Protein AF-A0A6N2MDA4-F1 (afdb_monomer)

Mean predicted aligned error: 12.39 Å

Structure (mmCIF, N/CA/C/O backbone):
data_AF-A0A6N2MDA4-F1
#
_entry.id   AF-A0A6N2MDA4-F1
#
loop_
_atom_site.group_PDB
_atom_site.id
_atom_site.type_symbol
_atom_site.label_atom_id
_atom_site.label_alt_id
_atom_site.label_comp_id
_atom_site.label_asym_id
_atom_site.label_entity_id
_atom_site.label_seq_id
_atom_site.pdbx_PDB_ins_code
_atom_site.Cartn_x
_atom_site.Cartn_y
_atom_site.Cartn_z
_atom_site.occupancy
_atom_site.B_iso_or_equiv
_atom_site.auth_seq_id
_atom_site.auth_comp_id
_atom_site.auth_asym_id
_atom_site.auth_atom_id
_atom_site.pdbx_PDB_model_num
ATOM 1 N N . MET A 1 1 ? -26.664 -17.236 39.197 1.00 36.69 1 MET A N 1
ATOM 2 C CA . MET A 1 1 ? -25.191 -17.227 39.076 1.00 36.69 1 MET A CA 1
ATOM 3 C C . MET A 1 1 ? -24.760 -15.783 38.939 1.00 36.69 1 MET A C 1
ATOM 5 O O . MET A 1 1 ? -25.120 -15.148 37.958 1.00 36.69 1 MET A O 1
ATOM 9 N N . ALA A 1 2 ? -24.132 -15.241 39.980 1.00 32.78 2 ALA A N 1
ATOM 10 C CA . ALA A 1 2 ? -23.655 -13.866 40.003 1.00 32.78 2 ALA A CA 1
ATOM 11 C C . ALA A 1 2 ? -22.476 -13.721 39.031 1.00 32.78 2 ALA A C 1
ATOM 13 O O . ALA A 1 2 ? -21.545 -14.522 39.081 1.00 32.78 2 ALA A O 1
ATOM 14 N N . ALA A 1 3 ? -22.541 -12.728 38.144 1.00 33.75 3 ALA A N 1
ATOM 15 C CA . ALA A 1 3 ? -21.407 -12.327 37.325 1.00 33.75 3 ALA A CA 1
ATOM 16 C C . ALA A 1 3 ? -20.296 -11.814 38.254 1.00 33.75 3 ALA A C 1
ATOM 18 O O . ALA A 1 3 ? -20.509 -10.870 39.017 1.00 33.75 3 ALA A O 1
ATOM 19 N N . ASP A 1 4 ? -19.136 -12.469 38.228 1.00 33.66 4 ASP A N 1
ATOM 20 C CA . ASP A 1 4 ? -17.951 -12.039 38.963 1.00 33.66 4 ASP A CA 1
ATOM 21 C C . ASP A 1 4 ? -17.478 -10.694 38.383 1.00 33.66 4 ASP A C 1
ATOM 23 O O . ASP A 1 4 ? -16.983 -10.626 37.262 1.00 33.66 4 ASP A O 1
ATOM 27 N N . GLN A 1 5 ? -17.678 -9.605 39.130 1.00 40.38 5 GLN A N 1
ATOM 28 C CA . GLN A 1 5 ? -17.244 -8.249 38.762 1.00 40.38 5 GLN A CA 1
ATOM 29 C C . GLN A 1 5 ? -15.726 -8.028 38.920 1.00 40.38 5 GLN A C 1
ATOM 31 O O . GLN A 1 5 ? -15.241 -6.902 38.787 1.00 40.38 5 GLN A O 1
ATOM 36 N N . ARG A 1 6 ? -14.932 -9.066 39.199 1.00 40.84 6 ARG A N 1
ATOM 37 C CA . ARG A 1 6 ? -13.477 -8.941 39.329 1.00 40.84 6 ARG A CA 1
ATOM 38 C C . ARG A 1 6 ? -12.807 -9.030 37.962 1.00 40.84 6 ARG A C 1
ATOM 40 O O . ARG A 1 6 ? -12.435 -10.119 37.551 1.00 40.84 6 ARG A O 1
ATOM 47 N N . ASN A 1 7 ? -12.705 -7.889 37.270 1.00 42.41 7 ASN A N 1
ATOM 48 C CA . ASN A 1 7 ? -11.599 -7.486 36.368 1.00 42.41 7 ASN A CA 1
ATOM 49 C C . ASN A 1 7 ? -11.987 -6.293 35.463 1.00 42.41 7 ASN A C 1
ATOM 51 O O . ASN A 1 7 ? -11.658 -6.262 34.278 1.00 42.41 7 ASN A O 1
ATOM 55 N N . VAL A 1 8 ? -12.680 -5.275 35.987 1.00 48.22 8 VAL A N 1
ATOM 56 C CA . VAL A 1 8 ? -12.696 -3.968 35.303 1.00 48.22 8 VAL A CA 1
ATOM 57 C C . VAL A 1 8 ? -11.343 -3.305 35.592 1.00 48.22 8 VAL A C 1
ATOM 59 O O . VAL A 1 8 ? -11.027 -3.135 36.771 1.00 48.22 8 VAL A O 1
ATOM 62 N N . PRO A 1 9 ? -10.520 -2.956 34.580 1.00 46.72 9 PRO A N 1
ATOM 63 C CA . PRO A 1 9 ? -9.221 -2.341 34.820 1.00 46.72 9 PRO A CA 1
ATOM 64 C C . PRO A 1 9 ? -9.361 -1.086 35.682 1.00 46.72 9 PRO A C 1
ATOM 66 O O . PRO A 1 9 ? -10.188 -0.211 35.412 1.00 46.72 9 PRO A O 1
ATOM 69 N N . GLU A 1 10 ? -8.532 -1.021 36.719 1.00 52.16 10 GLU A N 1
ATOM 70 C CA . GLU A 1 10 ? -8.381 0.106 37.628 1.00 52.16 10 GLU A CA 1
ATOM 71 C C . GLU A 1 10 ? -8.071 1.378 36.814 1.00 52.16 10 GLU A C 1
ATOM 73 O O . GLU A 1 10 ? -7.020 1.462 36.191 1.00 52.16 10 GLU A O 1
ATOM 78 N N . ASN A 1 11 ? -9.006 2.337 36.788 1.00 55.56 11 ASN A N 1
ATOM 79 C CA . ASN A 1 11 ? -8.956 3.621 36.070 1.00 55.56 11 ASN A CA 1
ATOM 80 C C . ASN A 1 11 ? -8.392 3.548 34.620 1.00 55.56 11 ASN A C 1
ATOM 82 O O . ASN A 1 11 ? -7.176 3.497 34.435 1.00 55.56 11 ASN A O 1
ATOM 86 N N . PRO A 1 12 ? -9.210 3.680 33.554 1.00 55.97 12 PRO A N 1
ATOM 87 C CA . PRO A 1 12 ? -8.731 3.603 32.164 1.00 55.97 12 PRO A CA 1
ATOM 88 C C . PRO A 1 12 ? -7.633 4.630 31.805 1.00 55.97 12 PRO A C 1
ATOM 90 O O . PRO A 1 12 ? -6.935 4.458 30.805 1.00 55.97 12 PRO A O 1
ATOM 93 N N . ALA A 1 13 ? -7.429 5.666 32.630 1.00 52.72 13 ALA A N 1
ATOM 94 C CA . ALA A 1 13 ? -6.316 6.607 32.518 1.00 52.72 13 ALA A CA 1
ATOM 95 C C . ALA A 1 13 ? -4.942 6.035 32.943 1.00 52.72 13 ALA A C 1
ATOM 97 O O . ALA A 1 13 ? -3.922 6.509 32.445 1.00 52.72 13 ALA A O 1
ATOM 98 N N . LYS A 1 14 ? -4.892 5.031 33.833 1.00 54.84 14 LYS A N 1
ATOM 99 C CA . LYS A 1 14 ? -3.644 4.438 34.355 1.00 54.84 14 LYS A CA 1
ATOM 100 C C . LYS A 1 14 ? -2.984 3.485 33.356 1.00 54.84 14 LYS A C 1
ATOM 102 O O . LYS A 1 14 ? -1.768 3.535 33.201 1.00 54.84 14 LYS A O 1
ATOM 107 N N . ASN A 1 15 ? -3.761 2.644 32.663 1.00 64.88 15 ASN A N 1
ATOM 108 C CA . ASN A 1 15 ? -3.210 1.658 31.724 1.00 64.88 15 ASN A CA 1
ATOM 109 C C . ASN A 1 15 ? -4.066 1.489 30.455 1.00 64.88 15 ASN A C 1
ATOM 111 O O . ASN A 1 15 ? -4.708 0.472 30.197 1.00 64.88 15 ASN A O 1
ATOM 115 N N . PHE A 1 16 ? -4.054 2.533 29.628 1.00 67.81 16 PHE A N 1
ATOM 116 C CA . PHE A 1 16 ? -4.851 2.655 28.403 1.00 67.81 16 PHE A CA 1
ATOM 117 C C . PHE A 1 16 ? -4.632 1.507 27.392 1.00 67.81 16 PHE A C 1
ATOM 119 O O . PHE A 1 16 ? -5.543 1.155 26.654 1.00 67.81 16 PHE A O 1
ATOM 126 N N . ASN A 1 17 ? -3.450 0.879 27.365 1.00 67.19 17 ASN A N 1
ATOM 127 C CA . ASN A 1 17 ? -3.163 -0.240 26.454 1.00 67.19 17 ASN A CA 1
ATOM 128 C C . ASN A 1 17 ? -3.932 -1.505 26.851 1.00 67.19 17 ASN A C 1
ATOM 130 O O . ASN A 1 17 ? -4.550 -2.138 26.001 1.00 67.19 17 ASN A O 1
ATOM 134 N N . GLU A 1 18 ? -3.925 -1.843 28.142 1.00 72.00 18 GLU A N 1
ATOM 135 C CA . GLU A 1 18 ? -4.660 -2.993 28.683 1.00 72.00 18 GLU A CA 1
ATOM 136 C C . GLU A 1 18 ? -6.169 -2.801 28.553 1.00 72.00 18 GLU A C 1
ATOM 138 O O . GLU A 1 18 ? -6.899 -3.760 28.319 1.00 72.00 18 GLU A O 1
ATOM 143 N N . TYR A 1 19 ? -6.638 -1.553 28.631 1.00 74.12 19 TYR A N 1
ATOM 144 C CA . TYR A 1 19 ? -8.055 -1.252 28.494 1.00 74.12 19 TYR A CA 1
ATOM 145 C C . TYR A 1 19 ? -8.609 -1.539 27.088 1.00 74.12 19 TYR A C 1
ATOM 147 O O . TYR A 1 19 ? -9.758 -1.947 26.980 1.00 74.12 19 TYR A O 1
ATOM 155 N N . PHE A 1 20 ? -7.847 -1.368 26.004 1.00 76.62 20 PHE A N 1
ATOM 156 C CA . PHE A 1 20 ? -8.359 -1.598 24.636 1.00 76.62 20 PHE A CA 1
ATOM 157 C C . PHE A 1 20 ? -7.897 -2.897 23.985 1.00 76.62 20 PHE A C 1
ATOM 159 O O . PHE A 1 20 ? -8.459 -3.312 22.968 1.00 76.62 20 PHE A O 1
ATOM 166 N N . ARG A 1 21 ? -6.903 -3.553 24.583 1.00 80.31 21 ARG A N 1
ATOM 167 C CA . ARG A 1 21 ? -6.509 -4.913 24.231 1.00 80.31 21 ARG A CA 1
ATOM 168 C C . ARG A 1 21 ? -7.704 -5.862 24.360 1.00 80.31 21 ARG A C 1
ATOM 170 O O . ARG A 1 21 ? -8.641 -5.615 25.132 1.00 80.31 21 ARG A O 1
ATOM 177 N N . PHE A 1 22 ? -7.675 -6.935 23.576 1.00 81.50 22 PHE A N 1
ATOM 178 C CA . PHE A 1 22 ? -8.586 -8.050 23.776 1.00 81.50 22 PHE A CA 1
ATOM 179 C C . PHE A 1 22 ? -8.493 -8.581 25.212 1.00 81.50 22 PHE A C 1
ATOM 181 O O . PHE A 1 22 ? -7.401 -8.764 25.741 1.00 81.50 22 PHE A O 1
ATOM 188 N N . ASN A 1 23 ? -9.640 -8.806 25.851 1.00 80.50 23 ASN A N 1
ATOM 189 C CA . ASN A 1 23 ? -9.698 -9.355 27.199 1.00 80.50 23 ASN A CA 1
ATOM 190 C C . ASN A 1 23 ? -10.787 -10.427 27.286 1.00 80.50 23 ASN A C 1
ATOM 192 O O . ASN A 1 23 ? -11.973 -10.125 27.179 1.00 80.50 23 ASN A O 1
ATOM 196 N N . LEU A 1 24 ? -10.368 -11.667 27.548 1.00 76.19 24 LEU A N 1
ATOM 197 C CA . LEU A 1 24 ? -11.229 -12.852 27.594 1.00 76.19 24 LEU A CA 1
ATOM 198 C C . LEU A 1 24 ? -12.286 -12.806 28.717 1.00 76.19 24 LEU A C 1
ATOM 200 O O . LEU A 1 24 ? -13.314 -13.465 28.614 1.00 76.19 24 LEU A O 1
ATOM 204 N N . GLY A 1 25 ? -12.043 -12.034 29.782 1.00 75.25 25 GLY A N 1
ATOM 205 C CA . GLY A 1 25 ? -12.983 -11.849 30.892 1.00 75.25 25 GLY A CA 1
ATOM 206 C C . GLY A 1 25 ? -14.007 -10.731 30.673 1.00 75.25 25 GLY A C 1
ATOM 207 O O . GLY A 1 25 ? -14.984 -10.656 31.412 1.00 75.25 25 GLY A O 1
ATOM 208 N N . ARG A 1 26 ? -13.793 -9.860 29.677 1.00 81.19 26 ARG A N 1
ATOM 209 C CA . ARG A 1 26 ? -14.678 -8.724 29.364 1.00 81.19 26 ARG A CA 1
ATOM 210 C C . ARG A 1 26 ? -15.402 -8.890 28.030 1.00 81.19 26 ARG A C 1
ATOM 212 O O . ARG A 1 26 ? -16.573 -8.545 27.932 1.00 81.19 26 ARG A O 1
ATOM 219 N N . ASP A 1 27 ? -14.687 -9.328 27.001 1.00 82.38 27 ASP A N 1
ATOM 220 C CA . ASP A 1 27 ? -15.167 -9.329 25.623 1.00 82.38 27 ASP A CA 1
ATOM 221 C C . ASP A 1 27 ? -15.934 -10.617 25.311 1.00 82.38 27 ASP A C 1
ATOM 223 O O . ASP A 1 27 ? -15.546 -11.711 25.724 1.00 82.38 27 ASP A O 1
ATOM 227 N N . THR A 1 28 ? -17.026 -10.499 24.556 1.00 82.12 28 THR A N 1
ATOM 228 C CA . THR A 1 28 ? -17.851 -11.659 24.206 1.00 82.12 28 THR A CA 1
ATOM 229 C C . THR A 1 28 ? -17.174 -12.525 23.131 1.00 82.12 28 THR A C 1
ATOM 231 O O . THR A 1 28 ? -16.374 -12.023 22.333 1.00 82.12 28 THR A O 1
ATOM 234 N N . PRO A 1 29 ? -17.526 -13.819 23.009 1.00 78.62 29 PRO A N 1
ATOM 235 C CA . PRO A 1 29 ? -17.070 -14.646 21.889 1.00 78.62 29 PRO A CA 1
ATOM 236 C C . PRO A 1 29 ? -17.419 -14.056 20.512 1.00 78.62 29 PRO A C 1
ATOM 238 O O . PRO A 1 29 ? -16.642 -14.192 19.567 1.00 78.62 29 PRO A O 1
ATOM 241 N N . SER A 1 30 ? -18.552 -13.353 20.388 1.00 78.81 30 SER A N 1
ATOM 242 C CA . SER A 1 30 ? -18.909 -12.608 19.173 1.00 78.81 30 SER A CA 1
ATOM 243 C C . SER A 1 30 ? -17.952 -11.452 18.888 1.00 78.81 30 SER A C 1
ATOM 245 O O . SER A 1 30 ? -17.575 -11.264 17.732 1.00 78.81 30 SER A O 1
ATOM 247 N N . ASP A 1 31 ? -17.504 -10.721 19.913 1.00 78.75 31 ASP A N 1
ATOM 248 C CA . ASP A 1 31 ? -16.516 -9.648 19.751 1.00 78.75 31 ASP A CA 1
ATOM 249 C C . ASP A 1 31 ? -15.173 -10.202 19.279 1.00 78.75 31 ASP A C 1
ATOM 251 O O . ASP A 1 31 ? -14.546 -9.623 18.392 1.00 78.75 31 ASP A O 1
ATOM 255 N N . ALA A 1 32 ? -14.748 -11.339 19.840 1.00 78.44 32 ALA A N 1
ATOM 256 C CA . ALA A 1 32 ? -13.539 -12.043 19.419 1.00 78.44 32 ALA A CA 1
ATOM 257 C C . ALA A 1 32 ? -13.629 -12.467 17.952 1.00 78.44 32 ALA A C 1
ATOM 259 O O . ALA A 1 32 ? -12.739 -12.163 17.158 1.00 78.44 32 ALA A O 1
ATOM 260 N N . ARG A 1 33 ? -14.740 -13.110 17.575 1.00 81.81 33 ARG A N 1
ATOM 261 C CA . ARG A 1 33 ? -14.990 -13.555 16.203 1.00 81.81 33 ARG A CA 1
ATOM 262 C C . ARG A 1 33 ? -14.966 -12.382 15.224 1.00 81.81 33 ARG A C 1
ATOM 264 O O . ARG A 1 33 ? -14.270 -12.458 14.220 1.00 81.81 33 ARG A O 1
ATOM 271 N N . ASN A 1 34 ? -15.678 -11.294 15.517 1.00 83.12 34 ASN A N 1
ATOM 272 C CA . ASN A 1 34 ? -15.742 -10.124 14.637 1.00 83.12 34 ASN A CA 1
ATOM 273 C C . ASN A 1 34 ? -14.366 -9.459 14.475 1.00 83.12 34 ASN A C 1
ATOM 275 O O . ASN A 1 34 ? -13.959 -9.156 13.355 1.00 83.12 34 ASN A O 1
ATOM 279 N N . THR A 1 35 ? -13.633 -9.286 15.581 1.00 82.25 35 THR A N 1
ATOM 280 C CA . THR A 1 35 ? -12.254 -8.775 15.591 1.00 82.25 35 THR A CA 1
ATOM 281 C C . THR A 1 35 ? -11.345 -9.622 14.686 1.00 82.25 35 THR A C 1
ATOM 283 O O . THR A 1 35 ? -10.661 -9.079 13.817 1.00 82.25 35 THR A O 1
ATOM 286 N N . LEU A 1 36 ? -11.343 -10.945 14.873 1.00 86.06 36 LEU A N 1
ATOM 287 C CA . LEU A 1 36 ? -10.453 -11.849 14.146 1.00 86.06 36 LEU A CA 1
ATOM 288 C C . LEU A 1 36 ? -10.812 -11.941 12.665 1.00 86.06 36 LEU A C 1
ATOM 290 O O . LEU A 1 36 ? -9.920 -11.813 11.833 1.00 86.06 36 LEU A O 1
ATOM 294 N N . LEU A 1 37 ? -12.101 -12.082 12.334 1.00 86.19 37 LEU A N 1
ATOM 295 C CA . LEU A 1 37 ? -12.566 -12.207 10.950 1.00 86.19 37 LEU A CA 1
ATOM 296 C C . LEU A 1 37 ? -12.159 -11.015 10.088 1.00 86.19 37 LEU A C 1
ATOM 298 O O . LEU A 1 37 ? -11.734 -11.215 8.953 1.00 86.19 37 LEU A O 1
ATOM 302 N N . VAL A 1 38 ? -12.264 -9.789 10.607 1.00 87.62 38 VAL A N 1
ATOM 303 C CA . VAL A 1 38 ? -11.867 -8.587 9.859 1.00 87.62 38 VAL A CA 1
ATOM 304 C C . VAL A 1 38 ? -10.387 -8.651 9.480 1.00 87.62 38 VAL A C 1
ATOM 306 O O . VAL A 1 38 ? -10.033 -8.411 8.329 1.00 87.62 38 VAL A O 1
ATOM 309 N N . VAL A 1 39 ? -9.520 -9.000 10.431 1.00 90.81 39 VAL A N 1
ATOM 310 C CA . VAL A 1 39 ? -8.067 -8.991 10.228 1.00 90.81 39 VAL A CA 1
ATOM 311 C C . VAL A 1 39 ? -7.628 -10.147 9.337 1.00 90.81 39 VAL A C 1
ATOM 313 O O . VAL A 1 39 ? -6.908 -9.934 8.364 1.00 90.81 39 VAL A O 1
ATOM 316 N N . THR A 1 40 ? -8.070 -11.367 9.640 1.00 89.25 40 THR A N 1
ATOM 317 C CA . THR A 1 40 ? -7.621 -12.573 8.937 1.00 89.25 40 THR A CA 1
ATOM 318 C C . THR A 1 40 ? -8.136 -12.609 7.507 1.00 89.25 40 THR A C 1
ATOM 320 O O . THR A 1 40 ? -7.356 -12.871 6.595 1.00 89.25 40 THR A O 1
ATOM 323 N N . THR A 1 41 ? -9.402 -12.247 7.275 1.00 89.81 41 THR A N 1
ATOM 324 C CA . THR A 1 41 ? -9.972 -12.179 5.918 1.00 89.81 41 THR A CA 1
ATOM 325 C C . THR A 1 41 ? -9.223 -11.168 5.059 1.00 89.81 41 THR A C 1
ATOM 327 O O . THR A 1 41 ? -8.961 -11.425 3.884 1.00 89.81 41 THR A O 1
ATOM 330 N N . LEU A 1 42 ? -8.826 -10.029 5.632 1.00 89.88 42 LEU A N 1
ATOM 331 C CA . LEU A 1 42 ? -8.087 -9.031 4.872 1.00 89.88 42 LEU A CA 1
ATOM 332 C C . LEU A 1 42 ? -6.634 -9.453 4.608 1.00 89.88 42 LEU A C 1
ATOM 334 O O . LEU A 1 42 ? -6.136 -9.222 3.510 1.00 89.88 42 LEU A O 1
ATOM 338 N N . ILE A 1 43 ? -5.968 -10.121 5.559 1.00 91.31 43 ILE A N 1
ATOM 339 C CA . ILE A 1 43 ? -4.639 -10.717 5.332 1.00 91.31 43 ILE A CA 1
ATOM 340 C C . ILE A 1 43 ? -4.708 -11.757 4.208 1.00 91.31 43 ILE A C 1
ATOM 342 O O . ILE A 1 43 ? -3.871 -11.727 3.306 1.00 91.31 43 ILE A O 1
ATOM 346 N N . ILE A 1 44 ? -5.724 -12.624 4.210 1.00 90.94 44 ILE A N 1
ATOM 347 C CA . ILE A 1 44 ? -5.985 -13.600 3.139 1.00 90.94 44 ILE A CA 1
ATOM 348 C C . ILE A 1 44 ? -6.158 -12.885 1.800 1.00 90.94 44 ILE A C 1
ATOM 350 O O . ILE A 1 44 ? -5.496 -13.236 0.829 1.00 90.94 44 ILE A O 1
ATOM 354 N N . ALA A 1 45 ? -6.994 -11.846 1.743 1.00 89.69 45 ALA A N 1
ATOM 355 C CA . ALA A 1 45 ? -7.226 -11.101 0.510 1.00 89.69 45 ALA A CA 1
ATOM 356 C C . ALA A 1 45 ? -5.935 -10.462 -0.031 1.00 89.69 45 ALA A C 1
ATOM 358 O O . ALA A 1 45 ? -5.642 -10.570 -1.220 1.00 89.69 45 ALA A O 1
ATOM 359 N N . VAL A 1 46 ? -5.137 -9.828 0.833 1.00 91.75 46 VAL A N 1
ATOM 360 C CA . VAL A 1 46 ? -3.885 -9.163 0.439 1.00 91.75 46 VAL A CA 1
ATOM 361 C C . VAL A 1 46 ? -2.847 -10.168 -0.045 1.00 91.75 46 VAL A C 1
ATOM 363 O O . VAL A 1 46 ? -2.256 -9.967 -1.104 1.00 91.75 46 VAL A O 1
ATOM 366 N N . THR A 1 47 ? -2.645 -11.251 0.703 1.00 91.31 47 THR A N 1
ATOM 367 C CA . THR A 1 47 ? -1.663 -12.296 0.374 1.00 91.31 47 THR A CA 1
ATOM 368 C C . THR A 1 47 ? -2.060 -13.063 -0.885 1.00 91.31 47 THR A C 1
ATOM 370 O O . THR A 1 47 ? -1.201 -13.374 -1.708 1.00 91.31 47 THR A O 1
ATOM 373 N N . PHE A 1 48 ? -3.359 -13.283 -1.102 1.00 91.19 48 PHE A N 1
ATOM 374 C CA . PHE A 1 48 ? -3.885 -13.854 -2.338 1.00 91.19 48 PHE A CA 1
ATOM 375 C C . PHE A 1 48 ? -3.624 -12.943 -3.544 1.00 91.19 48 PHE A C 1
ATOM 377 O O . PHE A 1 48 ? -3.068 -13.386 -4.546 1.00 91.19 48 PHE A O 1
ATOM 384 N N . GLN A 1 49 ? -3.949 -11.649 -3.442 1.00 89.25 49 GLN A N 1
ATOM 385 C CA . GLN A 1 49 ? -3.671 -10.692 -4.521 1.00 89.25 49 GLN A CA 1
ATOM 386 C C . GLN A 1 49 ? -2.173 -10.579 -4.824 1.00 89.25 49 GLN A C 1
ATOM 388 O O . GLN A 1 49 ? -1.787 -10.475 -5.987 1.00 89.25 49 GLN A O 1
ATOM 393 N N . ALA A 1 50 ? -1.329 -10.640 -3.794 1.00 90.25 50 ALA A N 1
ATOM 394 C CA . ALA A 1 50 ? 0.120 -10.612 -3.938 1.00 90.25 50 ALA A CA 1
ATOM 395 C C . ALA A 1 50 ? 0.701 -11.904 -4.540 1.00 90.25 50 ALA A C 1
ATOM 397 O O . ALA A 1 50 ? 1.765 -11.862 -5.144 1.00 90.25 50 ALA A O 1
ATOM 398 N N . ALA A 1 51 ? 0.015 -13.042 -4.403 1.00 88.94 51 ALA A N 1
ATOM 399 C CA . ALA A 1 51 ? 0.389 -14.275 -5.092 1.00 88.94 51 ALA A CA 1
ATOM 400 C C . ALA A 1 51 ? 0.039 -14.217 -6.589 1.00 88.94 51 ALA A C 1
ATOM 402 O O . ALA A 1 51 ? 0.825 -14.672 -7.415 1.00 88.94 51 ALA A O 1
ATOM 403 N N . LEU A 1 52 ? -1.109 -13.624 -6.943 1.00 87.62 52 LEU A N 1
ATOM 404 C CA . LEU A 1 52 ? -1.521 -13.436 -8.341 1.00 87.62 52 LEU A CA 1
ATOM 405 C C . LEU A 1 52 ? -0.679 -12.383 -9.069 1.00 87.62 52 LEU A C 1
ATOM 407 O O . LEU A 1 52 ? -0.390 -12.528 -10.253 1.00 87.62 52 LEU A O 1
ATOM 411 N N . ASN A 1 53 ? -0.287 -11.326 -8.358 1.00 88.62 53 ASN A N 1
ATOM 412 C CA . ASN A 1 53 ? 0.576 -10.263 -8.858 1.00 88.62 53 ASN A CA 1
ATOM 413 C C . ASN A 1 53 ? 1.841 -10.205 -7.994 1.00 88.62 53 ASN A C 1
ATOM 415 O O . ASN A 1 53 ? 1.935 -9.341 -7.115 1.00 88.62 53 ASN A O 1
ATOM 419 N N . PRO A 1 54 ? 2.798 -11.133 -8.197 1.00 91.31 54 PRO A N 1
ATOM 420 C CA . PRO A 1 54 ? 4.008 -11.179 -7.394 1.00 91.31 54 PRO A CA 1
ATOM 421 C C . PRO A 1 54 ? 4.791 -9.865 -7.503 1.00 91.31 54 PRO A C 1
ATOM 423 O O . PRO A 1 54 ? 4.706 -9.167 -8.522 1.00 91.31 54 PRO A O 1
ATOM 426 N N . PRO A 1 55 ? 5.595 -9.520 -6.483 1.00 91.75 55 PRO A N 1
ATOM 427 C CA . PRO A 1 55 ? 6.483 -8.375 -6.553 1.00 91.75 55 PRO A CA 1
ATOM 428 C C . PRO A 1 55 ? 7.369 -8.478 -7.792 1.00 91.75 55 PRO A C 1
ATOM 430 O O . PRO A 1 55 ? 7.745 -9.574 -8.205 1.00 91.75 55 PRO A O 1
ATOM 433 N N . ALA A 1 56 ? 7.713 -7.332 -8.372 1.00 91.12 56 ALA A N 1
ATOM 434 C CA . ALA A 1 56 ? 8.399 -7.242 -9.661 1.00 91.12 56 ALA A CA 1
ATOM 435 C C . ALA A 1 56 ? 7.550 -7.667 -10.883 1.00 91.12 56 ALA A C 1
ATOM 437 O O . ALA A 1 56 ? 7.977 -7.435 -12.009 1.00 91.12 56 ALA A O 1
ATOM 438 N N . GLY A 1 57 ? 6.330 -8.177 -10.689 1.00 90.81 57 GLY A N 1
ATOM 439 C CA . GLY A 1 57 ? 5.393 -8.516 -11.755 1.00 90.81 57 GLY A CA 1
ATOM 440 C C . GLY A 1 57 ? 5.695 -9.843 -12.455 1.00 90.81 57 GLY A C 1
ATOM 441 O O . GLY A 1 57 ? 6.544 -10.639 -12.035 1.00 90.81 57 GLY A O 1
ATOM 442 N N . VAL A 1 58 ? 4.964 -10.073 -13.542 1.00 91.81 58 VAL A N 1
ATOM 443 C CA . VAL A 1 58 ? 5.090 -11.243 -14.419 1.00 91.81 58 VAL A CA 1
ATOM 444 C C . VAL A 1 58 ? 5.412 -10.795 -15.837 1.00 91.81 58 VAL A C 1
ATOM 446 O O . VAL A 1 58 ? 4.995 -9.710 -16.252 1.00 91.81 58 VAL A O 1
ATOM 449 N N . TRP A 1 59 ? 6.132 -11.632 -16.580 1.00 89.75 59 TRP A N 1
ATOM 450 C CA . TRP A 1 59 ? 6.391 -11.384 -17.995 1.00 89.75 59 TRP A CA 1
ATOM 451 C C . TRP A 1 59 ? 5.081 -11.367 -18.784 1.00 89.75 59 TRP A C 1
ATOM 453 O O . TRP A 1 59 ? 4.191 -12.183 -18.539 1.00 89.75 59 TRP A O 1
ATOM 463 N N . GLN A 1 60 ? 4.959 -10.423 -19.715 1.00 88.44 60 GLN A N 1
ATOM 464 C CA . GLN A 1 60 ? 3.746 -10.242 -20.522 1.00 88.44 60 GLN A CA 1
ATOM 465 C C . GLN A 1 60 ? 3.822 -10.967 -21.870 1.00 88.44 60 GLN A C 1
ATOM 467 O O . GLN A 1 60 ? 2.793 -11.155 -22.515 1.00 88.44 60 GLN A O 1
ATOM 472 N N . ASP A 1 61 ? 5.024 -11.354 -22.295 1.00 84.56 61 ASP A N 1
ATOM 473 C CA . ASP A 1 61 ? 5.313 -11.973 -23.580 1.00 84.56 61 ASP A CA 1
ATOM 474 C C . ASP A 1 61 ? 6.323 -13.123 -23.449 1.00 84.56 61 ASP A C 1
ATOM 476 O O . ASP A 1 61 ? 7.183 -13.134 -22.560 1.00 84.56 61 ASP A O 1
ATOM 480 N N . ASP A 1 62 ? 6.213 -14.095 -24.355 1.00 83.12 62 ASP A N 1
ATOM 481 C CA . ASP A 1 62 ? 7.219 -15.139 -24.520 1.00 83.12 62 ASP A CA 1
ATOM 482 C C . ASP A 1 62 ? 8.428 -14.566 -25.258 1.00 83.12 62 ASP A C 1
ATOM 484 O O . ASP A 1 62 ? 8.289 -13.872 -26.271 1.00 83.12 62 ASP A O 1
ATOM 488 N N . ARG A 1 63 ? 9.633 -14.884 -24.777 1.00 78.19 63 ARG A N 1
ATOM 489 C CA . ARG A 1 63 ? 10.877 -14.501 -25.451 1.00 78.19 63 ARG A CA 1
ATOM 490 C C . ARG A 1 63 ? 11.658 -15.737 -25.860 1.00 78.19 63 ARG A C 1
ATOM 492 O O . ARG A 1 63 ? 12.088 -16.508 -25.004 1.00 78.19 63 ARG A O 1
ATOM 499 N N . TYR A 1 64 ? 11.875 -15.863 -27.160 1.00 75.00 64 TYR A N 1
ATOM 500 C CA . TYR A 1 64 ? 12.661 -16.926 -27.783 1.00 75.00 64 TYR A CA 1
ATOM 501 C C . TYR A 1 64 ? 14.144 -16.568 -27.825 1.00 75.00 64 TYR A C 1
ATOM 503 O O . TYR A 1 64 ? 14.492 -15.380 -27.777 1.00 75.00 64 TYR A O 1
ATOM 511 N N . ASP A 1 65 ? 15.002 -17.581 -27.934 1.00 67.81 65 ASP A N 1
ATOM 512 C CA . ASP A 1 65 ? 16.420 -17.362 -28.185 1.00 67.81 65 ASP A CA 1
ATOM 513 C C . ASP A 1 65 ? 16.620 -16.662 -29.541 1.00 67.81 65 ASP A C 1
ATOM 515 O O . ASP A 1 65 ? 16.254 -17.199 -30.593 1.00 67.81 65 ASP A O 1
ATOM 519 N N . PRO A 1 66 ? 17.176 -15.435 -29.560 1.00 63.12 66 PRO A N 1
ATOM 520 C CA . PRO A 1 66 ? 17.443 -14.733 -30.806 1.00 63.12 66 PRO A CA 1
ATOM 521 C C . PRO A 1 66 ? 18.479 -15.441 -31.695 1.00 63.12 66 PRO A C 1
ATOM 523 O O . PRO A 1 66 ? 18.537 -15.120 -32.882 1.00 63.12 66 PRO A O 1
ATOM 526 N N . ALA A 1 67 ? 19.270 -16.392 -31.178 1.00 61.50 67 ALA A N 1
ATOM 527 C CA . ALA A 1 67 ? 20.196 -17.202 -31.974 1.00 61.50 67 ALA A CA 1
ATOM 528 C C . ALA A 1 67 ? 19.480 -18.142 -32.962 1.00 61.50 67 ALA A C 1
ATOM 530 O O . ALA A 1 67 ? 20.049 -18.498 -33.993 1.00 61.50 67 ALA A O 1
ATOM 531 N N . GLU A 1 68 ? 18.224 -18.501 -32.692 1.00 62.28 68 GLU A N 1
ATOM 532 C CA . GLU A 1 68 ? 17.472 -19.495 -33.467 1.00 62.28 68 GLU A CA 1
ATOM 533 C C . GLU A 1 68 ? 16.544 -18.861 -34.526 1.00 62.28 68 GLU A C 1
ATOM 535 O O . GLU A 1 68 ? 15.815 -19.559 -35.229 1.00 62.28 68 GLU A O 1
ATOM 540 N N . ASN A 1 69 ? 16.596 -17.529 -34.694 1.00 61.00 69 ASN A N 1
ATOM 541 C CA . ASN A 1 69 ? 15.768 -16.741 -35.624 1.00 61.00 69 ASN A CA 1
ATOM 542 C C . ASN A 1 69 ? 14.263 -17.081 -35.538 1.00 61.00 69 ASN A C 1
ATOM 544 O O . ASN A 1 69 ? 13.544 -17.106 -36.540 1.00 61.00 69 ASN A O 1
ATOM 548 N N . CYS A 1 70 ? 13.796 -17.365 -34.321 1.00 63.22 70 CYS A N 1
ATOM 549 C CA . CYS A 1 70 ? 12.434 -17.785 -34.039 1.00 63.22 70 CYS A CA 1
ATOM 550 C C . CYS A 1 70 ? 11.492 -16.582 -33.894 1.00 63.22 70 CYS A C 1
ATOM 552 O O . CYS A 1 70 ? 11.769 -15.612 -33.188 1.00 63.22 70 CYS A O 1
ATOM 554 N N . THR A 1 71 ? 10.336 -16.666 -34.545 1.00 63.38 71 THR A N 1
ATOM 555 C CA . THR A 1 71 ? 9.194 -15.772 -34.343 1.00 63.38 71 THR A CA 1
ATOM 556 C C . THR A 1 71 ? 8.017 -16.573 -33.795 1.00 63.38 71 THR A C 1
ATOM 558 O O . THR A 1 71 ? 7.969 -17.789 -33.961 1.00 63.38 71 THR A O 1
ATOM 561 N N . VAL A 1 72 ? 7.019 -15.888 -33.227 1.00 57.41 72 VAL A N 1
ATOM 562 C CA . VAL A 1 72 ? 5.756 -16.495 -32.745 1.00 57.41 72 VAL A CA 1
ATOM 563 C C . VAL A 1 72 ? 5.049 -17.337 -33.829 1.00 57.41 72 VAL A C 1
ATOM 565 O O . VAL A 1 72 ? 4.212 -18.168 -33.519 1.00 57.41 72 VAL A O 1
ATOM 568 N N . VAL A 1 73 ? 5.380 -17.131 -35.109 1.00 56.44 73 VAL A N 1
ATOM 569 C CA . VAL A 1 73 ? 4.796 -17.848 -36.256 1.00 56.44 73 VAL A CA 1
ATOM 570 C C . VAL A 1 73 ? 5.616 -19.083 -36.662 1.00 56.44 73 VAL A C 1
ATOM 572 O O . VAL A 1 73 ? 5.095 -19.975 -37.321 1.00 56.44 73 VAL A O 1
ATOM 575 N N . THR A 1 74 ? 6.901 -19.151 -36.304 1.00 56.50 74 THR A N 1
ATOM 576 C CA . THR A 1 74 ? 7.821 -20.221 -36.737 1.00 56.50 74 THR A CA 1
ATOM 577 C C . THR A 1 74 ? 8.137 -21.243 -35.642 1.00 56.50 74 THR A C 1
ATOM 579 O O . THR A 1 74 ? 8.791 -22.238 -35.945 1.00 56.50 74 THR A O 1
ATOM 582 N N . SER A 1 75 ? 7.678 -21.024 -34.403 1.00 54.81 75 SER A N 1
ATOM 583 C CA . SER A 1 75 ? 7.926 -21.906 -33.249 1.00 54.81 75 SER A CA 1
ATOM 584 C C . SER A 1 75 ? 7.328 -23.307 -33.381 1.00 54.81 75 SER A C 1
ATOM 586 O O . SER A 1 75 ? 7.792 -24.220 -32.714 1.00 54.81 75 SER A O 1
ATOM 588 N N . ASP A 1 76 ? 6.322 -23.489 -34.240 1.00 56.06 76 ASP A N 1
ATOM 589 C CA . ASP A 1 76 ? 5.670 -24.793 -34.426 1.00 56.06 76 ASP A CA 1
ATOM 590 C C . ASP A 1 76 ? 6.451 -25.727 -35.372 1.00 56.06 76 ASP A C 1
ATOM 592 O O . ASP A 1 76 ? 6.188 -26.926 -35.403 1.00 56.06 76 ASP A O 1
ATOM 596 N N . ASN A 1 77 ? 7.400 -25.190 -36.154 1.00 55.19 77 ASN A N 1
ATOM 597 C CA . ASN A 1 77 ? 8.113 -25.931 -37.207 1.00 55.19 77 ASN A CA 1
ATOM 598 C C . ASN A 1 77 ? 9.621 -26.089 -36.962 1.00 55.19 77 ASN A C 1
ATOM 600 O O . ASN A 1 77 ? 10.241 -26.944 -37.592 1.00 55.19 77 ASN A O 1
ATOM 604 N N . ASN A 1 78 ? 10.206 -25.277 -36.081 1.00 61.53 78 ASN A N 1
ATOM 605 C CA . ASN A 1 78 ? 11.599 -25.381 -35.657 1.00 61.53 78 ASN A CA 1
ATOM 606 C C . ASN A 1 78 ? 11.628 -25.601 -34.142 1.00 61.53 78 ASN A C 1
ATOM 608 O O . ASN A 1 78 ? 10.856 -24.957 -33.432 1.00 61.53 78 ASN A O 1
ATOM 612 N N . ASP A 1 79 ? 12.529 -26.455 -33.651 1.00 64.69 79 ASP A N 1
ATOM 613 C CA . ASP A 1 79 ? 12.802 -26.589 -32.215 1.00 64.69 79 ASP A CA 1
ATOM 614 C C . ASP A 1 79 ? 13.354 -25.255 -31.688 1.00 64.69 79 ASP A C 1
ATOM 616 O O . ASP A 1 79 ? 14.546 -24.980 -31.798 1.00 64.69 79 ASP A O 1
ATOM 620 N N . CYS A 1 80 ? 12.461 -24.400 -31.185 1.00 67.62 80 CYS A N 1
ATOM 621 C CA . CYS A 1 80 ? 12.782 -23.083 -30.649 1.00 67.62 80 CYS A CA 1
ATOM 622 C C . CYS A 1 80 ? 12.879 -23.139 -29.120 1.00 67.62 80 CYS A C 1
ATOM 624 O O . CYS A 1 80 ? 11.942 -23.554 -28.433 1.00 67.62 80 CYS A O 1
ATOM 626 N N . THR A 1 81 ? 13.979 -22.649 -28.567 1.00 71.94 81 THR A N 1
ATOM 627 C CA . THR A 1 81 ? 14.207 -22.540 -27.132 1.00 71.94 81 THR A CA 1
ATOM 628 C C . THR A 1 81 ? 13.625 -21.233 -26.591 1.00 71.94 81 THR A C 1
ATOM 630 O O . THR A 1 81 ? 13.857 -20.129 -27.094 1.00 71.94 81 THR A O 1
ATOM 633 N N . ILE A 1 82 ? 12.804 -21.348 -25.546 1.00 71.00 82 ILE A N 1
ATOM 634 C CA . ILE A 1 82 ? 12.163 -20.207 -24.885 1.00 71.00 82 ILE A CA 1
ATOM 635 C C . ILE A 1 82 ? 13.014 -19.798 -23.680 1.00 71.00 82 ILE A C 1
ATOM 637 O O . ILE A 1 82 ? 13.201 -20.577 -22.747 1.00 71.00 82 ILE A O 1
ATOM 641 N N . ILE A 1 83 ? 13.499 -18.554 -23.682 1.00 74.12 83 ILE A N 1
ATOM 642 C CA . ILE A 1 83 ? 14.308 -17.977 -22.594 1.00 74.12 83 ILE A CA 1
ATOM 643 C C . ILE A 1 83 ? 13.420 -17.600 -21.402 1.00 74.12 83 ILE A C 1
ATOM 645 O O . ILE A 1 83 ? 13.827 -17.711 -20.245 1.00 74.12 83 ILE A O 1
ATOM 649 N N . ARG A 1 84 ? 12.205 -17.116 -21.671 1.00 80.56 84 ARG A N 1
ATOM 650 C CA . ARG A 1 84 ? 11.214 -16.776 -20.641 1.00 80.56 84 ARG A CA 1
ATOM 651 C C . ARG A 1 84 ? 9.801 -16.923 -21.187 1.00 80.56 84 ARG A C 1
ATOM 653 O O . ARG A 1 84 ? 9.540 -16.549 -22.328 1.00 80.56 84 ARG A O 1
ATOM 660 N N . TYR A 1 85 ? 8.912 -17.420 -20.334 1.00 82.75 85 TYR A N 1
ATOM 661 C CA . TYR A 1 85 ? 7.499 -17.619 -20.641 1.00 82.75 85 TYR A CA 1
ATOM 662 C C . TYR A 1 85 ? 6.650 -16.487 -20.060 1.00 82.75 85 TYR A C 1
ATOM 664 O O . TYR A 1 85 ? 6.869 -16.063 -18.916 1.00 82.75 85 TYR A O 1
ATOM 672 N N . ALA A 1 86 ? 5.637 -16.053 -20.800 1.00 86.94 86 ALA A N 1
ATOM 673 C CA . ALA A 1 86 ? 4.600 -15.165 -20.306 1.00 86.94 86 ALA A CA 1
ATOM 674 C C . ALA A 1 86 ? 3.920 -15.765 -19.061 1.00 86.94 86 ALA A C 1
ATOM 676 O O . ALA A 1 86 ? 3.754 -16.978 -18.922 1.00 86.94 86 ALA A O 1
ATOM 677 N N . GLY A 1 87 ? 3.557 -14.911 -18.107 1.00 84.62 87 GLY A N 1
ATOM 678 C CA . GLY A 1 87 ? 2.966 -15.320 -16.832 1.00 84.62 87 GLY A CA 1
ATOM 679 C C . GLY A 1 87 ? 3.966 -15.830 -15.788 1.00 84.62 87 GLY A C 1
ATOM 680 O O . GLY A 1 87 ? 3.596 -15.956 -14.621 1.00 84.62 87 GLY A O 1
ATOM 681 N N . THR A 1 88 ? 5.237 -16.063 -16.139 1.00 87.69 88 THR A N 1
ATOM 682 C CA . THR A 1 88 ? 6.266 -16.385 -15.136 1.00 87.69 88 THR A CA 1
ATOM 683 C C . THR A 1 88 ? 6.746 -15.130 -14.401 1.00 87.69 88 THR A C 1
ATOM 685 O O . THR A 1 88 ? 6.768 -14.027 -14.953 1.00 87.69 88 THR A O 1
ATOM 688 N N . SER A 1 89 ? 7.107 -15.275 -13.120 1.00 90.50 89 SER A N 1
ATOM 689 C CA . SER A 1 89 ? 7.524 -14.139 -12.292 1.00 90.50 89 SER A CA 1
ATOM 690 C C . SER A 1 89 ? 8.872 -13.568 -12.741 1.00 90.50 89 SER A C 1
ATOM 692 O O . SER A 1 89 ? 9.885 -14.275 -12.822 1.00 90.50 89 SER A O 1
ATOM 694 N N . ILE A 1 90 ? 8.912 -12.247 -12.933 1.00 90.88 90 ILE A N 1
ATOM 695 C CA . ILE A 1 90 ? 10.154 -11.519 -13.217 1.00 90.88 90 ILE A CA 1
ATOM 696 C C . ILE A 1 90 ? 11.117 -11.650 -12.029 1.00 90.88 90 ILE A C 1
ATOM 698 O O . ILE A 1 90 ? 12.324 -11.813 -12.214 1.00 90.88 90 ILE A O 1
ATOM 702 N N . LEU A 1 91 ? 10.588 -11.649 -10.800 1.00 89.88 91 LEU A N 1
ATOM 703 C CA . LEU A 1 91 ? 11.389 -11.796 -9.589 1.00 89.88 91 LEU A CA 1
ATOM 704 C C . LEU A 1 91 ? 12.094 -13.150 -9.518 1.00 89.88 91 LEU A C 1
ATOM 706 O O . LEU A 1 91 ? 13.266 -13.179 -9.158 1.00 89.88 91 LEU A O 1
ATOM 710 N N . HIS A 1 92 ? 11.416 -14.241 -9.886 1.00 87.62 92 HIS A N 1
ATOM 711 C CA . HIS A 1 92 ? 12.026 -15.574 -9.932 1.00 87.62 92 HIS A CA 1
ATOM 712 C C . HIS A 1 92 ? 13.213 -15.602 -10.902 1.00 87.62 92 HIS A C 1
ATOM 714 O O . HIS A 1 92 ? 14.301 -16.052 -10.551 1.00 87.62 92 HIS A O 1
ATOM 720 N N . THR A 1 93 ? 13.024 -15.024 -12.091 1.00 83.38 93 THR A N 1
ATOM 721 C CA . THR A 1 93 ? 14.057 -14.953 -13.139 1.00 83.38 93 THR A CA 1
ATOM 722 C C . THR A 1 93 ? 15.258 -14.100 -12.704 1.00 83.38 93 THR A C 1
ATOM 724 O O . THR A 1 93 ? 16.404 -14.418 -13.009 1.00 83.38 93 THR A O 1
ATOM 727 N N . ARG A 1 94 ? 15.008 -13.008 -11.971 1.00 84.19 94 ARG A N 1
ATOM 728 C CA . ARG A 1 94 ? 16.038 -12.052 -11.537 1.00 84.19 94 ARG A CA 1
ATOM 729 C C . ARG A 1 94 ? 16.769 -12.489 -10.265 1.00 84.19 94 ARG A C 1
ATOM 731 O O . ARG A 1 94 ? 17.979 -12.311 -10.157 1.00 84.19 94 ARG A O 1
ATOM 738 N N . THR A 1 95 ? 16.034 -13.002 -9.281 1.00 82.56 95 THR A N 1
ATOM 739 C CA . THR A 1 95 ? 16.533 -13.466 -7.981 1.00 82.56 95 THR A CA 1
ATOM 740 C C . THR A 1 95 ? 15.661 -14.613 -7.459 1.00 82.56 95 THR A C 1
ATOM 742 O O . THR A 1 95 ? 14.750 -14.370 -6.664 1.00 82.56 95 THR A O 1
ATOM 745 N N . GLY A 1 96 ? 15.969 -15.857 -7.842 1.00 82.19 96 GLY A N 1
ATOM 746 C CA . GLY A 1 96 ? 15.241 -17.048 -7.373 1.00 82.19 96 GLY A CA 1
ATOM 747 C C . GLY A 1 96 ? 15.047 -17.063 -5.851 1.00 82.19 96 GLY A C 1
ATOM 748 O O . GLY A 1 96 ? 13.921 -17.047 -5.375 1.00 82.19 96 GLY A O 1
ATOM 749 N N . ALA A 1 97 ? 16.124 -16.872 -5.081 1.00 83.50 97 ALA A N 1
ATOM 750 C CA . ALA A 1 97 ? 16.048 -16.810 -3.616 1.00 83.50 97 ALA A CA 1
ATOM 751 C C . ALA A 1 97 ? 15.122 -15.698 -3.072 1.00 83.50 97 ALA A C 1
ATOM 753 O O . ALA A 1 97 ? 14.489 -15.869 -2.034 1.00 83.50 97 ALA A O 1
ATOM 754 N N . GLY A 1 98 ? 15.036 -14.547 -3.749 1.00 83.44 98 GLY A N 1
ATOM 755 C CA . GLY A 1 98 ? 14.149 -13.451 -3.343 1.00 83.44 98 GLY A CA 1
ATOM 756 C C . GLY A 1 98 ? 12.674 -13.780 -3.581 1.00 83.44 98 GLY A C 1
ATOM 757 O O . GLY A 1 98 ? 11.832 -13.469 -2.738 1.00 83.44 98 GLY A O 1
ATOM 758 N N . TYR A 1 99 ? 12.380 -14.448 -4.698 1.00 87.31 99 TYR A N 1
ATOM 759 C CA . TYR A 1 99 ? 11.055 -14.991 -4.985 1.00 87.31 99 TYR A CA 1
ATOM 760 C C . TYR A 1 99 ? 10.671 -16.077 -3.976 1.00 87.31 99 TYR A C 1
ATOM 762 O O . TYR A 1 99 ? 9.571 -16.033 -3.428 1.00 87.31 99 TYR A O 1
ATOM 770 N N . ASP A 1 100 ? 11.604 -16.976 -3.657 1.00 84.94 100 ASP A N 1
ATOM 771 C CA . ASP A 1 100 ? 11.374 -18.079 -2.726 1.00 84.94 100 ASP A CA 1
ATOM 772 C C . ASP A 1 100 ? 11.047 -17.588 -1.320 1.00 84.94 100 ASP A C 1
ATOM 774 O O . ASP A 1 100 ? 10.065 -18.019 -0.713 1.00 84.94 100 ASP A O 1
ATOM 778 N N . ILE A 1 101 ? 11.821 -16.613 -0.829 1.00 85.81 101 ILE A N 1
ATOM 779 C CA . ILE A 1 101 ? 11.549 -15.955 0.449 1.00 85.81 101 ILE A CA 1
ATOM 780 C C . ILE A 1 101 ? 10.158 -15.327 0.427 1.00 85.81 101 ILE A C 1
ATOM 782 O O . ILE A 1 101 ? 9.389 -15.559 1.358 1.00 85.81 101 ILE A O 1
ATOM 786 N N . PHE A 1 102 ? 9.832 -14.545 -0.611 1.00 89.75 102 PHE A N 1
ATOM 787 C CA . PHE A 1 102 ? 8.544 -13.862 -0.711 1.00 89.75 102 PHE A CA 1
ATOM 788 C C . PHE A 1 102 ? 7.371 -14.848 -0.696 1.00 89.75 102 PHE A C 1
ATOM 790 O O . PHE A 1 102 ? 6.469 -14.692 0.127 1.00 89.75 102 PHE A O 1
ATOM 797 N N . ILE A 1 103 ? 7.383 -15.866 -1.563 1.00 89.38 103 ILE A N 1
ATOM 798 C CA . ILE A 1 103 ? 6.287 -16.837 -1.628 1.00 89.38 103 ILE A CA 1
ATOM 7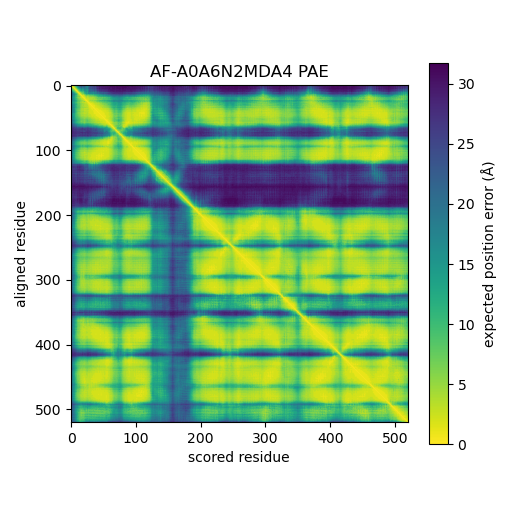99 C C . ILE A 1 103 ? 6.177 -17.608 -0.315 1.00 89.38 103 ILE A C 1
ATOM 801 O O . ILE A 1 103 ? 5.059 -17.796 0.163 1.00 89.38 103 ILE A O 1
ATOM 805 N N . PHE A 1 104 ? 7.293 -17.993 0.310 1.00 87.38 104 PHE A N 1
ATOM 806 C CA . PHE A 1 104 ? 7.270 -18.682 1.599 1.00 87.38 104 PHE A CA 1
ATOM 807 C C . PHE A 1 104 ? 6.558 -17.855 2.676 1.00 87.38 104 PHE A C 1
ATOM 809 O O . PHE A 1 104 ? 5.587 -18.321 3.273 1.00 87.38 104 PHE A O 1
ATOM 816 N N . VAL A 1 105 ? 6.985 -16.607 2.904 1.00 88.19 105 VAL A N 1
ATOM 817 C CA . VAL A 1 105 ? 6.387 -15.768 3.957 1.00 88.19 105 VAL A CA 1
ATOM 818 C C . VAL A 1 105 ? 4.966 -15.317 3.608 1.00 88.19 105 VAL A C 1
ATOM 820 O O . VAL A 1 105 ? 4.120 -15.224 4.493 1.00 88.19 105 VAL A O 1
ATOM 823 N N . ASN A 1 106 ? 4.656 -15.090 2.329 1.00 91.44 106 ASN A N 1
ATOM 824 C CA . ASN A 1 106 ? 3.303 -14.748 1.888 1.00 91.44 106 ASN A CA 1
ATOM 825 C C . ASN A 1 106 ? 2.332 -15.926 2.085 1.00 91.44 106 ASN A C 1
ATOM 827 O O . ASN A 1 106 ? 1.223 -15.742 2.585 1.00 91.44 106 ASN A O 1
ATOM 831 N N . THR A 1 107 ? 2.773 -17.145 1.767 1.00 88.44 107 THR A N 1
ATOM 832 C CA . THR A 1 107 ? 1.996 -18.377 1.980 1.00 88.44 107 THR A CA 1
ATOM 833 C C . THR A 1 107 ? 1.825 -18.668 3.467 1.00 88.44 107 THR A C 1
ATOM 835 O O . THR A 1 107 ? 0.734 -19.028 3.901 1.00 88.44 107 THR A O 1
ATOM 838 N N . LEU A 1 108 ? 2.863 -18.444 4.278 1.00 87.38 108 LEU A N 1
ATOM 839 C CA . LEU A 1 108 ? 2.783 -18.576 5.732 1.00 87.38 108 LEU A CA 1
ATOM 840 C C . LEU A 1 108 ? 1.761 -17.601 6.332 1.00 87.38 108 LEU A C 1
ATOM 842 O O . LEU A 1 108 ? 0.976 -17.993 7.192 1.00 87.38 108 LEU A O 1
ATOM 846 N N . ALA A 1 109 ? 1.717 -16.357 5.841 1.00 90.50 109 ALA A N 1
ATOM 847 C CA . ALA A 1 109 ? 0.711 -15.376 6.243 1.00 90.50 109 ALA A CA 1
ATOM 848 C C . ALA A 1 109 ? -0.714 -15.829 5.880 1.00 90.50 109 ALA A C 1
ATOM 850 O O . ALA A 1 109 ? -1.604 -15.778 6.730 1.00 90.50 109 ALA A O 1
ATOM 851 N N . PHE A 1 110 ? -0.915 -16.311 4.649 1.00 90.19 110 PHE A N 1
ATOM 852 C CA . PHE A 1 110 ? -2.196 -16.840 4.173 1.00 90.19 110 PHE A CA 1
ATOM 853 C C . PHE A 1 110 ? -2.656 -18.057 4.993 1.00 90.19 110 PHE A C 1
ATOM 855 O O . PHE A 1 110 ? -3.794 -18.106 5.462 1.00 90.19 110 PHE A O 1
ATOM 862 N N . SER A 1 111 ? -1.764 -19.026 5.216 1.00 86.06 111 SER A N 1
ATOM 863 C CA . SER A 1 111 ? -2.056 -20.256 5.961 1.00 86.06 111 SER A CA 1
ATOM 864 C C . SER A 1 111 ? -2.349 -19.973 7.437 1.00 86.06 111 SER A C 1
ATOM 866 O O . SER A 1 111 ? -3.317 -20.481 7.997 1.00 86.06 111 SER A O 1
ATOM 868 N N . ALA A 1 112 ? -1.569 -19.108 8.087 1.00 86.94 112 ALA A N 1
ATOM 869 C CA . ALA A 1 112 ? -1.824 -18.735 9.476 1.00 86.94 112 ALA A CA 1
ATOM 870 C C . ALA A 1 112 ? -3.172 -17.998 9.638 1.00 86.94 112 ALA A C 1
ATOM 872 O O . ALA A 1 112 ? -3.921 -18.257 10.583 1.00 86.94 112 ALA A O 1
ATOM 873 N N . ALA A 1 113 ? -3.525 -17.127 8.686 1.00 88.69 113 ALA A N 1
ATOM 874 C CA . ALA A 1 113 ? -4.802 -16.417 8.697 1.00 88.69 113 ALA A CA 1
ATOM 875 C C . ALA A 1 113 ? -6.007 -17.342 8.434 1.00 88.69 113 ALA A C 1
ATOM 877 O O . ALA A 1 113 ? -7.020 -17.218 9.120 1.00 88.69 113 ALA A O 1
ATOM 878 N N . THR A 1 114 ? -5.901 -18.292 7.499 1.00 84.56 114 THR A N 1
ATOM 879 C CA . THR A 1 114 ? -6.957 -19.291 7.220 1.00 84.56 114 THR A CA 1
ATOM 880 C C . THR A 1 114 ? -7.174 -20.242 8.396 1.00 84.56 114 THR A C 1
ATOM 882 O O . THR A 1 114 ? -8.310 -20.411 8.832 1.00 84.56 114 THR A O 1
ATOM 885 N N . ASN A 1 115 ? -6.097 -20.730 9.019 1.00 82.44 115 ASN A N 1
ATOM 886 C CA . ASN A 1 115 ? -6.175 -21.561 10.228 1.00 82.44 115 ASN A CA 1
ATOM 887 C C . ASN A 1 115 ? -6.850 -20.849 11.415 1.00 82.44 115 ASN A C 1
ATOM 889 O O . ASN A 1 115 ? -7.411 -21.501 12.294 1.00 82.44 115 ASN A O 1
ATOM 893 N N . THR A 1 116 ? -6.830 -19.513 11.444 1.00 81.75 116 THR A N 1
ATOM 894 C CA . THR A 1 116 ? -7.571 -18.735 12.449 1.00 81.75 116 THR A CA 1
ATOM 895 C C . THR A 1 116 ? -9.083 -18.733 12.171 1.00 81.75 116 THR A C 1
ATOM 897 O O . THR A 1 116 ? -9.879 -18.599 13.097 1.00 81.75 116 THR A O 1
ATOM 900 N N . ILE A 1 117 ? -9.501 -18.869 10.908 1.00 76.62 117 ILE A N 1
ATOM 901 C CA . ILE A 1 117 ? -10.905 -18.794 10.478 1.00 76.62 117 ILE A CA 1
ATOM 902 C C . ILE A 1 117 ? -11.643 -20.121 10.680 1.00 76.62 117 ILE A C 1
ATOM 904 O O . ILE A 1 117 ? -12.782 -20.107 11.150 1.00 76.62 117 ILE A O 1
ATOM 908 N N . ASP A 1 118 ? -11.023 -21.257 10.359 1.00 69.50 118 ASP A N 1
ATOM 909 C CA . ASP A 1 118 ? -11.711 -22.558 10.357 1.00 69.50 118 ASP A CA 1
ATOM 910 C C . ASP A 1 118 ? -12.403 -22.904 11.691 1.00 69.50 118 ASP A C 1
ATOM 912 O O . ASP A 1 118 ? -13.560 -23.344 11.681 1.00 69.50 118 ASP A O 1
ATOM 916 N N . PRO A 1 119 ? -11.787 -22.664 12.866 1.00 66.88 119 PRO A N 1
ATOM 917 C CA . PRO A 1 119 ? -12.445 -22.898 14.148 1.00 66.88 119 PRO A CA 1
ATOM 918 C C . PRO A 1 119 ? -13.592 -21.920 14.441 1.00 66.88 119 PRO A C 1
ATOM 920 O O . PRO A 1 119 ? -14.510 -22.276 15.176 1.00 66.88 119 PRO A O 1
ATOM 923 N N . LEU A 1 120 ? -13.577 -20.708 13.871 1.00 65.62 120 LEU A N 1
ATOM 924 C CA . LEU A 1 120 ? -14.619 -19.695 14.091 1.00 65.62 120 LEU A CA 1
ATOM 925 C C . LEU A 1 120 ? -15.959 -20.074 13.441 1.00 65.62 120 LEU A C 1
ATOM 927 O O . LEU A 1 120 ? -17.005 -19.590 13.877 1.00 65.62 120 LEU A O 1
ATOM 931 N N . PHE A 1 121 ? -15.931 -20.944 12.426 1.00 63.00 121 PHE A N 1
ATOM 932 C CA . PHE A 1 121 ? -17.114 -21.436 11.710 1.00 63.00 121 PHE A CA 1
ATOM 933 C C . PHE A 1 121 ? -17.429 -22.918 11.976 1.00 63.00 121 PHE A C 1
ATOM 935 O O . PHE A 1 121 ? -18.491 -23.410 11.579 1.00 63.00 121 PHE A O 1
ATOM 942 N N . ALA A 1 122 ? -16.539 -23.649 12.652 1.00 58.41 122 ALA A N 1
ATOM 943 C CA . ALA A 1 122 ? -16.752 -25.049 12.991 1.00 58.41 122 ALA A CA 1
ATOM 944 C C . ALA A 1 122 ? -17.754 -25.196 14.150 1.00 58.41 122 ALA A C 1
ATOM 946 O O . ALA A 1 122 ? -17.416 -25.120 15.329 1.00 58.41 122 ALA A O 1
ATOM 947 N N . THR A 1 123 ? -19.012 -25.459 13.810 1.00 46.12 123 THR A N 1
ATOM 948 C CA . THR A 1 123 ? -20.063 -25.827 14.763 1.00 46.12 123 THR A CA 1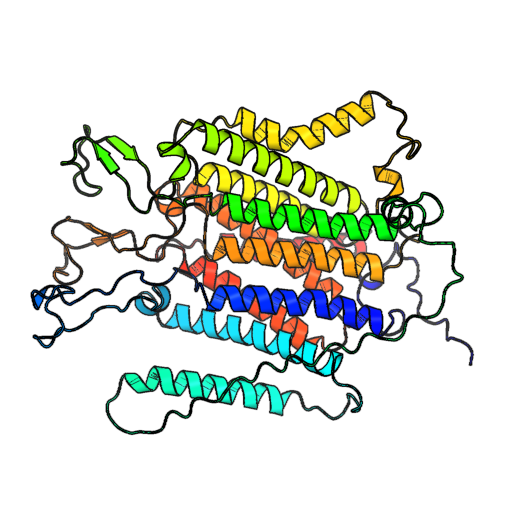
ATOM 949 C C . THR A 1 123 ? -19.778 -27.211 15.365 1.00 46.12 123 THR A C 1
ATOM 951 O O . THR A 1 123 ? -19.944 -28.217 14.677 1.00 46.12 123 THR A O 1
ATOM 954 N N . GLY A 1 124 ? -19.387 -27.281 16.644 1.00 46.44 124 GLY A N 1
ATOM 955 C CA . GLY A 1 124 ? -19.642 -28.474 17.469 1.00 46.44 124 GLY A CA 1
ATOM 956 C C . GLY A 1 124 ? -18.473 -29.382 17.877 1.00 46.44 124 GLY A C 1
ATOM 957 O O . GLY A 1 124 ? -18.743 -30.510 18.274 1.00 46.44 124 GLY A O 1
ATOM 958 N N . GLN A 1 125 ? -17.207 -28.946 17.852 1.00 38.44 125 GLN A N 1
ATOM 959 C CA . GLN A 1 125 ? -16.120 -29.700 18.507 1.00 38.44 125 GLN A CA 1
ATOM 960 C C . GLN A 1 125 ? -15.363 -28.851 19.538 1.00 38.44 125 GLN A C 1
ATOM 962 O O . GLN A 1 125 ? -15.092 -27.680 19.267 1.00 38.44 125 GLN A O 1
ATOM 967 N N . PRO A 1 126 ? -15.019 -29.417 20.714 1.00 40.81 126 PRO A N 1
ATOM 968 C CA . PRO A 1 126 ? -14.305 -28.696 21.758 1.00 40.81 126 PRO A CA 1
ATOM 969 C C . PRO A 1 126 ? -12.915 -28.258 21.279 1.00 40.81 126 PRO A C 1
ATOM 971 O O . PRO A 1 126 ? -12.149 -29.033 20.710 1.00 40.81 126 PRO A O 1
ATOM 974 N N . PHE A 1 127 ? -12.599 -26.992 21.552 1.00 47.38 127 PHE A N 1
ATOM 975 C CA . PHE A 1 127 ? -11.392 -26.270 21.127 1.00 47.38 127 PHE A CA 1
ATOM 976 C C . PHE A 1 127 ? -10.060 -26.875 21.624 1.00 47.38 127 PHE A C 1
ATOM 978 O O . PHE A 1 127 ? -9.005 -26.469 21.152 1.00 47.38 127 PHE A O 1
ATOM 985 N N . SER A 1 128 ? -10.090 -27.830 22.561 1.00 43.12 128 SER A N 1
ATOM 986 C CA . SER A 1 128 ? -8.905 -28.346 23.265 1.00 43.12 128 SER A CA 1
ATOM 987 C C . SER A 1 128 ? -8.095 -29.404 22.497 1.00 43.12 128 SER A C 1
ATOM 989 O O . SER A 1 128 ? -6.937 -29.610 22.842 1.00 43.12 128 SER A O 1
ATOM 991 N N . ASP A 1 129 ? -8.661 -30.058 21.473 1.00 40.06 129 ASP A N 1
ATOM 992 C CA . ASP A 1 129 ? -8.053 -31.256 20.850 1.00 40.06 129 ASP A CA 1
ATOM 993 C C . ASP A 1 129 ? -7.527 -31.054 19.417 1.00 40.06 129 ASP A C 1
ATOM 995 O O . ASP A 1 129 ? -7.025 -31.989 18.789 1.00 40.06 129 ASP A O 1
ATOM 999 N N . ARG A 1 130 ? -7.596 -29.838 18.861 1.00 48.88 130 ARG A N 1
ATOM 1000 C CA . ARG A 1 130 ? -7.048 -29.567 17.520 1.00 48.88 130 ARG A CA 1
ATOM 1001 C C . ARG A 1 130 ? -5.575 -29.185 17.622 1.00 48.88 130 ARG A C 1
ATOM 1003 O O . ARG A 1 130 ? -5.225 -28.018 17.747 1.00 48.88 130 ARG A O 1
ATOM 1010 N N . GLY A 1 131 ? -4.706 -30.191 17.582 1.00 42.25 131 GLY A N 1
ATOM 1011 C CA . GLY A 1 131 ? -3.256 -30.005 17.577 1.00 42.25 131 GLY A CA 1
ATOM 1012 C C . GLY A 1 131 ? -2.770 -29.162 16.390 1.00 42.25 131 GLY A C 1
ATOM 1013 O O . GLY A 1 131 ? -2.740 -29.636 15.254 1.00 42.25 131 GLY A O 1
ATOM 1014 N N . PHE A 1 132 ? -2.322 -27.938 16.687 1.00 41.41 132 PHE A N 1
ATOM 1015 C CA . PHE A 1 132 ? -1.673 -26.964 15.793 1.00 41.41 132 PHE A CA 1
ATOM 1016 C C . PHE A 1 132 ? -0.589 -27.579 14.886 1.00 41.41 132 PHE A C 1
ATOM 1018 O O . PHE A 1 132 ? -0.437 -27.206 13.724 1.00 41.41 132 PHE A O 1
ATOM 1025 N N . THR A 1 133 ? 0.141 -28.578 15.383 1.00 39.59 133 THR A N 1
ATOM 1026 C CA . THR A 1 133 ? 1.258 -29.189 14.658 1.00 39.59 133 THR A CA 1
ATOM 1027 C C . THR A 1 133 ? 0.809 -30.057 13.482 1.00 39.59 133 THR A C 1
ATOM 1029 O O . THR A 1 133 ? 1.550 -30.159 12.518 1.00 39.59 133 THR A O 1
ATOM 1032 N N . LEU A 1 134 ? -0.378 -30.675 13.493 1.00 37.41 134 LEU A N 1
ATOM 1033 C CA . LEU A 1 134 ? -0.730 -31.643 12.441 1.00 37.41 134 LEU A CA 1
ATOM 1034 C C . LEU A 1 134 ? -1.342 -30.987 11.192 1.00 37.41 134 LEU A C 1
ATOM 1036 O O . LEU A 1 134 ? -1.089 -31.446 10.081 1.00 37.41 134 LEU A O 1
ATOM 1040 N N . HIS A 1 135 ? -2.118 -29.908 11.355 1.00 41.78 135 HIS A N 1
ATOM 1041 C CA . HIS A 1 135 ? -2.780 -29.221 10.235 1.00 41.78 135 HIS A CA 1
ATOM 1042 C C . HIS A 1 135 ? -1.817 -28.302 9.474 1.00 41.78 135 HIS A C 1
ATOM 1044 O O . HIS A 1 135 ? -1.732 -28.393 8.253 1.00 41.78 135 HIS A O 1
ATOM 1050 N N . LEU A 1 136 ? -0.995 -27.520 10.190 1.00 40.91 136 LEU A N 1
ATOM 1051 C CA . LEU A 1 136 ? 0.044 -26.687 9.579 1.00 40.91 136 LEU A CA 1
ATOM 1052 C C . LEU A 1 136 ? 1.088 -27.542 8.842 1.00 40.91 136 LEU A C 1
ATOM 1054 O O . LEU A 1 136 ? 1.493 -27.177 7.746 1.00 40.91 136 LEU A O 1
ATOM 1058 N N . PHE A 1 137 ? 1.498 -28.696 9.394 1.00 39.78 137 PHE A N 1
ATOM 1059 C CA . PHE A 1 137 ? 2.413 -29.612 8.699 1.00 39.78 137 PHE A CA 1
ATOM 1060 C C . PHE A 1 137 ? 1.765 -30.328 7.514 1.00 39.78 137 PHE A C 1
ATOM 1062 O O . PHE A 1 137 ? 2.474 -30.598 6.552 1.00 39.78 137 PHE A O 1
ATOM 1069 N N . ASN A 1 138 ? 0.468 -30.652 7.551 1.00 37.75 138 ASN A N 1
ATOM 1070 C CA . ASN A 1 138 ? -0.206 -31.241 6.392 1.00 37.75 138 ASN A CA 1
ATOM 1071 C C . ASN A 1 138 ? -0.380 -30.219 5.264 1.00 37.75 138 ASN A C 1
ATOM 1073 O O . ASN A 1 138 ? -0.057 -30.546 4.130 1.00 37.75 138 ASN A O 1
ATOM 1077 N N . GLU A 1 139 ? -0.772 -28.981 5.563 1.00 47.09 139 GLU A N 1
ATOM 1078 C CA . GLU A 1 139 ? -0.841 -27.899 4.572 1.00 47.09 139 GLU A CA 1
ATOM 1079 C C . GLU A 1 139 ? 0.556 -27.535 4.048 1.00 47.09 139 GLU A C 1
ATOM 1081 O O . GLU A 1 139 ? 0.788 -27.547 2.842 1.00 47.09 139 GLU A O 1
ATOM 1086 N N . LEU A 1 140 ? 1.550 -27.338 4.924 1.00 41.62 140 LEU A N 1
ATOM 1087 C CA . LEU A 1 140 ? 2.942 -27.140 4.500 1.00 41.62 140 LEU A CA 1
ATOM 1088 C C . LEU A 1 140 ? 3.480 -28.342 3.719 1.00 41.62 140 LEU A C 1
ATOM 1090 O O . LEU A 1 140 ? 4.282 -28.135 2.823 1.00 41.62 140 LEU A O 1
ATOM 1094 N N . ARG A 1 141 ? 3.051 -29.582 3.994 1.00 36.31 141 ARG A N 1
ATOM 1095 C CA . ARG A 1 141 ? 3.396 -30.749 3.166 1.00 36.31 141 ARG A CA 1
ATOM 1096 C C . ARG A 1 141 ? 2.724 -30.690 1.805 1.00 36.31 141 ARG A C 1
ATOM 1098 O O . ARG A 1 141 ? 3.421 -30.929 0.836 1.00 36.31 141 ARG A O 1
ATOM 1105 N N . VAL A 1 142 ? 1.437 -30.361 1.703 1.00 43.69 142 VAL A N 1
ATOM 1106 C CA . VAL A 1 142 ? 0.728 -30.225 0.416 1.00 43.69 142 VAL A CA 1
ATOM 1107 C C . VAL A 1 142 ? 1.380 -29.135 -0.442 1.00 43.69 142 VAL A C 1
ATOM 1109 O O . VAL A 1 142 ? 1.651 -29.354 -1.622 1.00 43.69 142 VAL A O 1
ATOM 1112 N N . TRP A 1 143 ? 1.743 -28.003 0.162 1.00 40.34 143 TRP A N 1
ATOM 1113 C CA . TRP A 1 143 ? 2.428 -26.910 -0.526 1.00 40.34 143 TRP A CA 1
ATOM 1114 C C . TRP A 1 143 ? 3.912 -27.193 -0.786 1.00 40.34 143 TRP A C 1
ATOM 1116 O O . TRP A 1 143 ? 4.384 -26.866 -1.868 1.00 40.34 143 TRP A O 1
ATOM 1126 N N . CYS A 1 144 ? 4.640 -27.866 0.114 1.00 35.25 144 CYS A N 1
ATOM 1127 C CA . CYS A 1 144 ? 6.000 -28.354 -0.150 1.00 35.25 144 CYS A CA 1
ATOM 1128 C C . CYS A 1 144 ? 6.016 -29.437 -1.230 1.00 35.25 144 CYS A C 1
ATOM 1130 O O . CYS A 1 144 ? 6.954 -29.469 -2.012 1.00 35.25 144 CYS A O 1
ATOM 1132 N N . PHE A 1 145 ? 5.000 -30.301 -1.318 1.00 33.28 145 PHE A N 1
ATOM 1133 C CA . PHE A 1 145 ? 4.841 -31.258 -2.417 1.00 33.28 145 PHE A CA 1
ATOM 1134 C C . PHE A 1 145 ? 4.568 -30.531 -3.735 1.00 33.28 145 PHE A C 1
ATOM 1136 O O . PHE A 1 145 ? 5.159 -30.883 -4.751 1.00 33.28 145 PHE A O 1
ATOM 1143 N N . SER A 1 146 ? 3.754 -29.472 -3.713 1.00 40.12 146 SER A N 1
ATOM 1144 C CA . SER A 1 146 ? 3.542 -28.600 -4.874 1.00 40.12 146 SER A CA 1
ATOM 1145 C C . SER A 1 146 ? 4.837 -27.869 -5.278 1.00 40.12 146 SER A C 1
ATOM 1147 O O . SER A 1 146 ? 5.211 -27.867 -6.447 1.00 40.12 146 SER A O 1
ATOM 1149 N N . TRP A 1 147 ? 5.598 -27.358 -4.302 1.00 36.88 147 TRP A N 1
ATOM 1150 C CA . TRP A 1 147 ? 6.927 -26.759 -4.482 1.00 36.88 147 TRP A CA 1
ATOM 1151 C C . TRP A 1 147 ? 7.940 -27.760 -5.052 1.00 36.88 147 TRP A C 1
ATOM 1153 O O . TRP A 1 147 ? 8.708 -27.418 -5.945 1.00 36.88 147 TRP A O 1
ATOM 1163 N N . CYS A 1 148 ? 7.913 -29.013 -4.586 1.00 30.66 148 CYS A N 1
ATOM 1164 C CA . CYS A 1 148 ? 8.771 -30.092 -5.072 1.00 30.66 148 CYS A CA 1
ATOM 1165 C C . CYS A 1 148 ? 8.382 -30.540 -6.497 1.00 30.66 148 CYS A C 1
ATOM 1167 O O . CYS A 1 148 ? 9.272 -30.765 -7.310 1.00 30.66 148 CYS A O 1
ATOM 1169 N N . CYS A 1 149 ? 7.086 -30.581 -6.855 1.00 30.78 149 CYS A N 1
ATOM 1170 C CA . CYS A 1 149 ? 6.649 -30.797 -8.251 1.00 30.78 149 CYS A CA 1
ATOM 1171 C C . CYS A 1 149 ? 7.113 -29.641 -9.166 1.00 30.78 149 CYS A C 1
ATOM 1173 O O . CYS A 1 149 ? 7.475 -29.888 -10.314 1.00 30.78 149 CYS A O 1
ATOM 1175 N N . VAL A 1 150 ? 7.149 -28.390 -8.679 1.00 37.41 150 VAL A N 1
ATOM 1176 C CA . VAL A 1 150 ? 7.625 -27.230 -9.461 1.00 37.41 150 VAL A CA 1
ATOM 1177 C C . VAL A 1 150 ? 9.147 -27.247 -9.653 1.00 37.41 150 VAL A C 1
ATOM 1179 O O . VAL A 1 150 ? 9.612 -26.986 -10.760 1.00 37.41 150 VAL A O 1
ATOM 1182 N N . THR A 1 151 ? 9.936 -27.604 -8.634 1.00 33.97 151 THR A N 1
ATOM 1183 C CA . THR A 1 151 ? 11.405 -27.694 -8.765 1.00 33.97 151 THR A CA 1
ATOM 1184 C C . THR A 1 151 ? 11.876 -28.954 -9.495 1.00 33.97 151 THR A C 1
ATOM 1186 O O . THR A 1 151 ? 12.948 -28.940 -10.100 1.00 33.97 151 THR A O 1
ATOM 1189 N N . SER A 1 152 ? 11.077 -30.026 -9.505 1.00 32.50 152 SER A N 1
ATOM 1190 C CA . SER A 1 152 ? 11.403 -31.276 -10.204 1.00 32.50 152 SER A CA 1
ATOM 1191 C C . SER A 1 152 ? 11.294 -31.184 -11.730 1.00 32.50 152 SER A C 1
ATOM 1193 O O . SER A 1 152 ? 11.830 -32.054 -12.408 1.00 32.50 152 SER A O 1
ATOM 1195 N N . LYS A 1 153 ? 10.667 -30.144 -12.301 1.00 35.56 153 LYS A N 1
ATOM 1196 C CA . LYS A 1 153 ? 10.599 -29.972 -13.767 1.00 35.56 153 LYS A CA 1
ATOM 1197 C C . LYS A 1 153 ? 11.943 -29.635 -14.430 1.00 35.56 153 LYS A C 1
ATOM 1199 O O . LYS A 1 153 ? 12.014 -29.652 -15.653 1.00 35.56 153 LYS A O 1
ATOM 1204 N N . ASN A 1 154 ? 12.992 -29.367 -13.648 1.00 41.31 154 ASN A N 1
ATOM 1205 C CA . ASN A 1 154 ? 14.343 -29.125 -14.163 1.00 41.31 154 ASN A CA 1
ATOM 1206 C C . ASN A 1 154 ? 15.185 -30.401 -14.340 1.00 41.31 154 ASN A C 1
ATOM 1208 O O . ASN A 1 154 ? 16.317 -30.295 -14.798 1.00 41.31 154 ASN A O 1
ATOM 1212 N N . ASN A 1 155 ? 14.659 -31.585 -14.007 1.00 34.16 155 ASN A N 1
ATOM 1213 C CA . ASN A 1 155 ? 15.294 -32.867 -14.313 1.00 34.16 155 ASN A CA 1
ATOM 1214 C C . ASN A 1 155 ? 14.278 -33.768 -15.026 1.00 34.16 155 ASN A C 1
ATOM 1216 O O . ASN A 1 155 ? 13.166 -33.969 -14.543 1.00 34.16 155 ASN A O 1
ATOM 1220 N N . GLU A 1 156 ? 14.650 -34.277 -16.197 1.00 38.34 156 GLU A N 1
ATOM 1221 C CA . GLU A 1 156 ? 13.812 -35.150 -17.016 1.00 38.34 156 GLU A CA 1
ATOM 1222 C C . GLU A 1 156 ? 13.425 -36.465 -16.308 1.00 38.34 156 GLU A C 1
ATOM 1224 O O . GLU A 1 156 ? 14.200 -37.035 -15.542 1.00 38.34 156 GLU A O 1
ATOM 1229 N N . MET A 1 157 ? 12.245 -36.962 -16.709 1.00 27.64 157 MET A N 1
ATOM 1230 C CA . MET A 1 157 ? 11.626 -38.284 -16.502 1.00 27.64 157 MET A CA 1
ATOM 1231 C C . MET A 1 157 ? 10.818 -38.555 -15.219 1.00 27.64 157 MET A C 1
ATOM 1233 O O . MET A 1 157 ? 11.356 -38.734 -14.131 1.00 27.64 157 MET A O 1
ATOM 1237 N N . GLY A 1 158 ? 9.515 -38.804 -15.433 1.00 28.22 158 GLY A N 1
ATOM 1238 C CA . GLY A 1 158 ? 8.751 -39.817 -14.696 1.00 28.22 158 GLY A CA 1
ATOM 1239 C C . GLY A 1 158 ? 7.434 -39.334 -14.092 1.00 28.22 158 GLY A C 1
ATOM 1240 O O . GLY A 1 158 ? 7.429 -38.630 -13.090 1.00 28.22 158 GLY A O 1
ATOM 1241 N N . ASP A 1 159 ? 6.322 -39.760 -14.688 1.00 35.81 159 ASP A N 1
ATOM 1242 C CA . ASP A 1 159 ? 4.936 -39.498 -14.295 1.00 35.81 159 ASP A CA 1
ATOM 1243 C C . ASP A 1 159 ? 4.635 -39.665 -12.793 1.00 35.81 159 ASP A C 1
ATOM 1245 O O . ASP A 1 159 ? 4.911 -40.719 -12.218 1.00 35.81 159 ASP A O 1
ATOM 1249 N N . ASN A 1 160 ? 4.025 -38.626 -12.191 1.00 31.52 160 ASN A N 1
ATOM 1250 C CA . ASN A 1 160 ? 2.942 -38.661 -11.181 1.00 31.52 160 ASN A CA 1
ATOM 1251 C C . ASN A 1 160 ? 2.835 -37.323 -10.400 1.00 31.52 160 ASN A C 1
ATOM 1253 O O . ASN A 1 160 ? 3.041 -37.290 -9.188 1.00 31.52 160 ASN A O 1
ATOM 1257 N N . CYS A 1 161 ? 2.455 -36.206 -11.038 1.00 28.33 161 CYS A N 1
ATOM 1258 C CA . CYS A 1 161 ? 1.934 -35.050 -10.281 1.00 28.33 161 CYS A CA 1
ATOM 1259 C C . CYS A 1 161 ? 0.406 -35.203 -10.167 1.00 28.33 161 CYS A C 1
ATOM 1261 O O . CYS A 1 161 ? -0.331 -34.991 -11.128 1.00 28.33 161 CYS A O 1
ATOM 1263 N N . SER A 1 162 ? -0.082 -35.598 -8.988 1.00 28.44 162 SER A N 1
ATOM 1264 C CA . SER A 1 162 ? -1.518 -35.577 -8.681 1.00 28.44 162 SER A CA 1
ATOM 1265 C C . SER A 1 162 ? -1.943 -34.149 -8.331 1.00 28.44 162 SER A C 1
ATOM 1267 O O . SER A 1 162 ? -1.550 -33.622 -7.291 1.00 28.44 162 SER A O 1
ATOM 1269 N N . CYS A 1 163 ? -2.757 -33.518 -9.181 1.00 23.95 163 CYS A N 1
ATOM 1270 C CA . CYS A 1 163 ? -3.451 -32.274 -8.847 1.00 23.95 163 CYS A CA 1
ATOM 1271 C C . CYS A 1 163 ? -4.484 -32.548 -7.748 1.00 23.95 163 CYS A C 1
ATOM 1273 O O . CYS A 1 163 ? -5.518 -33.165 -8.003 1.00 23.95 163 CYS A O 1
ATOM 1275 N N . PHE A 1 164 ? -4.225 -32.076 -6.529 1.00 28.16 164 PHE A N 1
ATOM 1276 C CA . PHE A 1 164 ? -5.238 -32.076 -5.480 1.00 28.16 164 PHE A CA 1
ATOM 1277 C C . PHE A 1 164 ? -6.178 -30.880 -5.668 1.00 28.16 164 PHE A C 1
ATOM 1279 O O . PHE A 1 164 ? -5.757 -29.725 -5.703 1.00 28.16 164 PHE A O 1
ATOM 1286 N N . HIS A 1 165 ? -7.466 -31.183 -5.809 1.00 23.81 165 HIS A N 1
ATOM 1287 C CA . HIS A 1 165 ? -8.553 -30.217 -5.897 1.00 23.81 165 HIS A CA 1
ATOM 1288 C C . HIS A 1 165 ? -8.655 -29.442 -4.571 1.00 23.81 165 HIS A C 1
ATOM 1290 O O . HIS A 1 165 ? -9.089 -29.998 -3.560 1.00 23.81 165 HIS A O 1
ATOM 1296 N N . VAL A 1 166 ? -8.306 -28.151 -4.563 1.00 27.44 166 VAL A N 1
ATOM 1297 C CA . VAL A 1 166 ? -8.718 -27.246 -3.479 1.00 27.44 166 VAL A CA 1
ATOM 1298 C C . VAL A 1 166 ? -10.219 -27.035 -3.640 1.00 27.44 166 VAL A C 1
ATOM 1300 O O . VAL A 1 166 ? -10.678 -26.225 -4.444 1.00 27.44 166 VAL A O 1
ATOM 1303 N N . THR A 1 167 ? -11.004 -27.831 -2.920 1.00 26.55 167 THR A N 1
ATOM 1304 C CA . THR A 1 167 ? -12.450 -27.630 -2.851 1.00 26.55 167 THR A CA 1
ATOM 1305 C C . THR A 1 167 ? -12.688 -26.466 -1.903 1.00 26.55 167 THR A C 1
ATOM 1307 O O . THR A 1 167 ? -12.642 -26.620 -0.685 1.00 26.55 167 THR A O 1
ATOM 1310 N N . LEU A 1 168 ? -12.905 -25.284 -2.476 1.00 29.38 168 LEU A N 1
ATOM 1311 C CA . LEU A 1 168 ? -13.377 -24.110 -1.759 1.00 29.38 168 LEU A CA 1
ATOM 1312 C C . LEU A 1 168 ? -14.789 -24.440 -1.255 1.00 29.38 168 LEU A C 1
ATOM 1314 O O . LEU A 1 168 ? -15.763 -24.362 -2.002 1.00 29.38 168 LEU A O 1
ATOM 1318 N N . PHE A 1 169 ? -14.894 -24.907 -0.010 1.00 27.25 169 PHE A N 1
ATOM 1319 C CA . PHE A 1 169 ? -16.179 -25.171 0.628 1.00 27.25 169 PHE A CA 1
ATOM 1320 C C . PHE A 1 169 ? -16.856 -23.821 0.896 1.00 27.25 169 PHE A C 1
ATOM 1322 O O . PHE A 1 169 ? -16.702 -23.219 1.957 1.00 27.25 169 PHE A O 1
ATOM 1329 N N . LEU A 1 170 ? -17.621 -23.334 -0.085 1.00 26.02 170 LEU A N 1
ATOM 1330 C CA . LEU A 1 170 ? -18.693 -22.373 0.152 1.00 26.02 170 LEU A CA 1
ATOM 1331 C C . LEU A 1 170 ? -19.744 -23.089 0.999 1.00 26.02 170 LEU A C 1
ATOM 1333 O O . LEU A 1 170 ? -20.698 -23.671 0.488 1.00 26.02 170 LEU A O 1
ATOM 1337 N N . LYS A 1 171 ? -19.531 -23.114 2.314 1.00 25.97 171 LYS A N 1
ATOM 1338 C CA . LYS A 1 171 ? -20.569 -23.540 3.240 1.00 25.97 171 LYS A CA 1
ATOM 1339 C C . LYS A 1 171 ? -21.647 -22.463 3.183 1.00 25.97 171 LYS A C 1
ATOM 1341 O O . LYS A 1 171 ? -21.381 -21.312 3.526 1.00 25.97 171 LYS A O 1
ATOM 1346 N N . GLU A 1 172 ? -22.823 -22.828 2.679 1.00 32.53 172 GLU A N 1
ATOM 1347 C CA . GLU A 1 172 ? -23.987 -21.949 2.659 1.00 32.53 172 GLU A CA 1
ATOM 1348 C C . GLU A 1 172 ? -24.183 -21.331 4.046 1.00 32.53 172 GLU A C 1
ATOM 1350 O O . GLU A 1 172 ? -24.248 -22.022 5.067 1.00 32.53 172 GLU A O 1
ATOM 1355 N N . VAL A 1 173 ? -24.225 -20.000 4.070 1.00 32.12 173 VAL A N 1
ATOM 1356 C CA . VAL A 1 173 ? -24.531 -19.212 5.257 1.00 32.12 173 VAL A CA 1
ATOM 1357 C C . VAL A 1 173 ? -25.976 -19.519 5.632 1.00 32.12 173 VAL A C 1
ATOM 1359 O O . VAL A 1 173 ? -26.907 -19.005 5.014 1.00 32.12 173 VAL A O 1
ATOM 1362 N N . GLN A 1 174 ? -26.183 -20.358 6.646 1.00 35.09 174 GLN A N 1
ATOM 1363 C CA . GLN A 1 174 ? -27.487 -20.432 7.290 1.00 35.09 174 GLN A CA 1
ATOM 1364 C C . GLN A 1 174 ? -27.687 -19.151 8.097 1.00 35.09 174 GLN A C 1
ATOM 1366 O O . GLN A 1 174 ? -27.054 -18.922 9.128 1.00 35.09 174 GLN A O 1
ATOM 1371 N N . VAL A 1 175 ? -28.557 -18.302 7.555 1.00 32.31 175 VAL A N 1
ATOM 1372 C CA . VAL A 1 175 ? -29.098 -17.098 8.179 1.00 32.31 175 VAL A CA 1
ATOM 1373 C C . VAL A 1 175 ? -29.659 -17.478 9.550 1.00 32.31 175 VAL A C 1
ATOM 1375 O O . VAL A 1 175 ? -30.570 -18.299 9.659 1.00 32.31 175 VAL A O 1
ATOM 1378 N N . ALA A 1 176 ? -29.078 -16.910 10.607 1.00 30.02 176 ALA A N 1
ATOM 1379 C CA . ALA A 1 176 ? -29.617 -17.031 11.951 1.00 30.02 176 ALA A CA 1
ATOM 1380 C C . ALA A 1 176 ? -30.983 -16.329 12.010 1.00 30.02 176 ALA A C 1
ATOM 1382 O O . ALA A 1 176 ? -31.140 -15.212 11.522 1.00 30.02 176 ALA A O 1
ATOM 1383 N N . ARG A 1 177 ? -31.957 -17.034 12.589 1.00 35.72 177 ARG A N 1
ATOM 1384 C CA . ARG A 1 177 ? -33.346 -16.616 12.803 1.00 35.72 177 ARG A CA 1
ATOM 1385 C C . ARG A 1 177 ? -33.397 -15.255 13.512 1.00 35.72 177 ARG A C 1
ATOM 1387 O O . ARG A 1 177 ? -32.853 -15.123 14.605 1.00 35.72 177 ARG A O 1
ATOM 1394 N N . GLU A 1 178 ? -34.049 -14.284 12.877 1.00 34.25 178 GLU A N 1
ATOM 1395 C CA . GLU A 1 178 ? -34.357 -12.970 13.449 1.00 34.25 178 GLU A CA 1
ATOM 1396 C C . GLU A 1 178 ? -35.247 -13.133 14.693 1.00 34.25 178 GLU A C 1
ATOM 1398 O O . GLU A 1 178 ? -36.231 -13.876 14.670 1.00 34.25 178 GLU A O 1
ATOM 1403 N N . GLU A 1 179 ? -34.895 -12.456 15.788 1.00 36.59 179 GLU A N 1
ATOM 1404 C CA . GLU A 1 179 ? -35.817 -12.230 16.903 1.00 36.59 179 GLU A CA 1
ATOM 1405 C C . GLU A 1 179 ? -36.847 -11.173 16.476 1.00 36.59 179 GLU A C 1
ATOM 1407 O O . GLU A 1 179 ? -36.484 -10.097 15.996 1.00 36.59 179 GLU A O 1
ATOM 1412 N N . GLU A 1 180 ? -38.137 -11.486 16.624 1.00 36.06 180 GLU A N 1
ATOM 1413 C CA . GLU A 1 180 ? -39.242 -10.587 16.279 1.00 36.06 180 GLU A CA 1
ATOM 1414 C C . GLU A 1 180 ? -39.227 -9.329 17.165 1.00 36.06 180 GLU A C 1
ATOM 1416 O O . GLU A 1 180 ? -39.572 -9.359 18.347 1.00 36.06 180 GLU A O 1
ATOM 1421 N N . VAL A 1 181 ? -38.856 -8.197 16.565 1.00 41.81 181 VAL A N 1
ATOM 1422 C CA . VAL A 1 181 ? -39.051 -6.851 17.122 1.00 41.81 181 VAL A CA 1
ATOM 1423 C C . VAL A 1 181 ? -40.422 -6.327 16.654 1.00 41.81 181 VAL A C 1
ATOM 1425 O O . VAL A 1 181 ? -40.789 -6.569 15.501 1.00 41.81 181 VAL A O 1
ATOM 1428 N N . PRO A 1 182 ? -41.210 -5.618 17.492 1.00 40.25 182 PRO A N 1
ATOM 1429 C CA . PRO A 1 182 ? -42.593 -5.263 17.166 1.00 40.25 182 PRO A CA 1
ATOM 1430 C C . PRO A 1 182 ? -42.714 -4.464 15.860 1.00 40.25 182 PRO A C 1
ATOM 1432 O O . PRO A 1 182 ? -42.041 -3.449 15.674 1.00 40.25 182 PRO A O 1
ATOM 1435 N N . GLN A 1 183 ? -43.598 -4.927 14.970 1.00 42.53 183 GLN A N 1
ATOM 1436 C CA . GLN A 1 183 ? -43.851 -4.346 13.651 1.00 42.53 183 GLN A CA 1
ATOM 1437 C C . GLN A 1 183 ? -44.433 -2.929 13.741 1.00 42.53 183 GLN A C 1
ATOM 1439 O O . GLN A 1 183 ? -45.613 -2.737 14.036 1.00 42.53 183 GLN A O 1
ATOM 1444 N N . GLU A 1 184 ? -43.628 -1.938 13.362 1.00 52.09 184 GLU A N 1
ATOM 1445 C CA . GLU A 1 184 ? -44.134 -0.676 12.830 1.00 52.09 184 GLU A CA 1
ATOM 1446 C C . GLU A 1 184 ? -44.234 -0.805 11.297 1.00 52.09 184 GLU A C 1
ATOM 1448 O O . GLU A 1 184 ? -43.306 -1.259 10.631 1.00 52.09 184 GLU A O 1
ATOM 1453 N N . ASN A 1 185 ? -45.404 -0.474 10.746 1.00 49.12 185 ASN A N 1
ATOM 1454 C CA . ASN A 1 185 ? -45.846 -0.778 9.378 1.00 49.12 185 ASN A CA 1
ATOM 1455 C C . ASN A 1 185 ? -44.815 -0.368 8.279 1.00 49.12 185 ASN A C 1
ATOM 1457 O O . ASN A 1 185 ? -44.688 0.826 7.985 1.00 49.12 185 ASN A O 1
ATOM 1461 N N . PRO A 1 186 ? -44.120 -1.310 7.600 1.00 48.97 186 PRO A N 1
ATOM 1462 C CA . PRO A 1 186 ? -42.979 -0.999 6.721 1.00 48.97 186 PRO A CA 1
ATOM 1463 C C . PRO A 1 186 ? -43.359 -0.435 5.337 1.00 48.97 186 PRO A C 1
ATOM 1465 O O . PRO A 1 186 ? -42.490 -0.068 4.547 1.00 48.97 186 PRO A O 1
ATOM 1468 N N . ALA A 1 187 ? -44.653 -0.320 5.023 1.00 56.06 187 ALA A N 1
ATOM 1469 C CA . ALA A 1 187 ? -45.127 0.093 3.698 1.00 56.06 187 ALA A CA 1
ATOM 1470 C C . ALA A 1 187 ? -45.043 1.611 3.425 1.00 56.06 187 ALA A C 1
ATOM 1472 O O . ALA A 1 187 ? -45.240 2.042 2.289 1.00 56.06 187 ALA A O 1
ATOM 1473 N N . LYS A 1 188 ? -44.736 2.446 4.428 1.00 48.97 188 LYS A N 1
ATOM 1474 C CA . LYS A 1 188 ? -44.577 3.901 4.255 1.00 48.97 188 LYS A CA 1
ATOM 1475 C C . LYS A 1 188 ? -43.155 4.339 4.598 1.00 48.97 188 LYS A C 1
ATOM 1477 O O . LYS A 1 188 ? -42.881 4.822 5.689 1.00 48.97 188 LYS A O 1
ATOM 1482 N N . GLY A 1 189 ? -42.263 4.209 3.617 1.00 59.84 189 GLY A N 1
ATOM 1483 C CA . GLY A 1 189 ? -40.956 4.872 3.626 1.00 59.84 189 GLY A CA 1
ATOM 1484 C C . GLY A 1 189 ? -39.780 3.985 4.032 1.00 59.84 189 GLY A C 1
ATOM 1485 O O . GLY A 1 189 ? -39.091 4.297 4.999 1.00 59.84 189 GLY A O 1
ATOM 1486 N N . PHE A 1 190 ? -39.483 2.953 3.234 1.00 63.91 190 PHE A N 1
ATOM 1487 C CA . PHE A 1 190 ? -38.280 2.109 3.344 1.00 63.91 190 PHE A CA 1
ATOM 1488 C C . PHE A 1 190 ? -37.002 2.933 3.600 1.00 63.91 190 PHE A C 1
ATOM 1490 O O . PHE A 1 190 ? -36.294 2.716 4.579 1.00 63.91 190 PHE A O 1
ATOM 1497 N N . ASN A 1 191 ? -36.770 3.987 2.809 1.00 66.62 191 ASN A N 1
ATOM 1498 C CA . ASN A 1 191 ? -35.621 4.883 2.991 1.00 66.62 191 ASN A CA 1
ATOM 1499 C C . ASN A 1 191 ? -35.630 5.627 4.336 1.00 66.62 191 ASN A C 1
ATOM 1501 O O . ASN A 1 191 ? -34.575 5.955 4.860 1.00 66.62 191 ASN A O 1
ATOM 1505 N N . GLN A 1 192 ? -36.798 5.930 4.901 1.00 71.00 192 GLN A N 1
ATOM 1506 C CA . GLN A 1 192 ? -36.922 6.679 6.153 1.00 71.00 192 GLN A CA 1
ATOM 1507 C C . GLN A 1 192 ? -36.682 5.799 7.387 1.00 71.00 192 GLN A C 1
ATOM 1509 O O . GLN A 1 192 ? -36.292 6.318 8.435 1.00 71.00 192 GLN A O 1
ATOM 1514 N N . TYR A 1 193 ? -36.870 4.485 7.252 1.00 67.75 193 TYR A N 1
ATOM 1515 C CA . TYR A 1 193 ? -36.580 3.499 8.289 1.00 67.75 193 TYR A CA 1
ATOM 1516 C C . TYR A 1 193 ? -35.068 3.291 8.497 1.00 67.75 193 TYR A C 1
ATOM 1518 O O . TYR A 1 193 ? -34.606 3.285 9.638 1.00 67.75 193 TYR A O 1
ATOM 1526 N N . PHE A 1 194 ? -34.288 3.212 7.408 1.00 73.56 194 PHE A N 1
ATOM 1527 C CA . PHE A 1 194 ? -32.826 3.021 7.454 1.00 73.56 194 PHE A CA 1
ATOM 1528 C C . PHE A 1 194 ? -32.018 4.303 7.707 1.00 73.56 194 PHE A C 1
ATOM 1530 O O . PHE A 1 194 ? -30.799 4.247 7.862 1.00 73.56 194 PHE A O 1
ATOM 1537 N N . ARG A 1 195 ? -32.658 5.478 7.741 1.00 75.38 195 ARG A N 1
ATOM 1538 C CA . ARG A 1 195 ? -31.961 6.728 8.076 1.00 75.38 195 ARG A CA 1
ATOM 1539 C C . ARG A 1 195 ? -31.551 6.723 9.542 1.00 75.38 195 ARG A C 1
ATOM 1541 O O . ARG A 1 195 ? -32.371 6.425 10.404 1.00 75.38 195 ARG A O 1
ATOM 1548 N N . TYR A 1 196 ? -30.316 7.151 9.801 1.00 76.69 196 TYR A N 1
ATOM 1549 C CA . TYR A 1 196 ? -29.855 7.437 11.156 1.00 76.69 196 TYR A CA 1
ATOM 1550 C C . TYR A 1 196 ? -30.802 8.439 11.827 1.00 76.69 196 TYR A C 1
ATOM 1552 O O . TYR A 1 196 ? -31.045 9.528 11.290 1.00 76.69 196 TYR A O 1
ATOM 1560 N N . LYS A 1 197 ? -31.337 8.073 12.992 1.00 77.31 197 LYS A N 1
ATOM 1561 C CA . LYS A 1 197 ? -32.229 8.920 13.789 1.00 77.31 197 LYS A CA 1
ATOM 1562 C C . LYS A 1 197 ? -31.549 9.289 15.102 1.00 77.31 197 LYS A C 1
ATOM 1564 O O . LYS A 1 197 ? -31.267 8.429 15.936 1.00 77.31 197 LYS A O 1
ATOM 1569 N N . LEU A 1 198 ? -31.334 10.591 15.296 1.00 73.31 198 LEU A N 1
ATOM 1570 C CA . LEU A 1 198 ? -30.756 11.137 16.523 1.00 73.31 198 LEU A CA 1
ATOM 1571 C C . LEU A 1 198 ? -31.612 10.728 17.734 1.00 73.31 198 LEU A C 1
ATOM 1573 O O . LEU A 1 198 ? -32.824 10.931 17.729 1.00 73.31 198 LEU A O 1
ATOM 1577 N N . GLY A 1 199 ? -30.986 10.136 18.751 1.00 70.38 199 GLY A N 1
ATOM 1578 C CA . GLY A 1 199 ? -31.661 9.665 19.966 1.00 70.38 199 GLY A CA 1
ATOM 1579 C C . GLY A 1 199 ? -32.252 8.252 19.883 1.00 70.38 199 GLY A C 1
ATOM 1580 O O . GLY A 1 199 ? -32.413 7.632 20.929 1.00 70.38 199 GLY A O 1
ATOM 1581 N N . ARG A 1 200 ? -32.511 7.716 18.679 1.00 80.88 200 ARG A N 1
ATOM 1582 C CA . ARG A 1 200 ? -32.828 6.288 18.486 1.00 80.88 200 ARG A CA 1
ATOM 1583 C C . ARG A 1 200 ? -31.549 5.464 18.379 1.00 80.88 200 ARG A C 1
ATOM 1585 O O . ARG A 1 200 ? -31.404 4.465 19.069 1.00 80.88 200 ARG A O 1
ATOM 1592 N N . ASP A 1 201 ? -30.647 5.901 17.503 1.00 81.50 201 ASP A N 1
ATOM 1593 C CA . ASP A 1 201 ? -29.451 5.150 17.133 1.00 81.50 201 ASP A CA 1
ATOM 1594 C C . ASP A 1 201 ? -28.230 5.676 17.896 1.00 81.50 201 ASP A C 1
ATOM 1596 O O . ASP A 1 201 ? -28.009 6.899 17.949 1.00 81.50 201 ASP A O 1
ATOM 1600 N N . PRO A 1 202 ? -27.393 4.794 18.466 1.00 81.81 202 PRO A N 1
ATOM 1601 C CA . PRO A 1 202 ? -26.228 5.235 19.202 1.00 81.81 202 PRO A CA 1
ATOM 1602 C C . PRO A 1 202 ? -25.205 5.881 18.245 1.00 81.81 202 PRO A C 1
ATOM 1604 O O . PRO A 1 202 ? -25.048 5.473 17.092 1.00 81.81 202 PRO A O 1
ATOM 1607 N N . PRO A 1 203 ? -24.479 6.919 18.696 1.00 80.88 203 PRO A N 1
ATOM 1608 C CA . PRO A 1 203 ? -23.479 7.604 17.874 1.00 80.88 203 PRO A CA 1
ATOM 1609 C C . PRO A 1 203 ? -22.308 6.698 17.457 1.00 80.88 203 PRO A C 1
ATOM 1611 O O . PRO A 1 203 ? -21.665 6.970 16.442 1.00 80.88 203 PRO A O 1
ATOM 1614 N N . SER A 1 204 ? -22.033 5.630 18.214 1.00 82.31 204 SER A N 1
ATOM 1615 C CA . SER A 1 204 ? -21.032 4.609 17.886 1.00 82.31 204 SER A CA 1
ATOM 1616 C C . SER A 1 204 ? -21.346 3.902 16.568 1.00 82.31 204 SER A C 1
ATOM 1618 O O . SER A 1 204 ? -20.442 3.737 15.755 1.00 82.31 204 SER A O 1
ATOM 1620 N N . ASP A 1 205 ? -22.608 3.568 16.300 1.00 83.56 205 ASP A N 1
ATOM 1621 C CA . ASP A 1 205 ? -22.998 2.812 15.102 1.00 83.56 205 ASP A CA 1
ATOM 1622 C C . ASP A 1 205 ? -22.804 3.638 13.832 1.00 83.56 205 ASP A C 1
ATOM 1624 O O . ASP A 1 205 ? -22.222 3.172 12.846 1.00 83.56 205 ASP A O 1
ATOM 1628 N N . ALA A 1 206 ? -23.214 4.909 13.877 1.00 84.12 206 ALA A N 1
ATOM 1629 C CA . ALA A 1 206 ? -22.968 5.856 12.796 1.00 84.12 206 ALA A CA 1
ATOM 1630 C C . ALA A 1 206 ? -21.467 6.056 12.562 1.00 84.12 206 ALA A C 1
ATOM 1632 O O . ALA A 1 206 ? -21.011 6.005 11.420 1.00 84.12 206 ALA A O 1
ATOM 1633 N N . ARG A 1 207 ? -20.679 6.233 13.632 1.00 86.25 207 ARG A N 1
ATOM 1634 C CA . ARG A 1 207 ? -19.220 6.369 13.537 1.00 86.25 207 ARG A CA 1
ATOM 1635 C C . ARG A 1 207 ? -18.584 5.137 12.892 1.00 86.25 207 ARG A C 1
ATOM 1637 O O . ARG A 1 207 ? -17.786 5.288 11.970 1.00 86.25 207 ARG A O 1
ATOM 1644 N N . ASN A 1 208 ? -18.916 3.941 13.371 1.00 86.81 208 ASN A N 1
ATOM 1645 C CA . ASN A 1 208 ? -18.332 2.688 12.896 1.00 86.81 208 ASN A CA 1
ATOM 1646 C C . ASN A 1 208 ? -18.673 2.473 11.409 1.00 86.81 208 ASN A C 1
ATOM 1648 O O . ASN A 1 208 ? -17.787 2.185 10.606 1.00 86.81 208 ASN A O 1
ATOM 1652 N N . THR A 1 209 ? -19.926 2.732 11.016 1.00 86.94 209 THR A N 1
ATOM 1653 C CA . THR A 1 209 ? -20.374 2.676 9.613 1.00 86.94 209 THR A CA 1
ATOM 1654 C C . THR A 1 209 ? -19.622 3.678 8.735 1.00 86.94 209 THR A C 1
ATOM 1656 O O . THR A 1 209 ? -19.112 3.322 7.672 1.00 86.94 209 THR A O 1
ATOM 1659 N N . LEU A 1 210 ? -19.499 4.932 9.184 1.00 88.75 210 LEU A N 1
ATOM 1660 C CA . LEU A 1 210 ? -18.759 5.966 8.460 1.00 88.75 210 LEU A CA 1
ATOM 1661 C C . LEU A 1 210 ? -17.281 5.603 8.308 1.00 88.75 210 LEU A C 1
ATOM 1663 O O . LEU A 1 210 ? -16.714 5.848 7.248 1.00 88.75 210 LEU A O 1
ATOM 1667 N N . LEU A 1 211 ? -16.654 5.003 9.321 1.00 90.19 211 LEU A N 1
ATOM 1668 C CA . LEU A 1 211 ? -15.251 4.591 9.259 1.00 90.19 211 LEU A CA 1
ATOM 1669 C C . LEU A 1 211 ? -15.024 3.453 8.266 1.00 90.19 211 LEU A C 1
ATOM 1671 O O . LEU A 1 211 ? -14.054 3.508 7.512 1.00 90.19 211 LEU A O 1
ATOM 1675 N N . VAL A 1 212 ? -15.939 2.485 8.177 1.00 90.06 212 VAL A N 1
ATOM 1676 C CA . VAL A 1 212 ? -15.898 1.454 7.126 1.00 90.06 212 VAL A CA 1
ATOM 1677 C C . VAL A 1 212 ? -15.986 2.109 5.744 1.00 90.06 212 VAL A C 1
ATOM 1679 O O . VAL A 1 212 ? -15.095 1.932 4.916 1.00 90.06 212 VAL A O 1
ATOM 1682 N N . VAL A 1 213 ? -17.021 2.922 5.504 1.00 92.00 213 VAL A N 1
ATOM 1683 C CA . VAL A 1 213 ? -17.265 3.554 4.195 1.00 92.00 213 VAL A CA 1
ATOM 1684 C C . VAL A 1 213 ? -16.111 4.465 3.782 1.00 92.00 213 VAL A C 1
ATOM 1686 O O . VAL A 1 213 ? -15.620 4.382 2.659 1.00 92.00 213 VAL A O 1
ATOM 1689 N N . THR A 1 214 ? -15.648 5.329 4.682 1.00 92.75 214 THR A N 1
ATOM 1690 C CA . THR A 1 214 ? -14.557 6.266 4.384 1.00 92.75 214 THR A CA 1
ATOM 1691 C C . THR A 1 214 ? -13.245 5.539 4.135 1.00 92.75 214 THR A C 1
ATOM 1693 O O . THR A 1 214 ? -12.528 5.904 3.207 1.00 92.75 214 THR A O 1
ATOM 1696 N N . THR A 1 215 ? -12.947 4.468 4.871 1.00 92.25 215 THR A N 1
ATOM 1697 C CA . THR A 1 215 ? -11.720 3.698 4.631 1.00 92.25 215 THR A CA 1
ATOM 1698 C C . THR A 1 215 ? -11.778 2.933 3.306 1.00 92.25 215 THR A C 1
ATOM 1700 O O . THR A 1 215 ? -10.776 2.866 2.596 1.00 92.25 215 THR A O 1
ATOM 1703 N N . LEU A 1 216 ? -12.952 2.437 2.900 1.00 92.69 216 LEU A N 1
ATOM 1704 C CA . LEU A 1 216 ? -13.145 1.871 1.561 1.00 92.69 216 LEU A CA 1
ATOM 1705 C C . LEU A 1 216 ? -12.933 2.923 0.462 1.00 92.69 216 LEU A C 1
ATOM 1707 O O . LEU A 1 216 ? -12.248 2.637 -0.518 1.00 92.69 216 LEU A O 1
ATOM 1711 N N . ILE A 1 217 ? -13.447 4.149 0.637 1.00 94.75 217 ILE A N 1
ATOM 1712 C CA . ILE A 1 217 ? -13.209 5.267 -0.298 1.00 94.75 217 ILE A CA 1
ATOM 1713 C C . ILE A 1 217 ? -11.712 5.569 -0.402 1.00 94.75 217 ILE A C 1
ATOM 1715 O O . ILE A 1 217 ? -11.184 5.680 -1.507 1.00 94.75 217 ILE A O 1
ATOM 1719 N N . VAL A 1 218 ? -11.012 5.662 0.730 1.00 94.19 218 VAL A N 1
ATOM 1720 C CA . VAL A 1 218 ? -9.552 5.832 0.772 1.00 94.19 218 VAL A CA 1
ATOM 1721 C C . VAL A 1 218 ? -8.850 4.727 -0.013 1.00 94.19 218 VAL A C 1
ATOM 1723 O O . VAL A 1 218 ? -7.975 5.021 -0.824 1.00 94.19 218 VAL A O 1
ATOM 1726 N N . ALA A 1 219 ? -9.251 3.469 0.178 1.00 92.62 219 ALA A N 1
ATOM 1727 C CA . ALA A 1 219 ? -8.629 2.341 -0.497 1.00 92.62 219 ALA A CA 1
ATOM 1728 C C . ALA A 1 219 ? -8.795 2.412 -2.019 1.00 92.62 219 ALA A C 1
ATOM 1730 O O . ALA A 1 219 ? -7.800 2.372 -2.742 1.00 92.62 219 ALA A O 1
ATOM 1731 N N . VAL A 1 220 ? -10.023 2.586 -2.519 1.00 94.31 220 VAL A N 1
ATOM 1732 C CA . VAL A 1 220 ? -10.274 2.623 -3.972 1.00 94.31 220 VAL A CA 1
ATOM 1733 C C . VAL A 1 220 ? -9.634 3.841 -4.638 1.00 94.31 220 VAL A C 1
ATOM 1735 O O . VAL A 1 220 ? -9.095 3.730 -5.737 1.00 94.31 220 VAL A O 1
ATOM 1738 N N . THR A 1 221 ? -9.627 4.993 -3.963 1.00 94.62 221 THR A N 1
ATOM 1739 C CA . THR A 1 221 ? -9.026 6.219 -4.505 1.00 94.62 221 THR A CA 1
ATOM 1740 C C . THR A 1 221 ? -7.498 6.148 -4.514 1.00 94.62 221 THR A C 1
ATOM 1742 O O . THR A 1 221 ? -6.878 6.605 -5.476 1.00 94.62 221 THR A O 1
ATOM 1745 N N . PHE A 1 222 ? -6.872 5.523 -3.507 1.00 93.19 222 PHE A N 1
ATOM 1746 C CA . PHE A 1 222 ? -5.428 5.272 -3.498 1.00 93.19 222 PHE A CA 1
ATOM 1747 C C . PHE A 1 222 ? -5.019 4.298 -4.607 1.00 93.19 222 PHE A C 1
ATOM 1749 O O . PHE A 1 222 ? -4.074 4.580 -5.342 1.00 93.19 222 PHE A O 1
ATOM 1756 N N . GLN A 1 223 ? -5.754 3.193 -4.784 1.00 92.62 223 GLN A N 1
ATOM 1757 C CA . GLN A 1 223 ? -5.503 2.250 -5.883 1.00 92.62 223 GLN A CA 1
ATOM 1758 C C . GLN A 1 223 ? -5.588 2.943 -7.250 1.00 92.62 223 GLN A C 1
ATOM 1760 O O . GLN A 1 223 ? -4.710 2.781 -8.097 1.00 92.62 223 GLN A O 1
ATOM 1765 N N . ALA A 1 224 ? -6.589 3.802 -7.440 1.00 92.38 224 ALA A N 1
ATOM 1766 C CA . ALA A 1 224 ? -6.748 4.560 -8.675 1.00 92.38 224 ALA A CA 1
ATOM 1767 C C . ALA A 1 224 ? -5.664 5.645 -8.874 1.00 92.38 224 ALA A C 1
ATOM 1769 O O . ALA A 1 224 ? -5.437 6.093 -9.997 1.00 92.38 224 ALA A O 1
ATOM 1770 N N . ALA A 1 225 ? -4.981 6.079 -7.807 1.00 90.38 225 ALA A N 1
ATOM 1771 C CA . ALA A 1 225 ? -3.874 7.032 -7.890 1.00 90.38 225 ALA A CA 1
ATOM 1772 C C . ALA A 1 225 ? -2.558 6.377 -8.338 1.00 90.38 225 ALA A C 1
ATOM 1774 O O . ALA A 1 225 ? -1.818 6.990 -9.108 1.00 90.38 225 ALA A O 1
ATOM 1775 N N . ILE A 1 226 ? -2.267 5.153 -7.882 1.00 90.44 226 ILE A N 1
ATOM 1776 C CA . ILE A 1 226 ? -1.081 4.393 -8.323 1.00 90.44 226 ILE A CA 1
ATOM 1777 C C . ILE A 1 226 ? -1.272 3.796 -9.725 1.00 90.44 226 ILE A C 1
ATOM 1779 O O . ILE A 1 226 ? -0.326 3.778 -10.515 1.00 90.44 226 ILE A O 1
ATOM 1783 N N . SER A 1 227 ? -2.508 3.401 -10.045 1.00 90.00 227 SER A N 1
ATOM 1784 C CA . SER A 1 227 ? -2.917 2.780 -11.307 1.00 90.00 227 SER A CA 1
ATOM 1785 C C . SER A 1 227 ? -4.084 3.567 -11.921 1.00 90.00 227 SER A C 1
ATOM 1787 O O . SER A 1 227 ? -5.246 3.194 -11.741 1.00 90.00 227 SER A O 1
ATOM 1789 N N . PRO A 1 228 ? -3.814 4.682 -12.627 1.00 92.12 228 PRO A N 1
ATOM 1790 C CA . PRO A 1 228 ? -4.864 5.519 -13.202 1.00 92.12 228 PRO A CA 1
ATOM 1791 C C . PRO A 1 228 ? -5.650 4.780 -14.298 1.00 92.12 228 PRO A C 1
ATOM 1793 O O . PRO A 1 228 ? -5.121 3.858 -14.928 1.00 92.12 228 PRO A O 1
ATOM 1796 N N . PRO A 1 229 ? -6.875 5.232 -14.624 1.00 90.88 229 PRO A N 1
ATOM 1797 C CA . PRO A 1 229 ? -7.630 4.714 -15.757 1.00 90.88 229 PRO A CA 1
ATOM 1798 C C . PRO A 1 229 ? -6.816 4.781 -17.054 1.00 90.88 229 PRO A C 1
ATOM 1800 O O . PRO A 1 229 ? -6.210 5.805 -17.377 1.00 90.88 229 PRO A O 1
ATOM 1803 N N . GLY A 1 230 ? -6.800 3.676 -17.799 1.00 89.06 230 GLY A N 1
ATOM 1804 C CA . GLY A 1 230 ? -5.980 3.524 -19.005 1.00 89.06 230 GLY A CA 1
ATOM 1805 C C . GLY A 1 230 ? -4.508 3.184 -18.743 1.00 89.06 230 GLY A C 1
ATOM 1806 O O . GLY A 1 230 ? -3.760 3.013 -19.700 1.00 89.06 230 GLY A O 1
ATOM 1807 N N . GLY A 1 231 ? -4.094 3.065 -17.479 1.00 92.06 231 GLY A N 1
ATOM 1808 C CA . GLY A 1 231 ? -2.745 2.675 -17.091 1.00 92.06 231 GLY A CA 1
ATOM 1809 C C . GLY A 1 231 ? -1.694 3.757 -17.332 1.00 92.06 231 GLY A C 1
ATOM 1810 O O . GLY A 1 231 ? -1.984 4.951 -17.491 1.00 92.06 231 GLY A O 1
ATOM 1811 N N . VAL A 1 232 ? -0.438 3.321 -17.337 1.00 93.69 232 VAL A N 1
ATOM 1812 C CA . VAL A 1 232 ? 0.748 4.163 -17.512 1.00 93.69 232 VAL A CA 1
ATOM 1813 C C . VAL A 1 232 ? 1.584 3.678 -18.688 1.00 93.69 232 VAL A C 1
ATOM 1815 O O . VAL A 1 232 ? 1.555 2.502 -19.050 1.00 93.69 232 VAL A O 1
ATOM 1818 N N . TRP A 1 233 ? 2.337 4.588 -19.298 1.00 93.44 233 TRP A N 1
ATOM 1819 C CA . TRP A 1 233 ? 3.248 4.240 -20.382 1.00 93.44 233 TRP A CA 1
ATOM 1820 C C . TRP A 1 233 ? 4.400 3.363 -19.892 1.00 93.44 233 TRP A C 1
ATOM 1822 O O . TRP A 1 233 ? 5.040 3.691 -18.897 1.00 93.44 233 TRP A O 1
ATOM 1832 N N . GLN A 1 234 ? 4.698 2.295 -20.631 1.00 90.69 234 GLN A N 1
ATOM 1833 C CA . GLN A 1 234 ? 5.777 1.357 -20.300 1.00 90.69 234 GLN A CA 1
ATOM 1834 C C . GLN A 1 234 ? 7.149 1.773 -20.840 1.00 90.69 234 GLN A C 1
ATOM 1836 O O . GLN A 1 234 ? 8.142 1.214 -20.404 1.00 90.69 234 GLN A O 1
ATOM 1841 N N . ASP A 1 235 ? 7.223 2.761 -21.742 1.00 88.19 235 ASP A N 1
ATOM 1842 C CA . ASP A 1 235 ? 8.483 3.260 -22.301 1.00 88.19 235 ASP A CA 1
ATOM 1843 C C . ASP A 1 235 ? 8.450 4.756 -22.623 1.00 88.19 235 ASP A C 1
ATOM 1845 O O . ASP A 1 235 ? 7.428 5.324 -23.046 1.00 88.19 235 ASP A O 1
ATOM 1849 N N . ASP A 1 236 ? 9.627 5.367 -22.476 1.00 89.25 236 ASP A N 1
ATOM 1850 C CA . ASP A 1 236 ? 9.894 6.731 -22.910 1.00 89.25 236 ASP A CA 1
ATOM 1851 C C . ASP A 1 236 ? 9.816 6.831 -24.440 1.00 89.25 236 ASP A C 1
ATOM 1853 O O . ASP A 1 236 ? 10.314 5.971 -25.168 1.00 89.25 236 ASP A O 1
ATOM 1857 N N . LYS A 1 237 ? 9.216 7.914 -24.941 1.00 90.12 237 LYS A N 1
ATOM 1858 C CA . LYS A 1 237 ? 9.234 8.268 -26.366 1.00 90.12 237 LYS A CA 1
ATOM 1859 C C . LYS A 1 237 ? 10.069 9.526 -26.560 1.00 90.12 237 LYS A C 1
ATOM 1861 O O . LYS A 1 237 ? 9.817 10.535 -25.895 1.00 90.12 237 LYS A O 1
ATOM 1866 N N . TYR A 1 238 ? 11.013 9.470 -27.493 1.00 88.56 238 TYR A N 1
ATOM 1867 C CA . TYR A 1 238 ? 11.953 10.550 -27.784 1.00 88.56 238 TYR A CA 1
ATOM 1868 C C . TYR A 1 238 ? 11.628 11.250 -29.109 1.00 88.56 238 TYR A C 1
ATOM 1870 O O . TYR A 1 238 ? 10.961 10.685 -29.980 1.00 88.56 238 TYR A O 1
ATOM 1878 N N . SER A 1 239 ? 12.106 12.485 -29.246 1.00 86.94 239 SER A N 1
ATOM 1879 C CA . SER A 1 239 ? 12.101 13.265 -30.481 1.00 86.94 239 SER A CA 1
ATOM 1880 C C . SER A 1 239 ? 13.481 13.902 -30.707 1.00 86.94 239 SER A C 1
ATOM 1882 O O . SER A 1 239 ? 13.996 14.508 -29.759 1.00 86.94 239 SER A O 1
ATOM 1884 N N . PRO A 1 240 ? 14.055 13.828 -31.929 1.00 87.19 240 PRO A N 1
ATOM 1885 C CA . PRO A 1 240 ? 13.583 13.048 -33.087 1.00 87.19 240 PRO A CA 1
ATOM 1886 C C . PRO A 1 240 ? 13.619 11.526 -32.838 1.00 87.19 240 PRO A C 1
ATOM 1888 O O . PRO A 1 240 ? 14.234 11.063 -31.883 1.00 87.19 240 PRO A O 1
ATOM 1891 N N . ALA A 1 241 ? 12.945 10.733 -33.681 1.00 83.50 241 ALA A N 1
ATOM 1892 C CA . ALA A 1 241 ? 12.783 9.282 -33.479 1.00 83.50 241 ALA A CA 1
ATOM 1893 C C . ALA A 1 241 ? 14.101 8.476 -33.501 1.00 83.50 241 ALA A C 1
ATOM 1895 O O . ALA A 1 241 ? 14.122 7.325 -33.080 1.00 83.50 241 ALA A O 1
ATOM 1896 N N . THR A 1 242 ? 15.194 9.080 -33.970 1.00 82.12 242 THR A N 1
ATOM 1897 C CA . THR A 1 242 ? 16.553 8.521 -33.920 1.00 82.12 242 THR A CA 1
ATOM 1898 C C . THR A 1 242 ? 17.137 8.496 -32.504 1.00 82.12 242 THR A C 1
ATOM 1900 O O . THR A 1 242 ? 18.097 7.774 -32.239 1.00 82.12 242 THR A O 1
ATOM 1903 N N . CYS A 1 243 ? 16.562 9.268 -31.580 1.00 81.56 243 CYS A N 1
ATOM 1904 C CA . CYS A 1 243 ? 16.964 9.285 -30.184 1.00 81.56 243 CYS A CA 1
ATOM 1905 C C . CYS A 1 243 ? 16.477 8.031 -29.455 1.00 81.56 243 CYS A C 1
ATOM 1907 O O . CYS A 1 243 ? 15.305 7.656 -29.513 1.00 81.56 243 CYS A O 1
ATOM 1909 N N . THR A 1 244 ? 17.373 7.437 -28.677 1.00 76.94 244 THR A N 1
ATOM 1910 C CA . THR A 1 244 ? 17.054 6.355 -27.745 1.00 76.94 244 THR A CA 1
ATOM 1911 C C . THR A 1 244 ? 17.548 6.720 -26.349 1.00 76.94 244 THR A C 1
ATOM 1913 O O . THR A 1 244 ? 18.292 7.681 -26.170 1.00 76.94 244 THR A O 1
ATOM 1916 N N . ALA A 1 245 ? 17.184 5.923 -25.341 1.00 70.75 245 ALA A N 1
ATOM 1917 C CA . ALA A 1 245 ? 17.708 6.112 -23.985 1.00 70.75 245 ALA A CA 1
ATOM 1918 C C . ALA A 1 245 ? 19.235 5.915 -23.874 1.00 70.75 245 ALA A C 1
ATOM 1920 O O . ALA A 1 245 ? 19.797 6.227 -22.831 1.00 70.75 245 ALA A O 1
ATOM 1921 N N . VAL A 1 246 ? 19.882 5.361 -24.907 1.00 70.44 246 VAL A N 1
ATOM 1922 C CA . VAL A 1 246 ? 21.327 5.082 -24.939 1.00 70.44 246 VAL A CA 1
ATOM 1923 C C . VAL A 1 246 ? 22.076 6.113 -25.792 1.00 70.44 246 VAL A C 1
ATOM 1925 O O . VAL A 1 246 ? 23.208 6.459 -25.482 1.00 70.44 246 VAL A O 1
ATOM 1928 N N . THR A 1 247 ? 21.438 6.636 -26.841 1.00 68.06 247 THR A N 1
ATOM 1929 C CA . THR A 1 247 ? 22.024 7.574 -27.816 1.00 68.06 247 THR A CA 1
ATOM 1930 C C . THR A 1 247 ? 21.608 9.027 -27.567 1.00 68.06 247 THR A C 1
ATOM 1932 O O . THR A 1 247 ? 21.470 9.805 -28.506 1.00 68.06 247 THR A O 1
ATOM 1935 N N . SER A 1 248 ? 21.316 9.398 -26.317 1.00 62.91 248 SER A N 1
ATOM 1936 C CA . SER A 1 248 ? 20.766 10.717 -25.999 1.00 62.91 248 SER A CA 1
ATOM 1937 C C . SER A 1 248 ? 21.801 11.835 -26.194 1.00 62.91 248 SER A C 1
ATOM 1939 O O . SER A 1 248 ? 22.563 12.139 -25.277 1.00 62.91 248 SER A O 1
ATOM 1941 N N . ASP A 1 249 ? 21.793 12.460 -27.370 1.00 68.62 249 ASP A N 1
ATOM 1942 C CA . ASP A 1 249 ? 22.482 13.724 -27.649 1.00 68.62 249 ASP A CA 1
ATOM 1943 C C . ASP A 1 249 ? 21.750 14.916 -27.003 1.00 68.62 249 ASP A C 1
ATOM 1945 O O . ASP A 1 249 ? 20.588 14.817 -26.598 1.00 68.62 249 ASP A O 1
ATOM 1949 N N . SER A 1 250 ? 22.392 16.089 -26.958 1.00 74.56 250 SER A N 1
ATOM 1950 C CA . SER A 1 250 ? 21.807 17.329 -26.409 1.00 74.56 250 SER A CA 1
ATOM 1951 C C . SER A 1 250 ? 20.514 17.783 -27.106 1.00 74.56 250 SER A C 1
ATOM 1953 O O . SER A 1 250 ? 19.714 18.497 -26.502 1.00 74.56 250 SER A O 1
ATOM 1955 N N . ASN A 1 251 ? 20.276 17.340 -28.345 1.00 82.44 251 ASN A N 1
ATOM 1956 C CA . ASN A 1 251 ? 19.061 17.628 -29.114 1.00 82.44 251 ASN A CA 1
ATOM 1957 C C . ASN A 1 251 ? 17.906 16.645 -28.842 1.00 82.44 251 ASN A C 1
ATOM 1959 O O . ASN A 1 251 ? 16.808 16.830 -29.371 1.00 82.44 251 ASN A O 1
ATOM 1963 N N . CYS A 1 252 ? 18.122 15.602 -28.036 1.00 84.12 252 CYS A N 1
ATOM 1964 C CA . CYS A 1 252 ? 17.093 14.618 -27.728 1.00 84.12 252 CYS A CA 1
ATOM 1965 C C . CYS A 1 252 ? 16.161 15.120 -26.624 1.00 84.12 252 CYS A C 1
ATOM 1967 O O . CYS A 1 252 ? 16.576 15.422 -25.506 1.00 84.12 252 CYS A O 1
ATOM 1969 N N . THR A 1 253 ? 14.862 15.141 -26.918 1.00 87.06 253 THR A N 1
ATOM 1970 C CA . THR A 1 253 ? 13.828 15.500 -25.940 1.00 87.06 253 THR A CA 1
ATOM 1971 C C . THR A 1 253 ? 12.869 14.340 -25.721 1.00 87.06 253 THR A C 1
ATOM 1973 O O . THR A 1 253 ? 12.463 13.658 -26.662 1.00 87.06 253 THR A O 1
ATOM 1976 N N . ILE A 1 254 ? 12.503 14.096 -24.461 1.00 87.19 254 ILE A N 1
ATOM 1977 C CA . ILE A 1 254 ? 11.475 13.111 -24.120 1.00 87.19 254 ILE A CA 1
ATOM 1978 C C . ILE A 1 254 ? 10.112 13.784 -24.287 1.00 87.19 254 ILE A C 1
ATOM 1980 O O . ILE A 1 254 ? 9.802 14.746 -23.587 1.00 87.19 254 ILE A O 1
ATOM 1984 N N . ILE A 1 255 ? 9.297 13.273 -25.207 1.00 88.81 255 ILE A N 1
ATOM 1985 C CA . ILE A 1 255 ? 7.932 13.767 -25.455 1.00 88.81 255 ILE A CA 1
ATOM 1986 C C . ILE A 1 255 ? 6.884 12.986 -24.657 1.00 88.81 255 ILE A C 1
ATOM 1988 O O . ILE A 1 255 ? 5.769 13.460 -24.441 1.00 88.81 255 ILE A O 1
ATOM 1992 N N . ARG A 1 256 ? 7.240 11.786 -24.194 1.00 90.75 256 ARG A N 1
ATOM 1993 C CA . ARG A 1 256 ? 6.387 10.930 -23.374 1.00 90.75 256 ARG A CA 1
ATOM 1994 C C . ARG A 1 256 ? 7.240 10.173 -22.383 1.00 90.75 256 ARG A C 1
ATOM 1996 O O . ARG A 1 256 ? 8.189 9.521 -22.800 1.00 90.75 256 ARG A O 1
ATOM 2003 N N . HIS A 1 257 ? 6.883 10.247 -21.111 1.00 90.44 257 HIS A N 1
ATOM 2004 C CA . HIS A 1 257 ? 7.647 9.598 -20.056 1.00 90.44 257 HIS A CA 1
ATOM 2005 C C . HIS A 1 257 ? 7.016 8.264 -19.668 1.00 90.44 257 HIS A C 1
ATOM 2007 O O . HIS A 1 257 ? 5.799 8.186 -19.481 1.00 90.44 257 HIS A O 1
ATOM 2013 N N . ALA A 1 258 ? 7.829 7.236 -19.476 1.00 92.25 258 ALA A N 1
ATOM 2014 C CA . ALA A 1 258 ? 7.389 6.013 -18.832 1.00 92.25 258 ALA A CA 1
ATOM 2015 C C . ALA A 1 258 ? 6.868 6.306 -17.415 1.00 92.25 258 ALA A C 1
ATOM 2017 O O . ALA A 1 258 ? 7.294 7.255 -16.743 1.00 92.25 258 ALA A O 1
ATOM 2018 N N . GLY A 1 259 ? 5.902 5.507 -16.975 1.00 91.94 259 GLY A N 1
ATOM 2019 C CA . GLY A 1 259 ? 5.249 5.631 -15.677 1.00 91.94 259 GLY A CA 1
ATOM 2020 C C . GLY A 1 259 ? 4.290 6.810 -15.560 1.00 91.94 259 GLY A C 1
ATOM 2021 O O . GLY A 1 259 ? 3.750 7.050 -14.484 1.00 91.94 259 GLY A O 1
ATOM 2022 N N . THR A 1 260 ? 4.036 7.534 -16.654 1.00 93.12 260 THR A N 1
ATOM 2023 C CA . THR A 1 260 ? 3.016 8.587 -16.688 1.00 93.12 260 THR A CA 1
ATOM 2024 C C . THR A 1 260 ? 1.711 8.094 -17.300 1.00 93.12 260 THR A C 1
ATOM 2026 O O . THR A 1 260 ? 1.721 7.211 -18.159 1.00 93.12 260 THR A O 1
ATOM 2029 N N . SER A 1 261 ? 0.578 8.641 -16.848 1.00 93.38 261 SER A N 1
ATOM 2030 C CA . SER A 1 261 ? -0.755 8.181 -17.262 1.00 93.38 261 SER A CA 1
ATOM 2031 C C . SER A 1 261 ? -0.970 8.265 -18.773 1.00 93.38 261 SER A C 1
ATOM 2033 O O . SER A 1 261 ? -0.753 9.311 -19.386 1.00 93.38 261 SER A O 1
ATOM 2035 N N . VAL A 1 262 ? -1.491 7.188 -19.365 1.00 94.31 262 VAL A N 1
ATOM 2036 C CA . VAL A 1 262 ? -1.895 7.154 -20.780 1.00 94.31 262 VAL A CA 1
ATOM 2037 C C . VAL A 1 262 ? -3.038 8.134 -21.047 1.00 94.31 262 VAL A C 1
ATOM 2039 O O . VAL A 1 262 ? -3.017 8.854 -22.049 1.00 94.31 262 VAL A O 1
ATOM 2042 N N . LEU A 1 263 ? -4.006 8.212 -20.127 1.00 92.94 263 LEU A N 1
ATOM 2043 C CA . LEU A 1 263 ? -5.176 9.079 -20.252 1.00 92.94 263 LEU A CA 1
ATOM 2044 C C . LEU A 1 263 ? -4.787 10.556 -20.377 1.00 92.94 263 LEU A C 1
ATOM 2046 O O . LEU A 1 263 ? -5.398 11.256 -21.177 1.00 92.94 263 LEU A O 1
ATOM 2050 N N . TYR A 1 264 ? -3.739 11.006 -19.676 1.00 91.88 264 TYR A N 1
ATOM 2051 C CA . TYR A 1 264 ? -3.247 12.385 -19.782 1.00 91.88 264 TYR A CA 1
ATOM 2052 C C . TYR A 1 264 ? -2.917 12.777 -21.230 1.00 91.88 264 TYR A C 1
ATOM 2054 O O . TYR A 1 264 ? -3.290 13.858 -21.681 1.00 91.88 264 TYR A O 1
ATOM 2062 N N . TYR A 1 265 ? -2.217 11.904 -21.963 1.00 90.38 265 TYR A N 1
ATOM 2063 C CA . TYR A 1 265 ? -1.784 12.189 -23.336 1.00 90.38 265 TYR A CA 1
ATOM 2064 C C . TYR A 1 265 ? -2.914 12.038 -24.354 1.00 90.38 265 TYR A C 1
ATOM 2066 O O . TYR A 1 265 ? -2.845 12.628 -25.429 1.00 90.38 265 TYR A O 1
ATOM 2074 N N . ARG A 1 266 ? -3.934 11.236 -24.033 1.00 92.12 266 ARG A N 1
ATOM 2075 C CA . ARG A 1 266 ? -5.094 11.011 -24.900 1.00 92.12 266 ARG A CA 1
ATOM 2076 C C . ARG A 1 266 ? -6.136 12.118 -24.762 1.00 92.12 266 ARG A C 1
ATOM 2078 O O . ARG A 1 266 ? -6.617 12.629 -25.764 1.00 92.12 266 ARG A O 1
ATOM 2085 N N . ASP A 1 267 ? -6.512 12.439 -23.529 1.00 91.88 267 ASP A N 1
ATOM 2086 C CA . ASP A 1 267 ? -7.509 13.453 -23.199 1.00 91.88 267 ASP A CA 1
ATOM 2087 C C . ASP A 1 267 ? -7.160 14.072 -21.842 1.00 91.88 267 ASP A C 1
ATOM 2089 O O . ASP A 1 267 ? -7.542 13.590 -20.767 1.00 91.88 267 ASP A O 1
ATOM 2093 N N . LYS A 1 268 ? -6.413 15.175 -21.909 1.00 89.56 268 LYS A N 1
ATOM 2094 C CA . LYS A 1 268 ? -5.952 15.901 -20.729 1.00 89.56 268 LYS A CA 1
ATOM 2095 C C . LYS A 1 268 ? -7.112 16.389 -19.854 1.00 89.56 268 LYS A C 1
ATOM 2097 O O . LYS A 1 268 ? -6.980 16.398 -18.635 1.00 89.56 268 LYS A O 1
ATOM 2102 N N . SER A 1 269 ? -8.244 16.778 -20.447 1.00 90.19 269 SER A N 1
ATOM 2103 C CA . SER A 1 269 ? -9.386 17.309 -19.694 1.00 90.19 269 SER A CA 1
ATOM 2104 C C . SER A 1 269 ? -10.026 16.229 -18.822 1.00 90.19 269 SER A C 1
ATOM 2106 O O . SER A 1 269 ? -10.251 16.453 -17.632 1.00 90.19 269 SER A O 1
ATOM 2108 N N . ARG A 1 270 ? -10.242 15.030 -19.379 1.00 91.69 270 ARG A N 1
ATOM 2109 C CA . ARG A 1 270 ? -10.763 13.883 -18.615 1.00 91.69 270 ARG A CA 1
ATOM 2110 C C . ARG A 1 270 ? -9.799 13.428 -17.530 1.00 91.69 270 ARG A C 1
ATOM 2112 O O . ARG A 1 270 ? -10.240 13.108 -16.429 1.00 91.69 270 ARG A O 1
ATOM 2119 N N . TYR A 1 271 ? -8.502 13.410 -17.833 1.00 90.69 271 TYR A N 1
ATOM 2120 C CA . TYR A 1 271 ? -7.481 13.080 -16.844 1.00 90.69 271 TYR A CA 1
ATOM 2121 C C . TYR A 1 271 ? -7.500 14.055 -15.662 1.00 90.69 271 TYR A C 1
ATOM 2123 O O . TYR A 1 271 ? -7.564 13.622 -14.513 1.00 90.69 271 TYR A O 1
ATOM 2131 N N . ASP A 1 272 ? -7.495 15.361 -15.943 1.00 87.75 272 ASP A N 1
ATOM 2132 C CA . ASP A 1 272 ? -7.520 16.397 -14.910 1.00 87.75 272 ASP A CA 1
ATOM 2133 C C . ASP A 1 272 ? -8.784 16.257 -14.037 1.00 87.75 272 ASP A C 1
ATOM 2135 O O . ASP A 1 272 ? -8.682 16.213 -12.811 1.00 87.75 272 ASP A O 1
ATOM 2139 N N . ALA A 1 273 ? -9.966 16.097 -14.648 1.00 89.50 273 ALA A N 1
ATOM 2140 C CA . ALA A 1 273 ? -11.225 15.899 -13.925 1.00 89.50 273 ALA A CA 1
ATOM 2141 C C . ALA A 1 273 ? -11.195 14.661 -13.010 1.00 89.50 273 ALA A C 1
ATOM 2143 O O . ALA A 1 273 ? -11.594 14.744 -11.846 1.00 89.50 273 ALA A O 1
ATOM 2144 N N . PHE A 1 274 ? -10.679 13.535 -13.513 1.00 91.12 274 PHE A N 1
ATOM 2145 C CA . PHE A 1 274 ? -10.513 12.308 -12.736 1.00 91.12 274 PHE A CA 1
ATOM 2146 C C . PHE A 1 274 ? -9.587 12.520 -11.531 1.00 91.12 274 PHE A C 1
ATOM 2148 O O . PHE A 1 274 ? -9.974 12.215 -10.404 1.00 91.12 274 PHE A O 1
ATOM 2155 N N . VAL A 1 275 ? -8.389 13.078 -11.741 1.00 88.88 275 VAL A N 1
ATOM 2156 C CA . VAL A 1 275 ? -7.415 13.286 -10.658 1.00 88.88 275 VAL A CA 1
ATOM 2157 C C . VAL A 1 275 ? -7.975 14.218 -9.586 1.00 88.88 275 VAL A C 1
ATOM 2159 O O . VAL A 1 275 ? -7.801 13.945 -8.395 1.00 88.88 275 VAL A O 1
ATOM 2162 N N . TYR A 1 276 ? -8.671 15.289 -9.978 1.00 87.31 276 TYR A N 1
ATOM 2163 C CA . TYR A 1 276 ? -9.269 16.223 -9.026 1.00 87.31 276 TYR A CA 1
ATOM 2164 C C . TYR A 1 276 ? -10.383 15.579 -8.202 1.00 87.31 276 TYR A C 1
ATOM 2166 O O . TYR A 1 276 ? -10.351 15.673 -6.975 1.00 87.31 276 TYR A O 1
ATOM 2174 N N . ALA A 1 277 ? -11.324 14.884 -8.846 1.00 89.94 277 ALA A N 1
ATOM 2175 C CA . ALA A 1 277 ? -12.408 14.198 -8.147 1.00 89.94 277 ALA A CA 1
ATOM 2176 C C . ALA A 1 277 ? -11.874 13.108 -7.202 1.00 89.94 277 ALA A C 1
ATOM 2178 O O . ALA A 1 277 ? -12.288 13.034 -6.045 1.00 89.94 277 ALA A O 1
ATOM 2179 N N . ASN A 1 278 ? -10.900 12.316 -7.663 1.00 92.25 278 ASN A N 1
ATOM 2180 C CA . ASN A 1 278 ? -10.277 11.254 -6.876 1.00 92.25 278 ASN A CA 1
ATOM 2181 C C . ASN A 1 278 ? -9.528 11.806 -5.652 1.00 92.25 278 ASN A C 1
ATOM 2183 O O . ASN A 1 278 ? -9.676 11.291 -4.547 1.00 92.25 278 ASN A O 1
ATOM 2187 N N . THR A 1 279 ? -8.768 12.893 -5.825 1.00 90.38 279 THR A N 1
ATOM 2188 C CA . THR A 1 279 ? -8.033 13.542 -4.724 1.00 90.38 279 THR A CA 1
ATOM 2189 C C . THR A 1 279 ? -8.978 14.174 -3.703 1.00 90.38 279 THR A C 1
ATOM 2191 O O . THR A 1 279 ? -8.737 14.070 -2.502 1.00 90.38 279 THR A O 1
ATOM 2194 N N . LEU A 1 280 ? -10.067 14.802 -4.162 1.00 87.94 280 LEU A N 1
ATOM 2195 C CA . LEU A 1 280 ? -11.086 15.378 -3.283 1.00 87.94 280 LEU A CA 1
ATOM 2196 C C . LEU A 1 280 ? -11.786 14.289 -2.459 1.00 87.94 280 LEU A C 1
ATOM 2198 O O . LEU A 1 280 ? -11.942 14.449 -1.250 1.00 87.94 280 LEU A O 1
ATOM 2202 N N . ALA A 1 281 ? -12.174 13.180 -3.098 1.00 92.56 281 ALA A N 1
ATOM 2203 C CA . ALA A 1 281 ? -12.799 12.045 -2.426 1.00 92.56 281 ALA A CA 1
ATOM 2204 C C . ALA A 1 281 ? -11.860 11.416 -1.385 1.00 92.56 281 ALA A C 1
ATOM 2206 O O . ALA A 1 281 ? -12.274 11.201 -0.246 1.00 92.56 281 ALA A O 1
ATOM 2207 N N . PHE A 1 282 ? -10.588 11.202 -1.745 1.00 93.12 282 PHE A N 1
ATOM 2208 C CA . PHE A 1 282 ? -9.564 10.704 -0.825 1.00 93.12 282 PHE A CA 1
ATOM 2209 C C . PHE A 1 282 ? -9.393 11.637 0.383 1.00 93.12 282 PHE A C 1
ATOM 2211 O O . PHE A 1 282 ? -9.504 11.183 1.518 1.00 93.12 282 PHE A O 1
ATOM 2218 N N . SER A 1 283 ? -9.202 12.944 0.161 1.00 90.88 283 SER A N 1
ATOM 2219 C CA . SER A 1 283 ? -9.013 13.919 1.248 1.00 90.88 283 SER A CA 1
ATOM 2220 C C . SER A 1 283 ? -10.247 14.062 2.149 1.00 90.88 283 SER A C 1
ATOM 2222 O O . SER A 1 283 ? -10.134 14.096 3.375 1.00 90.88 283 SER A O 1
ATOM 2224 N N . ALA A 1 284 ? -11.454 14.098 1.576 1.00 89.12 284 ALA A N 1
ATOM 2225 C CA . ALA A 1 284 ? -12.685 14.162 2.362 1.00 89.12 284 ALA A CA 1
ATOM 2226 C C . ALA A 1 284 ? -12.859 12.913 3.246 1.00 89.12 284 ALA A C 1
ATOM 2228 O O . ALA A 1 284 ? -13.250 13.023 4.414 1.00 89.12 284 ALA A O 1
ATOM 2229 N N . ALA A 1 285 ? -12.523 11.735 2.715 1.00 93.69 285 ALA A N 1
ATOM 2230 C CA . ALA A 1 285 ? -12.5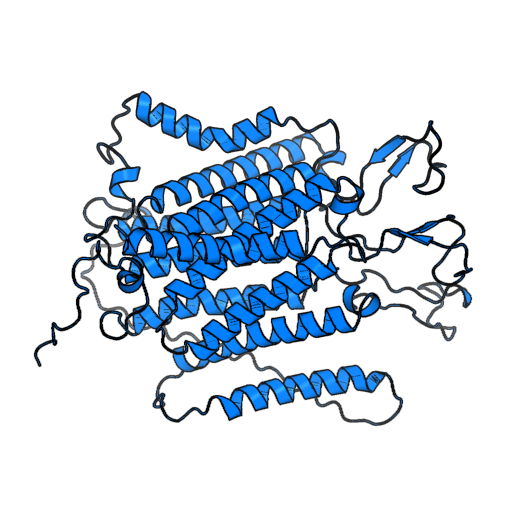73 10.482 3.453 1.00 93.69 285 ALA A CA 1
ATOM 2231 C C . ALA A 1 285 ? -11.503 10.415 4.557 1.00 93.69 285 ALA A C 1
ATOM 2233 O O . ALA A 1 285 ? -11.849 10.120 5.702 1.00 93.69 285 ALA A O 1
ATOM 2234 N N . THR A 1 286 ? -10.241 10.771 4.279 1.00 90.94 286 THR A N 1
ATOM 2235 C CA . THR A 1 286 ? -9.177 10.784 5.303 1.00 90.94 286 THR A CA 1
ATOM 2236 C C . THR A 1 286 ? -9.422 11.826 6.391 1.00 90.94 286 THR A C 1
ATOM 2238 O O . THR A 1 286 ? -9.188 11.540 7.564 1.00 90.94 286 THR A O 1
ATOM 2241 N N . ASN A 1 287 ? -9.966 12.997 6.054 1.00 86.94 287 ASN A N 1
ATOM 2242 C CA . ASN A 1 287 ? -10.378 14.004 7.034 1.00 86.94 287 ASN A CA 1
ATOM 2243 C C . ASN A 1 287 ? -11.530 13.508 7.928 1.00 86.94 287 ASN A C 1
ATOM 2245 O O . ASN A 1 287 ? -11.550 13.770 9.133 1.00 86.94 287 ASN A O 1
ATOM 2249 N N . THR A 1 288 ? -12.474 12.753 7.358 1.00 87.56 288 THR A N 1
ATOM 2250 C CA . THR A 1 288 ? -13.562 12.135 8.129 1.00 87.56 288 THR A CA 1
ATOM 2251 C C . THR A 1 288 ? -13.014 11.086 9.094 1.00 87.56 288 THR A C 1
ATOM 2253 O O . THR A 1 288 ? -13.322 11.150 10.283 1.00 87.56 288 THR A O 1
ATOM 2256 N N . ILE A 1 289 ? -12.137 10.190 8.625 1.00 89.56 289 ILE A N 1
ATOM 2257 C CA . ILE A 1 289 ? -11.452 9.205 9.478 1.00 89.56 289 ILE A CA 1
ATOM 2258 C C . ILE A 1 289 ? -10.709 9.913 10.609 1.00 89.56 289 ILE A C 1
ATOM 2260 O O . ILE A 1 289 ? -10.890 9.563 11.775 1.00 89.56 289 ILE A O 1
ATOM 2264 N N . LEU A 1 290 ? -9.925 10.944 10.273 1.00 86.00 290 LEU A N 1
ATOM 2265 C CA . LEU A 1 290 ? -9.148 11.711 11.239 1.00 86.00 290 LEU A CA 1
ATOM 2266 C C . LEU A 1 290 ? -10.036 12.208 12.375 1.00 86.00 290 LEU A C 1
ATOM 2268 O O . LEU A 1 290 ? -9.714 12.004 13.536 1.00 86.00 290 LEU A O 1
ATOM 2272 N N . CYS A 1 291 ? -11.173 12.813 12.048 1.00 81.75 291 CYS A N 1
ATOM 2273 C CA . CYS A 1 291 ? -12.049 13.399 13.048 1.00 81.75 291 CYS A CA 1
ATOM 2274 C C . CYS A 1 291 ? -12.837 12.386 13.877 1.00 81.75 291 CYS A C 1
ATOM 2276 O O . CYS A 1 291 ? -13.125 12.657 15.041 1.00 81.75 291 CYS A O 1
ATOM 2278 N N . LEU A 1 292 ? -13.194 11.242 13.298 1.00 84.62 292 LEU A N 1
ATOM 2279 C CA . LEU A 1 292 ? -13.905 10.186 14.017 1.00 84.62 292 LEU A CA 1
ATOM 2280 C C . LEU A 1 292 ? -12.978 9.390 14.949 1.00 84.62 292 LEU A C 1
ATOM 2282 O O . LEU A 1 292 ? -13.448 8.864 15.959 1.00 84.62 292 LEU A O 1
ATOM 2286 N N . LEU A 1 293 ? -11.679 9.340 14.634 1.00 82.56 293 LEU A N 1
ATOM 2287 C CA . LEU A 1 293 ? -10.641 8.677 15.431 1.00 82.56 293 LEU A CA 1
ATOM 2288 C C . LEU A 1 293 ? -9.886 9.622 16.380 1.00 82.56 293 LEU A C 1
ATOM 2290 O O . LEU A 1 293 ? -8.992 9.183 17.102 1.00 82.56 293 LEU A O 1
ATOM 2294 N N . LEU A 1 294 ? -10.232 10.914 16.431 1.00 73.75 294 LEU A N 1
ATOM 2295 C CA . LEU A 1 294 ? -9.729 11.786 17.496 1.00 73.75 294 LEU A CA 1
ATOM 2296 C C . LEU A 1 294 ? -10.149 11.220 18.858 1.00 73.75 294 LEU A C 1
ATOM 2298 O O . LEU A 1 294 ? -11.281 10.769 19.030 1.00 73.75 294 LEU A O 1
ATOM 2302 N N . ASP A 1 295 ? -9.215 11.239 19.808 1.00 73.75 295 ASP A N 1
ATOM 2303 C CA . ASP A 1 295 ? -9.361 10.696 21.165 1.00 73.75 295 ASP A CA 1
ATOM 2304 C C . ASP A 1 295 ? -9.500 9.155 21.239 1.00 73.75 295 ASP A C 1
ATOM 2306 O O . ASP A 1 295 ? -9.686 8.606 22.328 1.00 73.75 295 ASP A O 1
ATOM 2310 N N . SER A 1 296 ? -9.376 8.435 20.110 1.00 73.56 296 SER A N 1
ATOM 2311 C CA . SER A 1 296 ? -9.395 6.967 20.073 1.00 73.56 296 SER A CA 1
ATOM 2312 C C . SER A 1 296 ? -8.114 6.359 20.655 1.00 73.56 296 SER A C 1
ATOM 2314 O O . SER A 1 296 ? -7.070 7.017 20.733 1.00 73.56 296 SER A O 1
ATOM 2316 N N . PRO A 1 297 ? -8.118 5.066 21.019 1.00 69.25 297 PRO A N 1
ATOM 2317 C CA . PRO A 1 297 ? -6.884 4.409 21.394 1.00 69.25 297 PRO A CA 1
ATOM 2318 C C . PRO A 1 297 ? -5.917 4.257 20.225 1.00 69.25 297 PRO A C 1
ATOM 2320 O O . PRO A 1 297 ? -6.324 4.281 19.067 1.00 69.25 297 PRO A O 1
ATOM 2323 N N . PHE A 1 298 ? -4.622 4.141 20.541 1.00 75.38 298 PHE A N 1
ATOM 2324 C CA . PHE A 1 298 ? -3.541 4.069 19.541 1.00 75.38 298 PHE A CA 1
ATOM 2325 C C . PHE A 1 298 ? -3.503 5.266 18.574 1.00 75.38 298 PHE A C 1
ATOM 2327 O O . PHE A 1 298 ? -3.029 5.152 17.445 1.00 75.38 298 PHE A O 1
ATOM 2334 N N . GLN A 1 299 ? -3.975 6.431 19.036 1.00 76.00 299 GLN A N 1
ATOM 2335 C CA . GLN A 1 299 ? -4.061 7.654 18.242 1.00 76.00 299 GLN A CA 1
ATOM 2336 C C . GLN A 1 299 ? -2.731 8.007 17.572 1.00 76.00 299 GLN A C 1
ATOM 2338 O O . GLN A 1 299 ? -2.718 8.345 16.400 1.00 76.00 299 GLN A O 1
ATOM 2343 N N . THR A 1 300 ? -1.600 7.903 18.268 1.00 78.69 300 THR A N 1
ATOM 2344 C CA . THR A 1 300 ? -0.288 8.252 17.705 1.00 78.69 300 THR A CA 1
ATOM 2345 C C . THR A 1 300 ? 0.066 7.432 16.469 1.00 78.69 300 THR A C 1
ATOM 2347 O O . THR A 1 300 ? 0.465 7.998 15.457 1.00 78.69 300 THR A O 1
ATOM 2350 N N . GLU A 1 301 ? -0.116 6.117 16.525 1.00 85.25 301 GLU A N 1
ATOM 2351 C CA . GLU A 1 301 ? 0.214 5.185 15.451 1.00 85.25 301 GLU A CA 1
ATOM 2352 C C . GLU A 1 301 ? -0.786 5.306 14.302 1.00 85.25 301 GLU A C 1
ATOM 2354 O O . GLU A 1 301 ? -0.396 5.393 13.140 1.00 85.25 301 GLU A O 1
ATOM 2359 N N . VAL A 1 302 ? -2.076 5.407 14.620 1.00 85.44 302 VAL A N 1
ATOM 2360 C CA . VAL A 1 302 ? -3.130 5.568 13.617 1.00 85.44 302 VAL A CA 1
ATOM 2361 C C . VAL A 1 302 ? -3.000 6.916 12.906 1.00 85.44 302 VAL A C 1
ATOM 2363 O O . VAL A 1 302 ? -3.030 6.960 11.679 1.00 85.44 302 VAL A O 1
ATOM 2366 N N . LEU A 1 303 ? -2.751 8.013 13.628 1.00 86.75 303 LEU A N 1
ATOM 2367 C CA . LEU A 1 303 ? -2.471 9.317 13.022 1.00 86.75 303 LEU A CA 1
ATOM 2368 C C . LEU A 1 303 ? -1.213 9.273 12.160 1.00 86.75 303 LEU A C 1
ATOM 2370 O O . LEU A 1 303 ? -1.235 9.757 11.030 1.00 86.75 303 LEU A O 1
ATOM 2374 N N . LEU A 1 304 ? -0.133 8.673 12.667 1.00 87.75 304 LEU A N 1
ATOM 2375 C CA . LEU A 1 304 ? 1.100 8.493 11.908 1.00 87.75 304 LEU A CA 1
ATOM 2376 C C . LEU A 1 304 ? 0.831 7.731 10.607 1.00 87.75 304 LEU A C 1
ATOM 2378 O O . LEU A 1 304 ? 1.317 8.148 9.556 1.00 87.75 304 LEU A O 1
ATOM 2382 N N . SER A 1 305 ? 0.013 6.678 10.657 1.00 91.88 305 SER A N 1
ATOM 2383 C CA . SER A 1 305 ? -0.369 5.904 9.478 1.00 91.88 305 SER A CA 1
ATOM 2384 C C . SER A 1 305 ? -1.171 6.730 8.472 1.00 91.88 305 SER A C 1
ATOM 2386 O O . SER A 1 305 ? -0.823 6.757 7.294 1.00 91.88 305 SER A O 1
ATOM 2388 N N . ILE A 1 306 ? -2.169 7.491 8.934 1.00 89.81 306 ILE A N 1
ATOM 2389 C CA . ILE A 1 306 ? -3.033 8.322 8.089 1.00 89.81 306 ILE A CA 1
ATOM 2390 C C . ILE A 1 306 ? -2.229 9.452 7.441 1.00 89.81 306 ILE A C 1
ATOM 2392 O O . ILE A 1 306 ? -2.344 9.673 6.237 1.00 89.81 306 ILE A O 1
ATOM 2396 N N . TYR A 1 307 ? -1.389 10.166 8.194 1.00 89.44 307 TYR A N 1
ATOM 2397 C CA . TYR A 1 307 ? -0.547 11.229 7.632 1.00 89.44 307 TYR A CA 1
ATOM 2398 C C . TYR A 1 307 ? 0.477 10.682 6.636 1.00 89.44 307 TYR A C 1
ATOM 2400 O O . TYR A 1 307 ? 0.651 11.255 5.559 1.00 89.44 307 TYR A O 1
ATOM 2408 N N . SER A 1 308 ? 1.104 9.548 6.954 1.00 91.38 308 SER A N 1
ATOM 2409 C CA . SER A 1 308 ? 2.061 8.897 6.055 1.00 91.38 308 SER A CA 1
ATOM 2410 C C . SER A 1 308 ? 1.383 8.405 4.771 1.00 91.38 308 SER A C 1
ATOM 2412 O O . SER A 1 308 ? 1.906 8.614 3.679 1.00 91.38 308 SER A O 1
ATOM 2414 N N . MET A 1 309 ? 0.175 7.845 4.874 1.00 90.75 309 MET A N 1
ATOM 2415 C CA . MET A 1 309 ? -0.637 7.427 3.730 1.00 90.75 309 MET A CA 1
ATOM 2416 C C . MET A 1 309 ? -1.100 8.619 2.879 1.00 90.75 309 MET A C 1
ATOM 2418 O O . MET A 1 309 ? -1.030 8.546 1.655 1.00 90.75 309 MET A O 1
ATOM 2422 N N . ASN A 1 310 ? -1.516 9.737 3.488 1.00 90.12 310 ASN A N 1
ATOM 2423 C CA . ASN A 1 310 ? -1.846 10.968 2.757 1.00 90.12 310 ASN A CA 1
ATOM 2424 C C . ASN A 1 310 ? -0.647 11.472 1.940 1.00 90.12 310 ASN A C 1
ATOM 2426 O O . ASN A 1 310 ? -0.792 11.864 0.779 1.00 90.12 310 ASN A O 1
ATOM 2430 N N . PHE A 1 311 ? 0.551 11.425 2.527 1.00 88.69 311 PHE A N 1
ATOM 2431 C CA . PHE A 1 311 ? 1.773 11.781 1.817 1.00 88.69 311 PHE A CA 1
ATOM 2432 C C . PHE A 1 311 ? 2.067 10.795 0.677 1.00 88.69 311 PHE A C 1
ATOM 2434 O O . PHE A 1 311 ? 2.373 11.220 -0.438 1.00 88.69 311 PHE A O 1
ATOM 2441 N N . ALA A 1 312 ? 1.940 9.487 0.926 1.00 92.12 312 ALA A N 1
ATOM 2442 C CA . ALA A 1 312 ? 2.153 8.447 -0.080 1.00 92.12 312 ALA A CA 1
ATOM 2443 C C . ALA A 1 312 ? 1.191 8.608 -1.268 1.00 92.12 312 ALA A C 1
ATOM 2445 O O . ALA A 1 312 ? 1.614 8.511 -2.420 1.00 92.12 312 ALA A O 1
ATOM 2446 N N . PHE A 1 313 ? -0.072 8.947 -1.004 1.00 91.88 313 PHE A N 1
ATOM 2447 C CA . PHE A 1 313 ? -1.064 9.269 -2.027 1.00 91.88 313 PHE A CA 1
ATOM 2448 C C . PHE A 1 313 ? -0.633 10.472 -2.876 1.00 91.88 313 PHE A C 1
ATOM 2450 O O . PHE A 1 313 ? -0.589 10.383 -4.102 1.00 91.88 313 PHE A O 1
ATOM 2457 N N . GLY A 1 314 ? -0.249 11.586 -2.242 1.00 87.88 314 GLY A N 1
ATOM 2458 C CA . GLY A 1 314 ? 0.214 12.781 -2.956 1.00 87.88 314 GLY A CA 1
ATOM 2459 C C . GLY A 1 314 ? 1.456 12.514 -3.814 1.00 87.88 314 GLY A C 1
ATOM 2460 O O . GLY A 1 314 ? 1.522 12.939 -4.971 1.00 87.88 314 GLY A O 1
ATOM 2461 N N . ALA A 1 315 ? 2.410 11.745 -3.282 1.00 87.06 315 ALA A N 1
ATOM 2462 C CA . ALA A 1 315 ? 3.584 11.291 -4.022 1.00 87.06 315 ALA A CA 1
ATOM 2463 C C . ALA A 1 315 ? 3.201 10.399 -5.216 1.00 87.06 315 ALA A C 1
ATOM 2465 O O . ALA A 1 315 ? 3.785 10.542 -6.289 1.00 87.06 315 ALA A O 1
ATOM 2466 N N . SER A 1 316 ? 2.188 9.542 -5.060 1.00 90.62 316 SER A N 1
ATOM 2467 C CA . SER A 1 316 ? 1.682 8.661 -6.119 1.00 90.62 316 SER A CA 1
ATOM 2468 C C . SER A 1 316 ? 1.056 9.443 -7.270 1.00 90.62 316 SER A C 1
ATOM 2470 O O . SER A 1 316 ? 1.436 9.259 -8.426 1.00 90.62 316 SER A O 1
ATOM 2472 N N . VAL A 1 317 ? 0.166 10.390 -6.954 1.00 89.25 317 VAL A N 1
ATOM 2473 C CA . VAL A 1 317 ? -0.444 11.277 -7.956 1.00 89.25 317 VAL A CA 1
ATOM 2474 C C . VAL A 1 317 ? 0.636 12.056 -8.710 1.00 89.25 317 VAL A C 1
ATOM 2476 O O . VAL A 1 317 ? 0.589 12.151 -9.936 1.00 89.25 317 VAL A O 1
ATOM 2479 N N . GLY A 1 318 ? 1.643 12.575 -8.002 1.00 85.88 318 GLY A N 1
ATOM 2480 C CA . GLY A 1 318 ? 2.744 13.296 -8.637 1.00 85.88 318 GLY A CA 1
ATOM 2481 C C . GLY A 1 318 ? 3.670 12.423 -9.482 1.00 85.88 318 GLY A C 1
ATOM 2482 O O . GLY A 1 318 ? 4.163 12.870 -10.518 1.00 85.88 318 GLY A O 1
ATOM 2483 N N . ALA A 1 319 ? 3.880 11.171 -9.083 1.00 87.00 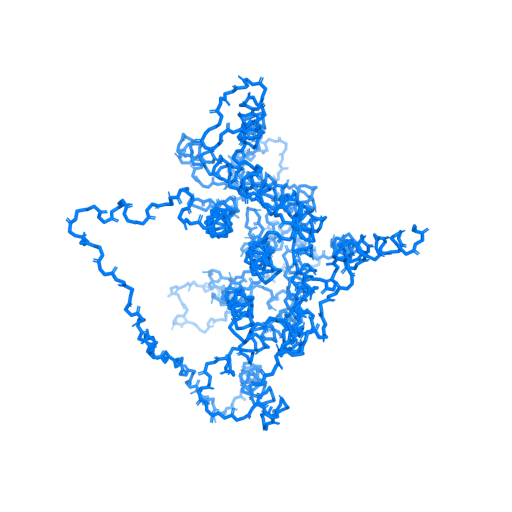319 ALA A N 1
ATOM 2484 C CA . ALA A 1 319 ? 4.687 10.208 -9.821 1.00 87.00 319 ALA A CA 1
ATOM 2485 C C . ALA A 1 319 ? 4.069 9.833 -11.176 1.00 87.00 319 ALA A C 1
ATOM 2487 O O . ALA A 1 319 ? 4.797 9.691 -12.159 1.00 87.00 319 ALA A O 1
ATOM 2488 N N . VAL A 1 320 ? 2.741 9.727 -11.236 1.00 89.88 320 VAL A N 1
ATOM 2489 C CA . VAL A 1 320 ? 1.983 9.332 -12.435 1.00 89.88 320 VAL A CA 1
ATOM 2490 C C . VAL A 1 320 ? 1.746 10.506 -13.402 1.00 89.88 320 VAL A C 1
ATOM 2492 O O . VAL A 1 320 ? 1.400 10.314 -14.571 1.00 89.88 320 VAL A O 1
ATOM 2495 N N . GLN A 1 321 ? 1.971 11.745 -12.963 1.00 86.88 321 GLN A N 1
ATOM 2496 C CA . GLN A 1 321 ? 1.831 12.930 -13.810 1.00 86.88 321 GLN A CA 1
ATOM 2497 C C . GLN A 1 321 ? 3.098 13.228 -14.635 1.00 86.88 321 GLN A C 1
ATOM 2499 O O . GLN A 1 321 ? 4.229 13.078 -14.150 1.00 86.88 321 GLN A O 1
ATOM 2504 N N . PRO A 1 322 ? 2.956 13.702 -15.886 1.00 82.38 322 PRO A N 1
ATOM 2505 C CA . PRO A 1 322 ? 4.089 14.141 -16.689 1.00 82.38 322 PRO A CA 1
ATOM 2506 C C . PRO A 1 322 ? 4.768 15.398 -16.129 1.00 82.38 322 PRO A C 1
ATOM 2508 O O . PRO A 1 322 ? 4.121 16.246 -15.501 1.00 82.38 322 PRO A O 1
ATOM 2511 N N . PRO A 1 323 ? 6.092 15.524 -16.331 1.00 74.50 323 PRO A N 1
ATOM 2512 C CA . PRO A 1 323 ? 6.896 16.534 -15.663 1.00 74.50 323 PRO A CA 1
ATOM 2513 C C . PRO A 1 323 ? 6.536 17.928 -16.186 1.00 74.50 323 PRO A C 1
ATOM 2515 O O . PRO A 1 323 ? 6.107 18.079 -17.325 1.00 74.50 323 PRO A O 1
ATOM 2518 N N . LYS A 1 324 ? 6.701 18.953 -15.341 1.00 68.00 324 LYS A N 1
ATOM 2519 C CA . LYS A 1 324 ? 6.357 20.366 -15.623 1.00 68.00 324 LYS A CA 1
ATOM 2520 C C . LYS A 1 324 ? 4.857 20.673 -15.789 1.00 68.00 324 LYS A C 1
ATOM 2522 O O . LYS A 1 324 ? 4.504 21.841 -15.904 1.00 68.00 324 LYS A O 1
ATOM 2527 N N . THR A 1 325 ? 3.973 19.676 -15.699 1.00 64.81 325 THR A N 1
ATOM 2528 C CA . THR A 1 325 ? 2.510 19.887 -15.660 1.00 64.81 325 THR A CA 1
ATOM 2529 C C . THR A 1 325 ? 1.911 19.901 -14.256 1.00 64.81 325 THR A C 1
ATOM 2531 O O . THR A 1 325 ? 0.721 20.178 -14.103 1.00 64.81 325 THR A O 1
ATOM 2534 N N . MET A 1 326 ? 2.723 19.594 -13.240 1.00 60.84 326 MET A N 1
ATOM 2535 C CA . MET A 1 326 ? 2.302 19.512 -11.844 1.00 60.84 326 MET A CA 1
ATOM 2536 C C . MET A 1 326 ? 1.840 20.879 -11.351 1.00 60.84 326 MET A C 1
ATOM 2538 O O . MET A 1 326 ? 2.643 21.700 -10.901 1.00 60.84 326 MET A O 1
ATOM 2542 N N . LYS A 1 327 ? 0.531 21.120 -11.375 1.00 66.00 327 LYS A N 1
ATOM 2543 C CA . LYS A 1 327 ? -0.034 22.257 -10.660 1.00 66.00 327 LYS A CA 1
ATOM 2544 C C . LYS A 1 327 ? -0.181 21.876 -9.186 1.00 66.00 327 LYS A C 1
ATOM 2546 O O . LYS A 1 327 ? -1.295 21.673 -8.708 1.00 66.00 327 LYS A O 1
ATOM 2551 N N . TRP A 1 328 ? 0.947 21.765 -8.475 1.00 67.00 328 TRP A N 1
ATOM 2552 C CA . TRP A 1 328 ? 1.001 21.406 -7.048 1.00 67.00 328 TRP A CA 1
ATOM 2553 C C . TRP A 1 328 ? -0.004 22.203 -6.214 1.00 67.00 328 TRP A C 1
ATOM 2555 O O . TRP A 1 328 ? -0.649 21.635 -5.346 1.00 67.00 328 TRP A O 1
ATOM 2565 N N . ALA A 1 329 ? -0.229 23.476 -6.554 1.00 59.69 329 ALA A N 1
ATOM 2566 C CA . ALA A 1 329 ? -1.241 24.322 -5.930 1.00 59.69 329 ALA A CA 1
ATOM 2567 C C . ALA A 1 329 ? -2.658 23.712 -5.933 1.00 59.69 329 ALA A C 1
ATOM 2569 O O . ALA A 1 329 ? -3.353 23.815 -4.932 1.00 59.69 329 ALA A O 1
ATOM 2570 N N . PHE A 1 330 ? -3.081 23.039 -7.007 1.00 61.34 330 PHE A N 1
ATOM 2571 C CA . PHE A 1 330 ? -4.420 22.443 -7.105 1.00 61.34 330 PHE A CA 1
ATOM 2572 C C . PHE A 1 330 ? -4.515 21.090 -6.397 1.00 61.34 330 PHE A C 1
ATOM 2574 O O . PHE A 1 330 ? -5.572 20.760 -5.872 1.00 61.34 330 PHE A O 1
ATOM 2581 N N . ILE A 1 331 ? -3.421 20.323 -6.345 1.00 66.62 331 ILE A N 1
ATOM 2582 C CA . ILE A 1 331 ? -3.359 19.087 -5.549 1.00 66.62 331 ILE A CA 1
ATOM 2583 C C . ILE A 1 331 ? -3.351 19.445 -4.062 1.00 66.62 331 ILE A C 1
ATOM 2585 O O . ILE A 1 331 ? -4.138 18.896 -3.302 1.00 66.62 331 ILE A O 1
ATOM 2589 N N . CYS A 1 332 ? -2.538 20.423 -3.657 1.00 71.00 332 CYS A N 1
ATOM 2590 C CA . CYS A 1 332 ? -2.561 20.974 -2.306 1.00 71.00 332 CYS A CA 1
ATOM 2591 C C . CYS A 1 332 ? -3.944 21.541 -1.974 1.00 71.00 332 CYS A C 1
ATOM 2593 O O . CYS A 1 332 ? -4.468 21.245 -0.909 1.00 71.00 332 CYS A O 1
ATOM 2595 N N . LEU A 1 333 ? -4.581 22.282 -2.887 1.00 69.81 333 LEU A N 1
ATOM 2596 C CA . LEU A 1 333 ? -5.951 22.749 -2.690 1.00 69.81 333 LEU A CA 1
ATOM 2597 C C . LEU A 1 333 ? -6.906 21.572 -2.481 1.00 69.81 333 LEU A C 1
ATOM 2599 O O . LEU A 1 333 ? -7.609 21.566 -1.489 1.00 69.81 333 LEU A O 1
ATOM 2603 N N . ALA A 1 334 ? -6.909 20.553 -3.339 1.00 65.62 334 ALA A N 1
ATOM 2604 C CA . ALA A 1 334 ? -7.791 19.396 -3.175 1.00 65.62 334 ALA A CA 1
ATOM 2605 C C . ALA A 1 334 ? -7.517 18.612 -1.875 1.00 65.62 334 ALA A C 1
ATOM 2607 O O . ALA A 1 334 ? -8.454 18.121 -1.249 1.00 65.62 334 ALA A O 1
ATOM 2608 N N . LEU A 1 335 ? -6.255 18.542 -1.436 1.00 71.19 335 LEU A N 1
ATOM 2609 C CA . LEU A 1 335 ? -5.863 17.916 -0.174 1.00 71.19 335 LEU A CA 1
ATOM 2610 C C . LEU A 1 335 ? -6.296 18.734 1.043 1.00 71.19 335 LEU A C 1
ATOM 2612 O O . LEU A 1 335 ? -6.785 18.148 1.998 1.00 71.19 335 LEU A O 1
ATOM 2616 N N . PHE A 1 336 ? -6.152 20.060 1.027 1.00 77.75 336 PHE A N 1
ATOM 2617 C CA . PHE A 1 336 ? -6.451 20.913 2.181 1.00 77.75 336 PHE A CA 1
ATOM 2618 C C . PHE A 1 336 ? -7.877 21.471 2.179 1.00 77.75 336 PHE A C 1
ATOM 2620 O O . PHE A 1 336 ? -8.356 21.882 3.229 1.00 77.75 336 PHE A O 1
ATOM 2627 N N . LEU A 1 337 ? -8.591 21.468 1.053 1.00 76.75 337 LEU A N 1
ATOM 2628 C CA . LEU A 1 337 ? -9.922 22.067 0.925 1.00 76.75 337 LEU A CA 1
ATOM 2629 C C . LEU A 1 337 ? -10.939 21.465 1.908 1.00 76.75 337 LEU A C 1
ATOM 2631 O O . LEU A 1 337 ? -11.594 22.252 2.590 1.00 76.75 337 LEU A O 1
ATOM 2635 N N . PRO A 1 338 ? -11.051 20.133 2.090 1.00 77.94 338 PRO A N 1
ATOM 2636 C CA . PRO A 1 338 ? -11.944 19.573 3.107 1.00 77.94 338 PRO A CA 1
ATOM 2637 C C . PRO A 1 338 ? -11.583 20.011 4.534 1.00 77.94 338 PRO A C 1
ATOM 2639 O O . PRO A 1 338 ? -12.473 20.214 5.360 1.00 77.94 338 PRO A O 1
ATOM 2642 N N . TYR A 1 339 ? -10.292 20.209 4.820 1.00 78.56 339 TYR A N 1
ATOM 2643 C CA . TYR A 1 339 ? -9.819 20.728 6.106 1.00 78.56 339 TYR A CA 1
ATOM 2644 C C . TYR A 1 339 ? -10.163 22.214 6.268 1.00 78.56 339 TYR A C 1
ATOM 2646 O O . TYR A 1 339 ? -10.667 22.609 7.316 1.00 78.56 339 TYR A O 1
ATOM 2654 N N . ILE A 1 340 ? -9.947 23.029 5.230 1.00 79.50 340 ILE A N 1
ATOM 2655 C CA . ILE A 1 340 ? -10.231 24.470 5.226 1.00 79.50 340 ILE A CA 1
ATOM 2656 C C . ILE A 1 340 ? -11.733 24.726 5.333 1.00 79.50 340 ILE A C 1
ATOM 2658 O O . ILE A 1 340 ? -12.125 25.526 6.171 1.00 79.50 340 ILE A O 1
ATOM 2662 N N . ILE A 1 341 ? -12.574 24.037 4.550 1.00 76.88 341 ILE A N 1
ATOM 2663 C CA . ILE A 1 341 ? -14.043 24.146 4.634 1.00 76.88 341 ILE A CA 1
ATOM 2664 C C . ILE A 1 341 ? -14.501 23.869 6.063 1.00 76.88 341 ILE A C 1
ATOM 2666 O O . ILE A 1 341 ? -15.326 24.595 6.606 1.00 76.88 341 ILE A O 1
ATOM 2670 N N . ARG A 1 342 ? -13.928 22.847 6.698 1.00 71.69 342 ARG A N 1
ATOM 2671 C CA . ARG A 1 342 ? -14.267 22.463 8.066 1.00 71.69 342 ARG A CA 1
ATOM 2672 C C . ARG A 1 342 ? -13.770 23.471 9.101 1.00 71.69 342 ARG A C 1
ATOM 2674 O O . ARG A 1 342 ? -14.519 23.826 10.002 1.00 71.69 342 ARG A O 1
ATOM 2681 N N . MET A 1 343 ? -12.542 23.974 8.965 1.00 71.38 343 MET A N 1
ATOM 2682 C CA . MET A 1 343 ? -12.044 25.051 9.827 1.00 71.38 343 MET A CA 1
ATOM 2683 C C . MET A 1 343 ? -12.863 26.333 9.657 1.00 71.38 343 MET A C 1
ATOM 2685 O O . MET A 1 343 ? -13.195 26.971 10.649 1.00 71.38 343 MET A O 1
ATOM 2689 N N . ALA A 1 344 ? -13.231 26.687 8.426 1.00 70.81 344 ALA A N 1
ATOM 2690 C CA . ALA A 1 344 ? -14.084 27.830 8.131 1.00 70.81 344 ALA A CA 1
ATOM 2691 C C . ALA A 1 344 ? -15.488 27.640 8.717 1.00 70.81 344 ALA A C 1
ATOM 2693 O O . ALA A 1 344 ? -15.992 28.559 9.347 1.00 70.81 344 ALA A O 1
ATOM 2694 N N . ALA A 1 345 ? -16.088 26.451 8.601 1.00 68.50 345 ALA A N 1
ATOM 2695 C CA . ALA A 1 345 ? -17.371 26.137 9.232 1.00 68.50 345 ALA A CA 1
ATOM 2696 C C . ALA A 1 345 ? -17.320 26.318 10.760 1.00 68.50 345 ALA A C 1
ATOM 2698 O O . ALA A 1 345 ? -18.229 26.916 11.331 1.00 68.50 345 ALA A O 1
ATOM 2699 N N . ASN A 1 346 ? -16.221 25.894 11.400 1.00 64.00 346 ASN A N 1
ATOM 2700 C CA . ASN A 1 346 ? -16.001 26.084 12.836 1.00 64.00 346 ASN A CA 1
ATOM 2701 C C . ASN A 1 346 ? -15.816 27.565 13.224 1.00 64.00 346 ASN A C 1
ATOM 2703 O O . ASN A 1 346 ? -16.271 27.975 14.285 1.00 64.00 346 ASN A O 1
ATOM 2707 N N . GLN A 1 347 ? -15.147 28.369 12.389 1.00 61.88 347 GLN A N 1
ATOM 2708 C CA . GLN A 1 347 ? -14.927 29.806 12.629 1.00 61.88 347 GLN A CA 1
ATOM 2709 C C . GLN A 1 347 ? -16.171 30.657 12.330 1.00 61.88 347 GLN A C 1
ATOM 2711 O O . GLN A 1 347 ? -16.380 31.693 12.954 1.00 61.88 347 GLN A O 1
ATOM 2716 N N . LEU A 1 348 ? -17.009 30.224 11.384 1.00 62.12 348 LEU A N 1
ATOM 2717 C CA . LEU A 1 348 ? -18.222 30.927 10.965 1.00 62.12 348 LEU A CA 1
ATOM 2718 C C . LEU A 1 348 ? -19.416 30.706 11.908 1.00 62.12 348 LEU A C 1
ATOM 2720 O O . LEU A 1 348 ? -20.480 31.258 11.640 1.00 62.12 348 LEU A O 1
ATOM 2724 N N . ASN A 1 349 ? -19.266 29.933 12.998 1.00 56.31 349 ASN A N 1
ATOM 2725 C CA . ASN A 1 349 ? -20.332 29.641 13.971 1.00 56.31 349 ASN A CA 1
ATOM 2726 C C . ASN A 1 349 ? -21.664 29.237 13.301 1.00 56.31 349 ASN A C 1
ATOM 2728 O O . ASN A 1 349 ? -22.745 29.586 13.779 1.00 56.31 349 ASN A O 1
ATOM 2732 N N . ILE A 1 350 ? -21.603 28.500 12.183 1.00 55.34 350 ILE A N 1
ATOM 2733 C CA . ILE A 1 350 ? -22.808 27.886 11.618 1.00 55.34 350 ILE A CA 1
ATOM 2734 C C . ILE A 1 350 ? -23.349 26.965 12.718 1.00 55.34 350 ILE A C 1
ATOM 2736 O O . ILE A 1 350 ? -22.579 26.135 13.207 1.00 55.34 350 ILE A O 1
ATOM 2740 N N . PRO A 1 351 ? -24.616 27.106 13.154 1.00 45.53 351 PRO A N 1
ATOM 2741 C CA . PRO A 1 351 ? -25.162 26.260 14.197 1.00 45.53 351 PRO A CA 1
ATOM 2742 C C . PRO A 1 351 ? -25.264 24.859 13.609 1.00 45.53 351 PRO A C 1
ATOM 2744 O O . PRO A 1 351 ? -26.209 24.518 12.900 1.00 45.53 351 PRO A O 1
ATOM 2747 N N . GLU A 1 352 ? -24.246 24.044 13.843 1.00 54.94 352 GLU A N 1
ATOM 2748 C CA . GLU A 1 352 ? -24.346 22.610 13.640 1.00 54.94 352 GLU A CA 1
ATOM 2749 C C . GLU A 1 352 ? -25.550 22.191 14.506 1.00 54.94 352 GLU A C 1
ATOM 2751 O O . GLU A 1 352 ? -25.599 22.682 15.605 1.00 54.94 352 GLU A O 1
ATOM 2756 N N . ASN A 1 353 ? -26.587 21.478 14.020 1.00 51.31 353 ASN A N 1
ATOM 2757 C CA . ASN A 1 353 ? -27.713 20.842 14.761 1.00 51.31 353 ASN A CA 1
ATOM 2758 C C . ASN A 1 353 ? -27.962 19.405 14.343 1.00 51.31 353 ASN A C 1
ATOM 2760 O O . ASN A 1 353 ? -28.529 19.230 13.277 1.00 51.31 353 ASN A O 1
ATOM 2764 N N . PRO A 1 354 ? -27.481 18.366 15.081 1.00 55.06 354 PRO A N 1
ATOM 2765 C CA . PRO A 1 354 ? -26.044 18.205 15.277 1.00 55.06 354 PRO A CA 1
ATOM 2766 C C . PRO A 1 354 ? -25.333 19.401 15.915 1.00 55.06 354 PRO A C 1
ATOM 2768 O O . PRO A 1 354 ? -24.348 19.884 15.386 1.00 55.06 354 PRO A O 1
ATOM 2771 N N . SER A 1 355 ? -25.875 19.784 17.099 1.00 43.84 355 SER A N 1
ATOM 2772 C CA . SER A 1 355 ? -26.422 21.104 17.634 1.00 43.84 355 SER A CA 1
ATOM 2773 C C . SER A 1 355 ? -25.477 22.155 18.080 1.00 43.84 355 SER A C 1
ATOM 2775 O O . SER A 1 355 ? -25.887 23.269 18.401 1.00 43.84 355 SER A O 1
ATOM 2777 N N . THR A 1 356 ? -24.221 21.791 18.000 1.00 56.12 356 THR A N 1
ATOM 2778 C CA . THR A 1 356 ? -23.162 22.534 18.629 1.00 56.12 356 THR A CA 1
ATOM 2779 C C . THR A 1 356 ? -21.803 22.013 18.171 1.00 56.12 356 THR A C 1
ATOM 2781 O O . THR A 1 356 ? -20.868 22.806 18.140 1.00 56.12 356 THR A O 1
ATOM 2784 N N . ASN A 1 357 ? -21.659 20.723 17.807 1.00 63.38 357 ASN A N 1
ATOM 2785 C CA . ASN A 1 357 ? -20.505 20.191 17.059 1.00 63.38 357 ASN A CA 1
ATOM 2786 C C . ASN A 1 357 ? -20.700 18.709 16.604 1.00 63.38 357 ASN A C 1
ATOM 2788 O O . ASN A 1 357 ? -20.636 17.803 17.443 1.00 63.38 357 ASN A O 1
ATOM 2792 N N . PHE A 1 358 ? -20.856 18.407 15.304 1.00 68.44 358 PHE A N 1
ATOM 2793 C CA . PHE A 1 358 ? -20.959 17.045 14.717 1.00 68.44 358 PHE A CA 1
ATOM 2794 C C . PHE A 1 358 ? -19.784 16.166 15.149 1.00 68.44 358 PHE A C 1
ATOM 2796 O O . PHE A 1 358 ? -19.943 15.018 15.571 1.00 68.44 358 PHE A O 1
ATOM 2803 N N . ASN A 1 359 ? -18.587 16.748 15.111 1.00 66.00 359 ASN A N 1
ATOM 2804 C CA . ASN A 1 359 ? -17.333 16.068 15.428 1.00 66.00 359 ASN A CA 1
ATOM 2805 C C . ASN A 1 359 ? -17.312 15.612 16.877 1.00 66.00 359 ASN A C 1
ATOM 2807 O O . ASN A 1 359 ? -16.932 14.488 17.179 1.00 66.00 359 ASN A O 1
ATOM 2811 N N . GLN A 1 360 ? -17.781 16.468 17.780 1.00 73.31 360 GLN A N 1
ATOM 2812 C CA . GLN A 1 360 ? -17.818 16.170 19.203 1.00 73.31 360 GLN A CA 1
ATOM 2813 C C . GLN A 1 360 ? -18.868 15.109 19.552 1.00 73.31 360 GLN A C 1
ATOM 2815 O O . GLN A 1 360 ? -18.732 14.428 20.576 1.00 73.31 360 GLN A O 1
ATOM 2820 N N . TYR A 1 361 ? -19.909 14.981 18.729 1.00 75.06 361 TYR A N 1
ATOM 2821 C CA . TYR A 1 361 ? -20.977 14.012 18.925 1.00 75.06 361 TYR A CA 1
ATOM 2822 C C . TYR A 1 361 ? -20.574 12.607 18.459 1.00 75.06 361 TYR A C 1
ATOM 2824 O O . TYR A 1 361 ? -20.689 11.657 19.238 1.00 75.06 361 TYR A O 1
ATOM 2832 N N . PHE A 1 362 ? -20.046 12.480 17.237 1.00 79.81 362 PHE A N 1
ATOM 2833 C CA . PHE A 1 362 ? -19.688 11.184 16.645 1.00 79.81 362 PHE A CA 1
ATOM 2834 C C . PHE A 1 362 ? -18.274 10.697 16.984 1.00 79.81 362 PHE A C 1
ATOM 2836 O O . PHE A 1 362 ? -17.998 9.512 16.806 1.00 79.81 362 PHE A O 1
ATOM 2843 N N . ARG A 1 363 ? -17.379 11.553 17.501 1.00 80.25 363 ARG A N 1
ATOM 2844 C CA . ARG A 1 363 ? -16.048 11.107 17.956 1.00 80.25 363 ARG A CA 1
ATOM 2845 C C . ARG A 1 363 ? -16.138 10.056 19.054 1.00 80.25 363 ARG A C 1
ATOM 2847 O O . ARG A 1 363 ? -17.127 9.981 19.792 1.00 80.25 363 ARG A O 1
ATOM 2854 N N . PHE A 1 364 ? -15.064 9.287 19.184 1.00 82.50 364 PHE A N 1
ATOM 2855 C CA . PHE A 1 364 ? -14.885 8.373 20.299 1.00 82.50 364 PHE A CA 1
ATOM 2856 C C . PHE A 1 364 ? -14.883 9.101 21.649 1.00 82.50 364 PHE A C 1
ATOM 2858 O O . PHE A 1 364 ? -14.267 10.155 21.807 1.00 82.50 364 PHE A O 1
ATOM 2865 N N . LYS A 1 365 ? -15.602 8.540 22.627 1.00 81.00 365 LYS A N 1
ATOM 2866 C CA . LYS A 1 365 ? -15.601 9.014 24.015 1.00 81.00 365 LYS A CA 1
ATOM 2867 C C . LYS A 1 365 ? -15.380 7.851 24.970 1.00 81.00 365 LYS A C 1
ATOM 2869 O O . LYS A 1 365 ? -16.208 6.944 25.065 1.00 81.00 365 LYS A O 1
ATOM 2874 N N . LEU A 1 366 ? -14.293 7.940 25.735 1.00 78.81 366 LEU A N 1
ATOM 2875 C CA . LEU A 1 366 ? -13.988 7.004 26.810 1.00 78.81 366 LEU A CA 1
ATOM 2876 C C . LEU A 1 366 ? -15.139 6.977 27.831 1.00 78.81 366 LEU A C 1
ATOM 2878 O O . LEU A 1 366 ? -15.605 8.026 28.270 1.00 78.81 366 LEU A O 1
ATOM 2882 N N . GLY A 1 367 ? -15.614 5.780 28.178 1.00 75.81 367 GLY A N 1
ATOM 2883 C CA . GLY A 1 367 ? -16.724 5.569 29.115 1.00 75.81 367 GLY A CA 1
ATOM 2884 C C . GLY A 1 367 ? -18.123 5.608 28.489 1.00 75.81 367 GLY A C 1
ATOM 2885 O O . GLY A 1 367 ? -19.027 4.996 29.047 1.00 75.81 367 GLY A O 1
ATOM 2886 N N . ARG A 1 368 ? -18.309 6.260 27.329 1.00 81.38 368 ARG A N 1
ATOM 2887 C CA . ARG A 1 368 ? -19.554 6.148 26.543 1.00 81.38 368 ARG A CA 1
ATOM 2888 C C . ARG A 1 368 ? -19.507 4.937 25.620 1.00 81.38 368 ARG A C 1
ATOM 2890 O O . ARG A 1 368 ? -20.469 4.185 25.549 1.00 81.38 368 ARG A O 1
ATOM 2897 N N . ASP A 1 369 ? -18.406 4.801 24.889 1.00 82.62 369 ASP A N 1
ATOM 2898 C CA . ASP A 1 369 ? -18.262 3.784 23.853 1.00 82.62 369 ASP A CA 1
ATOM 2899 C C . ASP A 1 369 ? -17.523 2.560 24.416 1.00 82.62 369 ASP A C 1
ATOM 2901 O O . ASP A 1 369 ? -16.509 2.734 25.108 1.00 82.62 369 ASP A O 1
ATOM 2905 N N . PRO A 1 370 ? -17.978 1.330 24.120 1.00 81.88 370 PRO A N 1
ATOM 2906 C CA . PRO A 1 370 ? -17.322 0.135 24.621 1.00 81.88 370 PRO A CA 1
ATOM 2907 C C . PRO A 1 370 ? -15.946 -0.062 23.953 1.00 81.88 370 PRO A C 1
ATOM 2909 O O . PRO A 1 370 ? -15.741 0.296 22.786 1.00 81.88 370 PRO A O 1
ATOM 2912 N N . PRO A 1 371 ? -14.970 -0.640 24.676 1.00 81.94 371 PRO A N 1
ATOM 2913 C CA . PRO A 1 371 ? -13.622 -0.863 24.154 1.00 81.94 371 PRO A CA 1
ATOM 2914 C C . PRO A 1 371 ? -13.589 -1.833 22.963 1.00 81.94 371 PRO A C 1
ATOM 2916 O O . PRO A 1 371 ? -12.753 -1.662 22.075 1.00 81.94 371 PRO A O 1
ATOM 2919 N N . SER A 1 372 ? -14.504 -2.807 22.910 1.00 81.69 372 SER A N 1
ATOM 2920 C CA . SER A 1 372 ? -14.652 -3.747 21.792 1.00 81.69 372 SER A CA 1
ATOM 2921 C C . SER A 1 372 ? -15.019 -3.038 20.483 1.00 81.69 372 SER A C 1
ATOM 2923 O O . SER A 1 372 ? -14.391 -3.301 19.459 1.00 81.69 372 SER A O 1
ATOM 2925 N N . ASP A 1 373 ? -15.947 -2.076 20.512 1.00 82.06 373 ASP A N 1
ATOM 2926 C CA . ASP A 1 373 ? -16.333 -1.293 19.328 1.00 82.06 373 ASP A CA 1
ATOM 2927 C C . ASP A 1 373 ? -15.182 -0.444 18.800 1.00 82.06 373 ASP A C 1
ATOM 2929 O O . ASP A 1 373 ? -14.940 -0.386 17.591 1.00 82.06 373 ASP A O 1
ATOM 2933 N N . ALA A 1 374 ? -14.453 0.213 19.707 1.00 82.75 374 ALA A N 1
ATOM 2934 C CA . ALA A 1 374 ? -13.281 0.999 19.345 1.00 82.75 374 ALA A CA 1
ATOM 2935 C C . ALA A 1 374 ? -12.204 0.115 18.708 1.00 82.75 374 ALA A C 1
ATOM 2937 O O . ALA A 1 374 ? -11.662 0.469 17.661 1.00 82.75 374 ALA A O 1
ATOM 2938 N N . ARG A 1 375 ? -11.938 -1.059 19.298 1.00 87.31 375 ARG A N 1
ATOM 2939 C CA . ARG A 1 375 ? -11.006 -2.050 18.750 1.00 87.31 375 ARG A CA 1
ATOM 2940 C C . ARG A 1 375 ? -11.439 -2.518 17.363 1.00 87.31 375 ARG A C 1
ATOM 2942 O O . ARG A 1 375 ? -10.645 -2.411 16.436 1.00 87.31 375 ARG A O 1
ATOM 2949 N N . ASN A 1 376 ? -12.673 -3.000 17.205 1.00 85.75 376 ASN A N 1
ATOM 2950 C CA . ASN A 1 376 ? -13.196 -3.503 15.929 1.00 85.75 376 ASN A CA 1
ATOM 2951 C C . ASN A 1 376 ? -13.047 -2.460 14.819 1.00 85.75 376 ASN A C 1
ATOM 2953 O O . ASN A 1 376 ? -12.556 -2.746 13.730 1.00 85.75 376 ASN A O 1
ATOM 2957 N N . THR A 1 377 ? -13.403 -1.220 15.130 1.00 85.25 377 THR A N 1
ATOM 2958 C CA . THR A 1 377 ? -13.332 -0.105 14.190 1.00 85.25 377 THR A CA 1
ATOM 2959 C C . THR A 1 377 ? -11.894 0.241 13.805 1.00 85.25 377 THR A C 1
ATOM 2961 O O . THR A 1 377 ? -11.594 0.434 12.627 1.00 85.25 377 THR A O 1
ATOM 2964 N N . LEU A 1 378 ? -10.978 0.288 14.776 1.00 89.44 378 LEU A N 1
ATOM 2965 C CA . LEU A 1 378 ? -9.561 0.522 14.505 1.00 89.44 378 LEU A CA 1
ATOM 2966 C C . LEU A 1 378 ? -8.937 -0.602 13.686 1.00 89.44 378 LEU A C 1
ATOM 2968 O O . LEU A 1 378 ? -8.113 -0.326 12.816 1.00 89.44 378 LEU A O 1
ATOM 2972 N N . LEU A 1 379 ? -9.338 -1.850 13.925 1.00 90.88 379 LEU A N 1
ATOM 2973 C CA . LEU A 1 379 ? -8.891 -2.990 13.133 1.00 90.88 379 LEU A CA 1
ATOM 2974 C C . LEU A 1 379 ? -9.359 -2.872 11.686 1.00 90.88 379 LEU A C 1
ATOM 2976 O O . LEU A 1 379 ? -8.540 -3.055 10.796 1.00 90.88 379 LEU A O 1
ATOM 2980 N N . VAL A 1 380 ? -10.608 -2.474 11.423 1.00 90.38 380 VAL A N 1
ATOM 2981 C CA . VAL A 1 380 ? -11.069 -2.197 10.049 1.00 90.38 380 VAL A CA 1
ATOM 2982 C C . VAL A 1 380 ? -10.192 -1.139 9.375 1.00 90.38 380 VAL A C 1
ATOM 2984 O O . VAL A 1 380 ? -9.708 -1.352 8.265 1.00 90.38 380 VAL A O 1
ATOM 2987 N N . VAL A 1 381 ? -9.950 -0.010 10.049 1.00 91.75 381 VAL A N 1
ATOM 2988 C CA . VAL A 1 381 ? -9.167 1.097 9.478 1.00 91.75 381 VAL A CA 1
ATOM 2989 C C . VAL A 1 381 ? -7.729 0.661 9.189 1.00 91.75 381 VAL A C 1
ATOM 2991 O O . VAL A 1 381 ? -7.232 0.818 8.077 1.00 91.75 381 VAL A O 1
ATOM 2994 N N . THR A 1 382 ? -7.058 0.086 10.184 1.00 93.31 382 THR A N 1
ATOM 2995 C CA . THR A 1 382 ? -5.638 -0.280 10.094 1.00 93.31 382 THR A CA 1
ATOM 2996 C C . THR A 1 382 ? -5.395 -1.431 9.130 1.00 93.31 382 THR A C 1
ATOM 2998 O O . THR A 1 382 ? -4.446 -1.372 8.354 1.00 93.31 382 THR A O 1
ATOM 3001 N N . THR A 1 383 ? -6.262 -2.445 9.104 1.00 93.25 383 THR A N 1
ATOM 3002 C CA . THR A 1 383 ? -6.139 -3.556 8.149 1.00 93.25 383 THR A CA 1
ATOM 3003 C C . THR A 1 383 ? -6.280 -3.057 6.712 1.00 93.25 383 THR A C 1
ATOM 3005 O O . THR A 1 383 ? -5.452 -3.395 5.867 1.00 93.25 383 THR A O 1
ATOM 3008 N N . LEU A 1 384 ? -7.241 -2.176 6.418 1.00 93.12 384 LEU A N 1
ATOM 3009 C CA . LEU A 1 384 ? -7.375 -1.588 5.081 1.00 93.12 384 LEU A CA 1
ATOM 3010 C C . LEU A 1 384 ? -6.161 -0.733 4.687 1.00 93.12 384 LEU A C 1
ATOM 3012 O O . LEU A 1 384 ? -5.723 -0.807 3.539 1.00 93.12 384 LEU A O 1
ATOM 3016 N N . ILE A 1 385 ? -5.562 0.019 5.619 1.00 94.44 385 ILE A N 1
ATOM 3017 C CA . ILE A 1 385 ? -4.305 0.741 5.351 1.00 94.44 385 ILE A CA 1
ATOM 3018 C C . ILE A 1 385 ? -3.172 -0.245 5.032 1.00 94.44 385 ILE A C 1
ATOM 3020 O O . ILE A 1 385 ? -2.440 -0.031 4.063 1.00 94.44 385 ILE A O 1
ATOM 3024 N N . VAL A 1 386 ? -3.046 -1.346 5.785 1.00 95.56 386 VAL A N 1
ATOM 3025 C CA . VAL A 1 386 ? -2.093 -2.436 5.496 1.00 95.56 386 VAL A CA 1
ATOM 3026 C C . VAL A 1 386 ? -2.303 -2.974 4.082 1.00 95.56 386 VAL A C 1
ATOM 3028 O O . VAL A 1 386 ? -1.341 -3.088 3.329 1.00 95.56 386 VAL A O 1
ATOM 3031 N N . ALA A 1 387 ? -3.548 -3.236 3.682 1.00 94.31 387 ALA A N 1
ATOM 3032 C CA . ALA A 1 387 ? -3.856 -3.743 2.350 1.00 94.31 387 ALA A CA 1
ATOM 3033 C C . ALA A 1 387 ? -3.424 -2.780 1.238 1.00 94.31 387 ALA A C 1
ATOM 3035 O O . ALA A 1 387 ? -2.723 -3.171 0.305 1.00 94.31 387 ALA A O 1
ATOM 3036 N N . VAL A 1 388 ? -3.798 -1.505 1.350 1.00 94.12 388 VAL A N 1
ATOM 3037 C CA . VAL A 1 388 ? -3.497 -0.484 0.338 1.00 94.12 388 VAL A CA 1
ATOM 3038 C C . VAL A 1 388 ? -1.993 -0.245 0.213 1.00 94.12 388 VAL A C 1
ATOM 3040 O O . VAL A 1 388 ? -1.465 -0.189 -0.897 1.00 94.12 388 VAL A O 1
ATOM 3043 N N . THR A 1 389 ? -1.296 -0.139 1.344 1.00 95.38 389 THR A N 1
ATOM 3044 C CA . THR A 1 389 ? 0.154 0.096 1.370 1.00 95.38 389 THR A CA 1
ATOM 3045 C C . THR A 1 389 ? 0.938 -1.122 0.883 1.00 95.38 389 THR A C 1
ATOM 3047 O O . THR A 1 389 ? 1.939 -0.945 0.190 1.00 95.38 389 THR A O 1
ATOM 3050 N N . PHE A 1 390 ? 0.470 -2.346 1.153 1.00 95.19 390 PHE A N 1
ATOM 3051 C CA . PHE A 1 390 ? 1.056 -3.566 0.593 1.00 95.19 390 PHE A CA 1
ATOM 3052 C C . PHE A 1 390 ? 0.931 -3.596 -0.933 1.00 95.19 390 PHE A C 1
ATOM 3054 O O . PHE A 1 390 ? 1.922 -3.818 -1.627 1.00 95.19 390 PHE A O 1
ATOM 3061 N N . GLN A 1 391 ? -0.258 -3.304 -1.471 1.00 93.81 391 GLN A N 1
ATOM 3062 C CA . GLN A 1 391 ? -0.468 -3.228 -2.922 1.00 93.81 391 GLN A CA 1
ATOM 3063 C C . GLN A 1 391 ? 0.446 -2.183 -3.578 1.00 93.81 391 GLN A C 1
ATOM 3065 O O . GLN A 1 391 ? 1.037 -2.431 -4.626 1.00 93.81 391 GLN A O 1
ATOM 3070 N N . ALA A 1 392 ? 0.637 -1.041 -2.921 1.00 93.69 392 ALA A N 1
ATOM 3071 C CA . ALA A 1 392 ? 1.526 0.010 -3.402 1.00 93.69 392 ALA A CA 1
ATOM 3072 C C . ALA A 1 392 ? 3.026 -0.351 -3.301 1.00 93.69 392 ALA A C 1
ATOM 3074 O O . ALA A 1 392 ? 3.853 0.263 -3.974 1.00 93.69 392 ALA A O 1
ATOM 3075 N N . ALA A 1 393 ? 3.393 -1.334 -2.470 1.00 93.00 393 ALA A N 1
ATOM 3076 C CA . ALA A 1 393 ? 4.762 -1.836 -2.366 1.00 93.00 393 ALA A CA 1
ATOM 3077 C C . ALA A 1 393 ? 5.116 -2.815 -3.493 1.00 93.00 393 ALA A C 1
ATOM 3079 O O . ALA A 1 393 ? 6.219 -2.734 -4.030 1.00 93.00 393 ALA A O 1
ATOM 3080 N N . ILE A 1 394 ? 4.191 -3.706 -3.872 1.00 92.12 394 ILE A N 1
ATOM 3081 C CA . ILE A 1 394 ? 4.377 -4.611 -5.022 1.00 92.12 394 ILE A CA 1
ATOM 3082 C C . ILE A 1 394 ? 4.247 -3.871 -6.359 1.00 92.12 394 ILE A C 1
ATOM 3084 O O . ILE A 1 394 ? 4.986 -4.171 -7.292 1.00 92.12 394 ILE A O 1
ATOM 3088 N N . ASN A 1 395 ? 3.365 -2.868 -6.426 1.00 91.94 395 ASN A N 1
ATOM 3089 C CA . ASN A 1 395 ? 3.092 -2.055 -7.609 1.00 91.94 395 ASN A CA 1
ATOM 3090 C C . ASN A 1 395 ? 3.252 -0.564 -7.269 1.00 91.94 395 ASN A C 1
ATOM 3092 O O . ASN A 1 395 ? 2.270 0.122 -6.969 1.00 91.94 395 ASN A O 1
ATOM 3096 N N . PRO A 1 396 ? 4.488 -0.037 -7.287 1.00 93.81 396 PRO A N 1
ATOM 3097 C CA . PRO A 1 396 ? 4.745 1.358 -6.973 1.00 93.81 396 PRO A CA 1
ATOM 3098 C C . PRO A 1 396 ? 4.123 2.287 -8.027 1.00 93.81 396 PRO A C 1
ATOM 3100 O O . PRO A 1 396 ? 3.877 1.875 -9.165 1.00 93.81 396 PRO A O 1
ATOM 3103 N N . PRO A 1 397 ? 3.930 3.573 -7.695 1.00 92.75 397 PRO A N 1
ATOM 3104 C CA . PRO A 1 397 ? 3.355 4.544 -8.612 1.00 92.7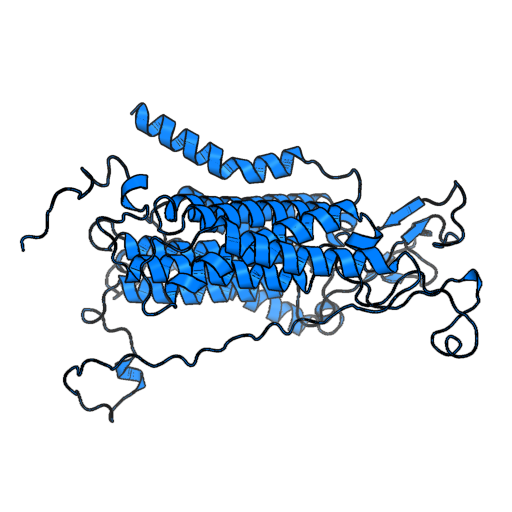5 397 PRO A CA 1
ATOM 3105 C C . PRO A 1 397 ? 4.160 4.628 -9.908 1.00 92.75 397 PRO A C 1
ATOM 3107 O O . PRO A 1 397 ? 5.389 4.708 -9.884 1.00 92.75 397 PRO A O 1
ATOM 3110 N N . GLY A 1 398 ? 3.467 4.623 -11.043 1.00 90.06 398 GLY A N 1
ATOM 3111 C CA . GLY A 1 398 ? 4.108 4.579 -12.359 1.00 90.06 398 GLY A CA 1
ATOM 3112 C C . GLY A 1 398 ? 4.524 3.177 -12.817 1.00 90.06 398 GLY A C 1
ATOM 3113 O O . GLY A 1 398 ? 5.027 3.040 -13.928 1.00 90.06 398 GLY A O 1
ATOM 3114 N N . GLY A 1 399 ? 4.271 2.139 -12.021 1.00 92.25 399 GLY A N 1
ATOM 3115 C CA . GLY A 1 399 ? 4.432 0.746 -12.423 1.00 92.25 399 GLY A CA 1
ATOM 3116 C C . GLY A 1 399 ? 5.876 0.243 -12.424 1.00 92.25 399 GLY A C 1
ATOM 3117 O O . GLY A 1 399 ? 6.795 0.849 -11.857 1.00 92.25 399 GLY A O 1
ATOM 3118 N N . LEU A 1 400 ? 6.051 -0.912 -13.061 1.00 93.62 400 LEU A N 1
ATOM 3119 C CA . LEU A 1 400 ? 7.288 -1.684 -13.116 1.00 93.62 400 LEU A CA 1
ATOM 3120 C C . LEU A 1 400 ? 7.743 -1.832 -14.563 1.00 93.62 400 LEU A C 1
ATOM 3122 O O . LEU A 1 400 ? 6.916 -2.049 -15.448 1.00 93.62 400 LEU A O 1
ATOM 3126 N N . TRP A 1 401 ? 9.051 -1.773 -14.795 1.00 93.19 401 TRP A N 1
ATOM 3127 C CA . TRP A 1 401 ? 9.607 -2.053 -16.114 1.00 93.19 401 TRP A CA 1
ATOM 3128 C C . TRP A 1 401 ? 9.353 -3.500 -16.525 1.00 93.19 401 TRP A C 1
ATOM 3130 O O . TRP A 1 401 ? 9.660 -4.415 -15.767 1.00 93.19 401 TRP A O 1
ATOM 3140 N N . GLN A 1 402 ? 8.851 -3.700 -17.741 1.00 90.25 402 GLN A N 1
ATOM 3141 C CA . GLN A 1 402 ? 8.585 -5.034 -18.287 1.00 90.25 402 GLN A CA 1
ATOM 3142 C C . GLN A 1 402 ? 9.773 -5.635 -19.041 1.00 90.25 402 GLN A C 1
ATOM 3144 O O . GLN A 1 402 ? 9.685 -6.776 -19.457 1.00 90.25 402 GLN A O 1
ATOM 3149 N N . ASP A 1 403 ? 10.882 -4.900 -19.195 1.00 86.38 403 ASP A N 1
ATOM 3150 C CA . ASP A 1 403 ? 12.072 -5.376 -19.903 1.00 86.38 403 ASP A CA 1
ATOM 3151 C C . ASP A 1 403 ? 13.374 -4.744 -19.412 1.00 86.38 403 ASP A C 1
ATOM 3153 O O . ASP A 1 403 ? 13.443 -3.541 -19.105 1.00 86.38 403 ASP A O 1
ATOM 3157 N N . ASP A 1 404 ? 14.426 -5.565 -19.438 1.00 86.38 404 ASP A N 1
ATOM 3158 C CA . ASP A 1 404 ? 15.804 -5.131 -19.254 1.00 86.38 404 ASP A CA 1
ATOM 3159 C C . ASP A 1 404 ? 16.257 -4.253 -20.422 1.00 86.38 404 ASP A C 1
ATOM 3161 O O . ASP A 1 404 ? 15.953 -4.511 -21.590 1.00 86.38 404 ASP A O 1
ATOM 3165 N N . LYS A 1 405 ? 17.024 -3.209 -20.105 1.00 85.19 405 LYS A N 1
ATOM 3166 C CA . LYS A 1 405 ? 17.648 -2.339 -21.104 1.00 85.19 405 LYS A CA 1
ATOM 3167 C C . LYS A 1 405 ? 19.154 -2.319 -20.913 1.00 85.19 405 LYS A C 1
ATOM 3169 O O . LYS A 1 405 ? 19.630 -2.095 -19.798 1.00 85.19 405 LYS A O 1
ATOM 3174 N N . TYR A 1 406 ? 19.879 -2.498 -22.012 1.00 83.50 406 TYR A N 1
ATOM 3175 C CA . TYR A 1 406 ? 21.333 -2.617 -22.040 1.00 83.50 406 TYR A CA 1
ATOM 3176 C C . TYR A 1 406 ? 21.989 -1.394 -22.688 1.00 83.50 406 TYR A C 1
ATOM 3178 O O . TYR A 1 406 ? 21.371 -0.679 -23.480 1.00 83.50 406 TYR A O 1
ATOM 3186 N N . SER A 1 407 ? 23.251 -1.164 -22.334 1.00 79.44 407 SER A N 1
ATOM 3187 C CA . SER A 1 407 ? 24.145 -0.195 -22.961 1.00 79.44 407 SER A CA 1
ATOM 3188 C C . SER A 1 407 ? 25.486 -0.865 -23.299 1.00 79.44 407 SER A C 1
ATOM 3190 O O . SER A 1 407 ? 26.020 -1.549 -22.417 1.00 79.44 407 SER A O 1
ATOM 3192 N N . PRO A 1 408 ? 26.052 -0.652 -24.507 1.00 77.69 408 PRO A N 1
ATOM 3193 C CA . PRO A 1 408 ? 25.471 0.075 -25.649 1.00 77.69 408 PRO A CA 1
ATOM 3194 C C . PRO A 1 408 ? 24.232 -0.623 -26.245 1.00 77.69 408 PRO A C 1
ATOM 3196 O O . PRO A 1 408 ? 23.960 -1.778 -25.945 1.00 77.69 408 PRO A O 1
ATOM 3199 N N . ALA A 1 409 ? 23.457 0.071 -27.089 1.00 72.62 409 ALA A N 1
ATOM 3200 C CA . ALA A 1 409 ? 22.174 -0.427 -27.616 1.00 72.62 409 ALA A CA 1
ATOM 3201 C C . ALA A 1 409 ? 22.293 -1.690 -28.493 1.00 72.62 409 ALA A C 1
ATOM 3203 O O . ALA A 1 409 ? 21.294 -2.354 -28.751 1.00 72.62 409 ALA A O 1
ATOM 3204 N N . THR A 1 410 ? 23.505 -2.014 -28.946 1.00 69.56 410 THR A N 1
ATOM 3205 C CA . THR A 1 410 ? 23.834 -3.257 -29.655 1.00 69.56 410 THR A CA 1
ATOM 3206 C C . THR A 1 410 ? 23.826 -4.481 -28.739 1.00 69.56 410 THR A C 1
ATOM 3208 O O . THR A 1 410 ? 23.773 -5.601 -29.234 1.00 69.56 410 THR A O 1
ATOM 3211 N N . CYS A 1 411 ? 23.875 -4.285 -27.419 1.00 70.56 411 CYS A N 1
ATOM 3212 C CA . CYS A 1 411 ? 23.802 -5.362 -26.444 1.00 70.56 411 CYS A CA 1
ATOM 3213 C C . CYS A 1 411 ? 22.375 -5.909 -26.341 1.00 70.56 411 CYS A C 1
ATOM 3215 O O . CYS A 1 411 ? 21.419 -5.184 -26.056 1.00 70.56 411 CYS A O 1
ATOM 3217 N N . THR A 1 412 ? 22.257 -7.218 -26.506 1.00 66.69 412 THR A N 1
ATOM 3218 C CA . THR A 1 412 ? 21.055 -8.011 -26.247 1.00 66.69 412 THR A CA 1
ATOM 3219 C C . THR A 1 412 ? 21.334 -9.021 -25.132 1.00 66.69 412 THR A C 1
ATOM 3221 O O . THR A 1 412 ? 22.471 -9.151 -24.682 1.00 66.69 412 THR A O 1
ATOM 3224 N N . VAL A 1 413 ? 20.305 -9.754 -24.691 1.00 61.00 413 VAL A N 1
ATOM 3225 C CA . VAL A 1 413 ? 20.430 -10.818 -23.673 1.00 61.00 413 VAL A CA 1
ATOM 3226 C C . VAL A 1 413 ? 21.477 -11.878 -24.063 1.00 61.00 413 VAL A C 1
ATOM 3228 O O . VAL A 1 413 ? 22.078 -12.477 -23.180 1.00 61.00 413 VAL A O 1
ATOM 3231 N N . VAL A 1 414 ? 21.726 -12.069 -25.365 1.00 55.31 414 VAL A N 1
ATOM 3232 C CA . VAL A 1 414 ? 22.605 -13.120 -25.911 1.00 55.31 414 VAL A CA 1
ATOM 3233 C C . VAL A 1 414 ? 24.015 -12.619 -26.231 1.00 55.31 414 VAL A C 1
ATOM 3235 O O . VAL A 1 414 ? 24.986 -13.354 -26.081 1.00 55.31 414 VAL A O 1
ATOM 3238 N N . THR A 1 415 ? 24.174 -11.348 -26.599 1.00 56.59 415 THR A N 1
ATOM 3239 C CA . THR A 1 415 ? 25.492 -10.730 -26.819 1.00 56.59 415 THR A CA 1
ATOM 3240 C C . THR A 1 415 ? 26.011 -10.130 -25.511 1.00 56.59 415 THR A C 1
ATOM 3242 O O . THR A 1 415 ? 26.182 -8.915 -25.400 1.00 56.59 415 THR A O 1
ATOM 3245 N N . SER A 1 416 ? 26.180 -10.945 -24.472 1.00 51.81 416 SER A N 1
ATOM 3246 C CA . SER A 1 416 ? 26.743 -10.492 -23.198 1.00 51.81 416 SER A CA 1
ATOM 3247 C C . SER A 1 416 ? 28.273 -10.512 -23.253 1.00 51.81 416 SER A C 1
ATOM 3249 O O . SER A 1 416 ? 28.917 -11.329 -22.599 1.00 51.81 416 SER A O 1
ATOM 3251 N N . ASP A 1 417 ? 28.864 -9.616 -24.045 1.00 58.25 417 ASP A N 1
ATOM 3252 C CA . ASP A 1 417 ? 30.292 -9.311 -23.931 1.00 58.25 417 ASP A CA 1
ATOM 3253 C C . ASP A 1 417 ? 30.560 -8.555 -22.616 1.00 58.25 417 ASP A C 1
ATOM 3255 O O . ASP A 1 417 ? 29.678 -7.883 -22.072 1.00 58.25 417 ASP A O 1
ATOM 3259 N N . ASN A 1 418 ? 31.809 -8.563 -22.136 1.00 63.03 418 ASN A N 1
ATOM 3260 C CA . ASN A 1 418 ? 32.238 -7.862 -20.910 1.00 63.03 418 ASN A CA 1
ATOM 3261 C C . ASN A 1 418 ? 31.979 -6.336 -20.907 1.00 63.03 418 ASN A C 1
ATOM 3263 O O . ASN A 1 418 ? 32.181 -5.684 -19.884 1.00 63.03 418 ASN A O 1
ATOM 3267 N N . ASN A 1 419 ? 31.560 -5.757 -22.035 1.00 74.19 419 ASN A N 1
ATOM 3268 C CA . ASN A 1 419 ? 31.301 -4.326 -22.193 1.00 74.19 419 ASN A CA 1
ATOM 3269 C C . ASN A 1 419 ? 29.804 -3.955 -22.116 1.00 74.19 419 ASN A C 1
ATOM 3271 O O . ASN A 1 419 ? 29.455 -2.783 -22.256 1.00 74.19 419 ASN A O 1
ATOM 3275 N N . CYS A 1 420 ? 28.915 -4.933 -21.910 1.00 76.69 420 CYS A N 1
ATOM 3276 C CA . CYS A 1 420 ? 27.478 -4.705 -21.795 1.00 76.69 420 CYS A CA 1
ATOM 3277 C C . CYS A 1 420 ? 27.072 -4.437 -20.342 1.00 76.69 420 CYS A C 1
ATOM 3279 O O . CYS A 1 420 ? 27.334 -5.229 -19.438 1.00 76.69 420 CYS A O 1
ATOM 3281 N N . THR A 1 421 ? 26.376 -3.324 -20.112 1.00 81.81 421 THR A N 1
ATOM 3282 C CA . THR A 1 421 ? 25.850 -2.962 -18.789 1.00 81.81 421 THR A CA 1
ATOM 3283 C C . THR A 1 421 ? 24.334 -2.827 -18.827 1.00 81.81 421 THR A C 1
ATOM 3285 O O . THR A 1 421 ? 23.773 -2.210 -19.733 1.00 81.81 421 THR A O 1
ATOM 3288 N N . ILE A 1 422 ? 23.651 -3.406 -17.838 1.00 82.81 422 ILE A N 1
ATOM 3289 C CA . ILE A 1 422 ? 22.206 -3.226 -17.678 1.00 82.81 422 ILE A CA 1
ATOM 3290 C C . ILE A 1 422 ? 21.970 -1.851 -17.054 1.00 82.81 422 ILE A C 1
ATOM 3292 O O . ILE A 1 422 ? 22.388 -1.585 -15.927 1.00 82.81 422 ILE A O 1
ATOM 3296 N N . ILE A 1 423 ? 21.287 -0.974 -17.785 1.00 85.38 423 ILE A N 1
ATOM 3297 C CA . ILE A 1 423 ? 20.941 0.375 -17.321 1.00 85.38 423 ILE A CA 1
ATOM 3298 C C . ILE A 1 423 ? 19.549 0.431 -16.691 1.00 85.38 423 ILE A C 1
ATOM 3300 O O . ILE A 1 423 ? 19.246 1.362 -15.949 1.00 85.38 423 ILE A O 1
ATOM 3304 N N . ARG A 1 424 ? 18.700 -0.563 -16.966 1.00 88.88 424 ARG A N 1
ATOM 3305 C CA . ARG A 1 424 ? 17.326 -0.671 -16.467 1.00 88.88 424 ARG A CA 1
ATOM 3306 C C . ARG A 1 424 ? 16.990 -2.137 -16.281 1.00 88.88 424 ARG A C 1
ATOM 3308 O O . ARG A 1 424 ? 17.150 -2.894 -17.229 1.00 88.88 424 ARG A O 1
ATOM 3315 N N . HIS A 1 425 ? 16.529 -2.504 -15.093 1.00 89.38 425 HIS A N 1
ATOM 3316 C CA . HIS A 1 425 ? 16.177 -3.887 -14.793 1.00 89.38 425 HIS A CA 1
ATOM 3317 C C . HIS A 1 425 ? 14.671 -4.115 -14.928 1.00 89.38 425 HIS A C 1
ATOM 3319 O O . HIS A 1 425 ? 13.883 -3.321 -14.406 1.00 89.38 425 HIS A O 1
ATOM 3325 N N . ALA A 1 426 ? 14.266 -5.216 -15.548 1.00 91.31 426 ALA A N 1
ATOM 3326 C CA . ALA A 1 426 ? 12.890 -5.679 -15.506 1.00 91.31 426 ALA A CA 1
ATOM 3327 C C . ALA A 1 426 ? 12.442 -5.909 -14.054 1.00 91.31 426 ALA A C 1
ATOM 3329 O O . ALA A 1 426 ? 13.226 -6.259 -13.162 1.00 91.31 426 ALA A O 1
ATOM 3330 N N . GLY A 1 427 ? 11.165 -5.643 -13.807 1.00 91.19 427 GLY A N 1
ATOM 3331 C CA . GLY A 1 427 ? 10.531 -5.779 -12.507 1.00 91.19 427 GLY A CA 1
ATOM 3332 C C . GLY A 1 427 ? 10.974 -4.747 -11.470 1.00 91.19 427 GLY A C 1
ATOM 3333 O O . GLY A 1 427 ? 10.651 -4.874 -10.291 1.00 91.19 427 GLY A O 1
ATOM 3334 N N . THR A 1 428 ? 11.697 -3.702 -11.883 1.00 93.44 428 THR A N 1
ATOM 3335 C CA . THR A 1 428 ? 12.011 -2.566 -11.009 1.00 93.44 428 THR A CA 1
ATOM 3336 C C . THR A 1 428 ? 11.091 -1.377 -11.250 1.00 93.44 428 THR A C 1
ATOM 3338 O O . THR A 1 428 ? 10.562 -1.191 -12.346 1.00 93.44 428 THR A O 1
ATOM 3341 N N . SER A 1 429 ? 10.903 -0.549 -10.221 1.00 93.94 429 SER A N 1
ATOM 3342 C CA . SER A 1 429 ? 10.031 0.626 -10.274 1.00 93.94 429 SER A CA 1
ATOM 3343 C C . SER A 1 429 ? 10.444 1.626 -11.354 1.00 93.94 429 SER A C 1
ATOM 3345 O O . SER A 1 429 ? 11.571 2.128 -11.353 1.00 93.94 429 SER A O 1
ATOM 3347 N N . VAL A 1 430 ? 9.495 2.023 -12.204 1.00 93.50 430 VAL A N 1
ATOM 3348 C CA . VAL A 1 430 ? 9.694 3.102 -13.184 1.00 93.50 430 VAL A CA 1
ATOM 3349 C C . VAL A 1 430 ? 10.002 4.431 -12.488 1.00 93.50 430 VAL A C 1
ATOM 3351 O O . VAL A 1 430 ? 10.898 5.176 -12.899 1.00 93.50 430 VAL A O 1
ATOM 3354 N N . LEU A 1 431 ? 9.318 4.705 -11.372 1.00 92.12 431 LEU A N 1
ATOM 3355 C CA . LEU A 1 431 ? 9.508 5.920 -10.582 1.00 92.12 431 LEU A CA 1
ATOM 3356 C C . LEU A 1 431 ? 10.940 6.065 -10.061 1.00 92.12 431 LEU A C 1
ATOM 3358 O O . LEU A 1 431 ? 11.443 7.187 -10.017 1.00 92.12 431 LEU A O 1
ATOM 3362 N N . TYR A 1 432 ? 11.619 4.962 -9.726 1.00 92.31 432 TYR A N 1
ATOM 3363 C CA . TYR A 1 432 ? 13.018 5.004 -9.291 1.00 92.31 432 TYR A CA 1
ATOM 3364 C C . TYR A 1 432 ? 13.921 5.663 -10.344 1.00 92.31 432 TYR A C 1
ATOM 3366 O O . TYR A 1 432 ? 14.722 6.538 -10.013 1.00 92.31 432 TYR A O 1
ATOM 3374 N N . TYR A 1 433 ? 13.783 5.275 -11.614 1.00 89.75 433 TYR A N 1
ATOM 3375 C CA . TYR A 1 433 ? 14.623 5.793 -12.700 1.00 89.75 433 TYR A CA 1
ATOM 3376 C C . TYR A 1 433 ? 14.258 7.224 -13.081 1.00 89.75 433 TYR A C 1
ATOM 3378 O O . TYR A 1 433 ? 15.132 8.011 -13.438 1.00 89.75 433 TYR A O 1
ATOM 3386 N N . ARG A 1 434 ? 12.977 7.577 -12.954 1.00 87.88 434 ARG A N 1
ATOM 3387 C CA . ARG A 1 434 ? 12.469 8.913 -13.266 1.00 87.88 434 ARG A CA 1
ATOM 3388 C C . ARG A 1 434 ? 12.808 9.946 -12.190 1.00 87.88 434 ARG A C 1
ATOM 3390 O O . ARG A 1 434 ? 13.169 11.076 -12.504 1.00 87.88 434 ARG A O 1
ATOM 3397 N N . ASN A 1 435 ? 12.647 9.579 -10.920 1.00 87.06 435 ASN A N 1
ATOM 3398 C CA . ASN A 1 435 ? 12.871 10.446 -9.769 1.00 87.06 435 ASN A CA 1
ATOM 3399 C C . ASN A 1 435 ? 13.267 9.613 -8.538 1.00 87.06 435 ASN A C 1
ATOM 3401 O O . ASN A 1 435 ? 12.427 9.267 -7.705 1.00 87.06 435 ASN A O 1
ATOM 3405 N N . LYS A 1 436 ? 14.572 9.349 -8.395 1.00 88.69 436 LYS A N 1
ATOM 3406 C CA . LYS A 1 436 ? 15.146 8.574 -7.280 1.00 88.69 436 LYS A CA 1
ATOM 3407 C C . LYS A 1 436 ? 14.722 9.101 -5.907 1.00 88.69 436 LYS A C 1
ATOM 3409 O O . LYS A 1 436 ? 14.388 8.315 -5.023 1.00 88.69 436 LYS A O 1
ATOM 3414 N N . THR A 1 437 ? 14.720 10.423 -5.729 1.00 85.75 437 THR A N 1
ATOM 3415 C CA . THR A 1 437 ? 14.333 11.063 -4.465 1.00 85.75 437 THR A CA 1
ATOM 3416 C C . THR A 1 437 ? 12.845 10.870 -4.189 1.00 85.75 437 THR A C 1
ATOM 3418 O O . THR A 1 437 ? 12.479 10.455 -3.094 1.00 85.75 437 THR A O 1
ATOM 3421 N N . GLY A 1 438 ? 11.991 11.106 -5.189 1.00 85.81 438 GLY A N 1
ATOM 3422 C CA . GLY A 1 438 ? 10.544 10.904 -5.076 1.00 85.81 438 GLY A CA 1
ATOM 3423 C C . GLY A 1 438 ? 10.176 9.456 -4.752 1.00 85.81 438 GLY A C 1
ATOM 3424 O O . GLY A 1 438 ? 9.377 9.224 -3.848 1.00 85.81 438 GLY A O 1
ATOM 3425 N N . TYR A 1 439 ? 10.818 8.489 -5.416 1.00 90.31 439 TYR A N 1
ATOM 3426 C CA . TYR A 1 439 ? 10.673 7.067 -5.099 1.00 90.31 439 TYR A CA 1
ATOM 3427 C C . TYR A 1 439 ? 11.076 6.760 -3.652 1.00 90.31 439 TYR A C 1
ATOM 3429 O O . TYR A 1 439 ? 10.314 6.138 -2.917 1.00 90.31 439 TYR A O 1
ATOM 3437 N N . GLY A 1 440 ? 12.251 7.231 -3.219 1.00 88.50 440 GLY A N 1
ATOM 3438 C CA . GLY A 1 440 ? 12.744 6.993 -1.862 1.00 88.50 440 GLY A CA 1
ATOM 3439 C C . GLY A 1 440 ? 11.802 7.536 -0.786 1.00 88.50 440 GLY A C 1
ATOM 3440 O O . GLY A 1 440 ? 11.514 6.834 0.182 1.00 88.50 440 GLY A O 1
ATOM 3441 N N . ILE A 1 441 ? 11.275 8.749 -0.983 1.00 87.06 441 ILE A N 1
ATOM 3442 C CA . ILE A 1 441 ? 10.291 9.341 -0.069 1.00 87.06 441 ILE A CA 1
ATOM 3443 C C . ILE A 1 441 ? 9.000 8.517 -0.070 1.00 87.06 441 ILE A C 1
ATOM 3445 O O . ILE A 1 441 ? 8.511 8.183 1.006 1.00 87.06 441 ILE A O 1
ATOM 3449 N N . PHE A 1 442 ? 8.469 8.164 -1.247 1.00 91.44 442 PHE A N 1
ATOM 3450 C CA . PHE A 1 442 ? 7.254 7.355 -1.367 1.00 91.44 442 PHE A CA 1
ATOM 3451 C C . PHE A 1 442 ? 7.375 6.033 -0.599 1.00 91.44 442 PHE A C 1
ATOM 3453 O O . PHE A 1 442 ? 6.544 5.752 0.261 1.00 91.44 442 PHE A O 1
ATOM 3460 N N . VAL A 1 443 ? 8.432 5.251 -0.846 1.00 92.12 443 VAL A N 1
ATOM 3461 C CA . VAL A 1 443 ? 8.611 3.956 -0.172 1.00 92.12 443 VAL A CA 1
ATOM 3462 C C . VAL A 1 443 ? 8.782 4.146 1.336 1.00 92.12 443 VAL A C 1
ATOM 3464 O O . VAL A 1 443 ? 8.234 3.360 2.109 1.00 92.12 443 VAL A O 1
ATOM 3467 N N . PHE A 1 444 ? 9.490 5.192 1.775 1.00 91.00 444 PHE A N 1
ATOM 3468 C CA . PHE A 1 444 ? 9.652 5.498 3.198 1.00 91.00 444 PHE A CA 1
ATOM 3469 C C . PHE A 1 444 ? 8.305 5.768 3.881 1.00 91.00 444 PHE A C 1
ATOM 3471 O O . PHE A 1 444 ? 7.977 5.097 4.859 1.00 91.00 444 PHE A O 1
ATOM 3478 N N . VAL A 1 445 ? 7.498 6.697 3.355 1.00 91.00 445 VAL A N 1
ATOM 3479 C CA . VAL A 1 445 ? 6.202 7.030 3.970 1.00 91.00 445 VAL A CA 1
ATOM 3480 C C . VAL A 1 445 ? 5.190 5.889 3.841 1.00 91.00 445 VAL A C 1
ATOM 3482 O O . VAL A 1 445 ? 4.425 5.648 4.769 1.00 91.00 445 VAL A O 1
ATOM 3485 N N . ASN A 1 446 ? 5.213 5.127 2.744 1.00 94.25 446 ASN A N 1
ATOM 3486 C CA . ASN A 1 446 ? 4.337 3.971 2.564 1.00 94.25 446 ASN A CA 1
ATOM 3487 C C . ASN A 1 446 ? 4.669 2.866 3.578 1.00 94.25 446 ASN A C 1
ATOM 3489 O O . ASN A 1 446 ? 3.775 2.317 4.215 1.00 94.25 446 ASN A O 1
ATOM 3493 N N . THR A 1 447 ? 5.962 2.610 3.800 1.00 94.50 447 THR A N 1
ATOM 3494 C CA . THR A 1 447 ? 6.438 1.650 4.810 1.00 94.50 447 THR A CA 1
ATOM 3495 C C . THR A 1 447 ? 6.103 2.106 6.221 1.00 94.50 447 THR A C 1
ATOM 3497 O O . THR A 1 447 ? 5.738 1.288 7.061 1.00 94.50 447 THR A O 1
ATOM 3500 N N . LEU A 1 448 ? 6.172 3.412 6.480 1.00 92.31 448 LEU A N 1
ATOM 3501 C CA . LEU A 1 448 ? 5.783 3.975 7.764 1.00 92.31 448 LEU A CA 1
ATOM 3502 C C . LEU A 1 448 ? 4.278 3.814 8.026 1.00 92.31 448 LEU A C 1
ATOM 3504 O O . LEU A 1 448 ? 3.889 3.449 9.134 1.00 92.31 448 LEU A O 1
ATOM 3508 N N . ALA A 1 449 ? 3.440 4.026 7.005 1.00 94.88 449 ALA A N 1
ATOM 3509 C CA . ALA A 1 449 ? 1.998 3.799 7.089 1.00 94.88 449 ALA A CA 1
ATOM 3510 C C . ALA A 1 449 ? 1.651 2.322 7.328 1.00 94.88 449 ALA A C 1
ATOM 3512 O O . ALA A 1 449 ? 0.843 2.015 8.210 1.00 94.88 449 ALA A O 1
ATOM 3513 N N . PHE A 1 450 ? 2.302 1.422 6.585 1.00 95.69 450 PHE A N 1
ATOM 3514 C CA . PHE A 1 450 ? 2.168 -0.023 6.742 1.00 95.69 450 PHE A CA 1
ATOM 3515 C C . PHE A 1 450 ? 2.569 -0.466 8.156 1.00 95.69 450 PHE A C 1
ATOM 3517 O O . PHE A 1 450 ? 1.756 -1.058 8.861 1.00 95.69 450 PHE A O 1
ATOM 3524 N N . SER A 1 451 ? 3.777 -0.108 8.610 1.00 94.44 451 SER A N 1
ATOM 3525 C CA . SER A 1 451 ? 4.295 -0.518 9.922 1.00 94.44 451 SER A CA 1
ATOM 3526 C C . SER A 1 451 ? 3.481 0.052 11.085 1.00 94.44 451 SER A C 1
ATOM 3528 O O . SER A 1 451 ? 3.186 -0.653 12.049 1.00 94.44 451 SER A O 1
ATOM 3530 N N . ALA A 1 452 ? 3.065 1.321 11.009 1.00 93.00 452 ALA A N 1
ATOM 3531 C CA . ALA A 1 452 ? 2.241 1.911 12.059 1.00 93.00 452 ALA A CA 1
ATOM 3532 C C . ALA A 1 452 ? 0.898 1.175 12.194 1.00 93.00 452 ALA A C 1
ATOM 3534 O O . ALA A 1 452 ? 0.459 0.902 13.309 1.00 93.00 452 ALA A O 1
ATOM 3535 N N . SER A 1 453 ? 0.306 0.777 11.065 1.00 95.19 453 SER A N 1
ATOM 3536 C CA . SER A 1 453 ? -0.948 0.025 11.034 1.00 95.19 453 SER A CA 1
ATOM 3537 C C . SER A 1 453 ? -0.779 -1.415 11.524 1.00 95.19 453 SER A C 1
ATOM 3539 O O . SER A 1 453 ? -1.563 -1.857 12.363 1.00 95.19 453 SER A O 1
ATOM 3541 N N . THR A 1 454 ? 0.258 -2.142 11.083 1.00 93.44 454 THR A N 1
ATOM 3542 C CA . THR A 1 454 ? 0.525 -3.509 11.571 1.00 93.44 454 THR A CA 1
ATOM 3543 C C . THR A 1 454 ? 0.863 -3.527 13.060 1.00 93.44 454 THR A C 1
ATOM 3545 O O . THR A 1 454 ? 0.420 -4.429 13.768 1.00 93.44 454 THR A O 1
ATOM 3548 N N . ASN A 1 455 ? 1.558 -2.506 13.567 1.00 91.12 455 ASN A N 1
ATOM 3549 C CA . ASN A 1 455 ? 1.823 -2.337 14.994 1.00 91.12 455 ASN A CA 1
ATOM 3550 C C . ASN A 1 455 ? 0.531 -2.096 15.800 1.00 91.12 455 ASN A C 1
ATOM 3552 O O . ASN A 1 455 ? 0.351 -2.671 16.873 1.00 91.12 455 ASN A O 1
ATOM 3556 N N . THR A 1 456 ? -0.409 -1.292 15.287 1.00 90.81 456 THR A N 1
ATOM 3557 C CA . THR A 1 456 ? -1.726 -1.131 15.925 1.00 90.81 456 THR A CA 1
ATOM 3558 C C . THR A 1 456 ? -2.499 -2.450 15.961 1.00 90.81 456 THR A C 1
ATOM 3560 O O . THR A 1 456 ? -3.022 -2.810 17.015 1.00 90.81 456 THR A O 1
ATOM 3563 N N . ILE A 1 457 ? -2.528 -3.197 14.852 1.00 91.88 457 ILE A N 1
ATOM 3564 C CA . ILE A 1 457 ? -3.170 -4.520 14.784 1.00 91.88 457 ILE A CA 1
ATOM 3565 C C . ILE A 1 457 ? -2.535 -5.468 15.806 1.00 91.88 457 ILE A C 1
ATOM 3567 O O . ILE A 1 457 ? -3.255 -6.101 16.576 1.00 91.88 457 ILE A O 1
ATOM 3571 N N . PHE A 1 458 ? -1.200 -5.513 15.862 1.00 89.31 458 PHE A N 1
ATOM 3572 C CA . PHE A 1 458 ? -0.449 -6.335 16.808 1.00 89.31 458 PHE A CA 1
ATOM 3573 C C . PHE A 1 458 ? -0.929 -6.103 18.243 1.00 89.31 458 PHE A C 1
ATOM 3575 O O . PHE A 1 458 ? -1.392 -7.040 18.885 1.00 89.31 458 PHE A O 1
ATOM 3582 N N . TYR A 1 459 ? -0.907 -4.856 18.726 1.00 86.50 459 TYR A N 1
ATOM 3583 C CA . TYR A 1 459 ? -1.293 -4.551 20.106 1.00 86.50 459 TYR A CA 1
ATOM 3584 C C . TYR A 1 459 ? -2.776 -4.783 20.411 1.00 86.50 459 TYR A C 1
ATOM 3586 O O . TYR A 1 459 ? -3.106 -5.164 21.534 1.00 86.50 459 TYR A O 1
ATOM 3594 N N . LEU A 1 460 ? -3.668 -4.548 19.446 1.00 87.81 460 LEU A N 1
ATOM 3595 C CA . LEU A 1 460 ? -5.106 -4.752 19.632 1.00 87.81 460 LEU A CA 1
ATOM 3596 C C . LEU A 1 460 ? -5.488 -6.237 19.722 1.00 87.81 460 LEU A C 1
ATOM 3598 O O . LEU A 1 460 ? -6.484 -6.560 20.371 1.00 87.81 460 LEU A O 1
ATOM 3602 N N . LEU A 1 461 ? -4.701 -7.123 19.105 1.00 87.56 461 LEU A N 1
ATOM 3603 C CA . LEU A 1 461 ? -4.949 -8.568 19.055 1.00 87.56 461 LEU A CA 1
ATOM 3604 C C . LEU A 1 461 ? -4.154 -9.380 20.079 1.00 87.56 461 LEU A C 1
ATOM 3606 O O . LEU A 1 461 ? -4.342 -10.591 20.186 1.00 87.56 461 LEU A O 1
ATOM 3610 N N . LEU A 1 462 ? -3.274 -8.752 20.853 1.00 83.81 462 LEU A N 1
ATOM 3611 C CA . LEU A 1 462 ? -2.613 -9.429 21.962 1.00 83.81 462 LEU A CA 1
ATOM 3612 C C . LEU A 1 462 ? -3.671 -9.991 22.946 1.00 83.81 462 LEU A C 1
ATOM 3614 O O . LEU A 1 462 ? -4.641 -9.301 23.237 1.00 83.81 462 LEU A O 1
ATOM 3618 N N . ASP A 1 463 ? -3.460 -11.180 23.528 1.00 81.94 463 ASP A N 1
ATOM 3619 C CA . ASP A 1 463 ? -4.438 -11.941 24.358 1.00 81.94 463 ASP A CA 1
ATOM 3620 C C . ASP A 1 463 ? -5.713 -12.421 23.632 1.00 81.94 463 ASP A C 1
ATOM 3622 O O . ASP A 1 463 ? -6.603 -12.985 24.272 1.00 81.94 463 ASP A O 1
ATOM 3626 N N . SER A 1 464 ? -5.834 -12.239 22.312 1.00 81.56 464 SER A N 1
ATOM 3627 C CA . SER A 1 464 ? -6.952 -12.827 21.559 1.00 81.56 464 SER A CA 1
ATOM 3628 C C . SER A 1 464 ? -6.880 -14.362 21.518 1.00 81.56 464 SER A C 1
ATOM 3630 O O . SER A 1 464 ? -5.789 -14.937 21.588 1.00 81.56 464 SER A O 1
ATOM 3632 N N . PRO A 1 465 ? -8.022 -15.067 21.391 1.00 77.19 465 PRO A N 1
ATOM 3633 C CA . PRO A 1 465 ? -7.985 -16.480 21.025 1.00 77.19 465 PRO A CA 1
ATOM 3634 C C . PRO A 1 465 ? -7.257 -16.632 19.678 1.00 77.19 465 PRO A C 1
ATOM 3636 O O . PRO A 1 465 ? -7.412 -15.781 18.807 1.00 77.19 465 PRO A O 1
ATOM 3639 N N . PHE A 1 466 ? -6.461 -17.695 19.513 1.00 79.38 466 PHE A N 1
ATOM 3640 C CA . PHE A 1 466 ? -5.578 -17.898 18.345 1.00 79.38 466 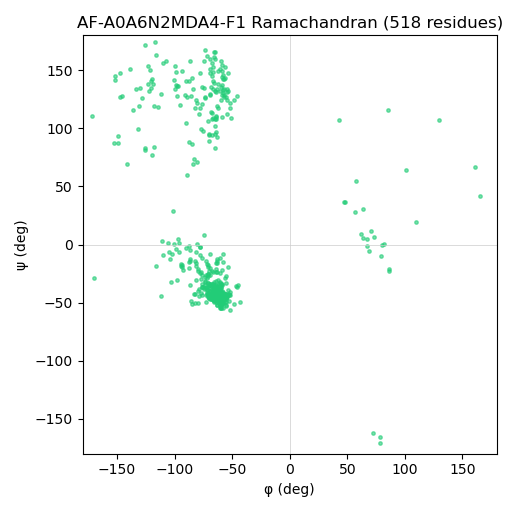PHE A CA 1
ATOM 3641 C C . PHE A 1 466 ? -4.465 -16.853 18.190 1.00 79.38 466 PHE A C 1
ATOM 3643 O O . PHE A 1 466 ? -4.026 -16.532 17.083 1.00 79.38 466 PHE A O 1
ATOM 3650 N N . GLN A 1 467 ? -3.985 -16.306 19.312 1.00 81.06 467 GLN A N 1
ATOM 3651 C CA . GLN A 1 467 ? -2.897 -15.332 19.311 1.00 81.06 467 GLN A CA 1
ATOM 3652 C C . GLN A 1 467 ? -1.678 -15.823 18.519 1.00 81.06 467 GLN A C 1
ATOM 3654 O O . GLN A 1 467 ? -1.072 -15.042 17.795 1.00 81.06 467 GLN A O 1
ATOM 3659 N N . THR A 1 468 ? -1.299 -17.095 18.634 1.00 79.69 468 THR A N 1
ATOM 3660 C CA . THR A 1 468 ? -0.132 -17.651 17.937 1.00 79.69 468 THR A CA 1
ATOM 3661 C C . THR A 1 468 ? -0.253 -17.561 16.419 1.00 79.69 468 THR A C 1
ATOM 3663 O O . THR A 1 468 ? 0.673 -17.102 15.755 1.00 79.69 468 THR A O 1
ATOM 3666 N N . GLU A 1 469 ? -1.405 -17.934 15.877 1.00 84.00 469 GLU A N 1
ATOM 3667 C CA . GLU A 1 469 ? -1.725 -17.952 14.455 1.00 84.00 469 GLU A CA 1
ATOM 3668 C C . GLU A 1 469 ? -1.820 -16.528 13.909 1.00 84.00 469 GLU A C 1
ATOM 3670 O O . GLU A 1 469 ? -1.192 -16.181 12.908 1.00 84.00 469 GLU A O 1
ATOM 3675 N N . VAL A 1 470 ? -2.538 -15.660 14.619 1.00 85.56 470 VAL A N 1
ATOM 3676 C CA . VAL A 1 470 ? -2.691 -14.255 14.243 1.00 85.56 470 VAL A CA 1
ATOM 3677 C C . VAL A 1 470 ? -1.344 -13.542 14.264 1.00 85.56 470 VAL A C 1
ATOM 3679 O O . VAL A 1 470 ? -1.000 -12.857 13.301 1.00 85.56 470 VAL A O 1
ATOM 3682 N N . LEU A 1 471 ? -0.539 -13.720 15.313 1.00 87.31 471 LEU A N 1
ATOM 3683 C CA . LEU A 1 471 ? 0.785 -13.106 15.384 1.00 87.31 471 LEU A CA 1
ATOM 3684 C C . LEU A 1 471 ? 1.717 -13.651 14.302 1.00 87.31 471 LEU A C 1
ATOM 3686 O O . LEU A 1 471 ? 2.416 -12.865 13.662 1.00 87.31 471 LEU A O 1
ATOM 3690 N N . LEU A 1 472 ? 1.688 -14.960 14.042 1.00 87.19 472 LEU A N 1
ATOM 3691 C CA . LEU A 1 472 ? 2.426 -15.565 12.937 1.00 87.19 472 LEU A CA 1
ATOM 3692 C C . LEU A 1 472 ? 2.028 -14.934 11.598 1.00 87.19 472 LEU A C 1
ATOM 3694 O O . LEU A 1 472 ? 2.909 -14.585 10.811 1.00 87.19 472 LEU A O 1
ATOM 3698 N N . SER A 1 473 ? 0.732 -14.709 11.363 1.00 91.19 473 SER A N 1
ATOM 3699 C CA . SER A 1 473 ? 0.246 -14.045 10.150 1.00 91.19 473 SER A CA 1
ATOM 3700 C C . SER A 1 473 ? 0.755 -12.602 10.031 1.00 91.19 473 SER A C 1
ATOM 3702 O O . SER A 1 473 ? 1.223 -12.203 8.964 1.00 91.19 473 SER A O 1
ATOM 3704 N N . ILE A 1 474 ? 0.772 -11.846 11.137 1.00 91.56 474 ILE A N 1
ATOM 3705 C CA . ILE A 1 474 ? 1.252 -10.457 11.184 1.00 91.56 474 ILE A CA 1
ATOM 3706 C C . ILE A 1 474 ? 2.764 -10.385 10.937 1.00 91.56 474 ILE A C 1
ATOM 3708 O O . ILE A 1 474 ? 3.232 -9.545 10.167 1.00 91.56 474 ILE A O 1
ATOM 3712 N N . TYR A 1 475 ? 3.564 -11.254 11.555 1.00 90.31 475 TYR A N 1
ATOM 3713 C CA . TYR A 1 475 ? 5.007 -11.290 11.294 1.00 90.31 475 TYR A CA 1
ATOM 3714 C C . TYR A 1 475 ? 5.307 -11.693 9.847 1.00 90.31 475 TYR A C 1
ATOM 3716 O O . TYR A 1 475 ? 6.160 -11.084 9.199 1.00 90.31 475 TYR A O 1
ATOM 3724 N N . SER A 1 476 ? 4.556 -12.656 9.317 1.00 91.44 476 SER A N 1
ATOM 3725 C CA . SER A 1 476 ? 4.727 -13.154 7.953 1.00 91.44 476 SER A CA 1
ATOM 3726 C C . SER A 1 476 ? 4.346 -12.107 6.901 1.00 91.44 476 SER A C 1
ATOM 3728 O O . SER A 1 476 ? 5.106 -11.898 5.957 1.00 91.44 476 SER A O 1
ATOM 3730 N N . ILE A 1 477 ? 3.248 -11.359 7.086 1.00 93.25 477 ILE A N 1
ATOM 3731 C CA . ILE A 1 477 ? 2.881 -10.269 6.164 1.00 93.25 477 ILE A CA 1
ATOM 3732 C C . ILE A 1 477 ? 3.876 -9.098 6.228 1.00 93.25 477 ILE A C 1
ATOM 3734 O O . ILE A 1 477 ? 4.174 -8.497 5.197 1.00 93.25 477 ILE A O 1
ATOM 3738 N N . ASN A 1 478 ? 4.455 -8.799 7.401 1.00 92.94 478 ASN A N 1
ATOM 3739 C CA . ASN A 1 478 ? 5.530 -7.805 7.517 1.00 92.94 478 ASN A CA 1
ATOM 3740 C C . ASN A 1 478 ? 6.783 -8.237 6.733 1.00 92.94 478 ASN A C 1
ATOM 3742 O O . ASN A 1 478 ? 7.395 -7.419 6.041 1.00 92.94 478 ASN A O 1
ATOM 3746 N N . ALA A 1 479 ? 7.147 -9.521 6.798 1.00 90.00 479 ALA A N 1
ATOM 3747 C CA . ALA A 1 479 ? 8.248 -10.073 6.013 1.00 90.00 479 ALA A CA 1
ATOM 3748 C C . ALA A 1 479 ? 7.943 -10.054 4.503 1.00 90.00 479 ALA A C 1
ATOM 3750 O O . ALA A 1 479 ? 8.795 -9.636 3.717 1.00 90.00 479 ALA A O 1
ATOM 3751 N N . ALA A 1 480 ? 6.719 -10.419 4.100 1.00 93.12 480 ALA A N 1
ATOM 3752 C CA . ALA A 1 480 ? 6.268 -10.375 2.707 1.00 93.12 480 ALA A CA 1
ATOM 3753 C C . ALA A 1 480 ? 6.336 -8.953 2.136 1.00 93.12 480 ALA A C 1
ATOM 3755 O O . ALA A 1 480 ? 6.824 -8.746 1.023 1.00 93.12 480 ALA A O 1
ATOM 3756 N N . TYR A 1 481 ? 5.921 -7.957 2.922 1.00 94.12 481 TYR A N 1
ATOM 3757 C CA . TYR A 1 481 ? 6.039 -6.547 2.561 1.00 94.12 481 TYR A CA 1
ATOM 3758 C C . TYR A 1 481 ? 7.506 -6.136 2.359 1.00 94.12 481 TYR A C 1
ATOM 3760 O O . TYR A 1 481 ? 7.850 -5.530 1.344 1.00 94.12 481 TYR A O 1
ATOM 3768 N N . GLY A 1 482 ? 8.396 -6.503 3.288 1.00 90.69 482 GLY A N 1
ATOM 3769 C CA . GLY A 1 482 ? 9.829 -6.212 3.175 1.00 90.69 482 GLY A CA 1
ATOM 3770 C C . GLY A 1 482 ? 10.467 -6.834 1.928 1.00 90.69 482 GLY A C 1
ATOM 3771 O O . GLY A 1 482 ? 11.187 -6.150 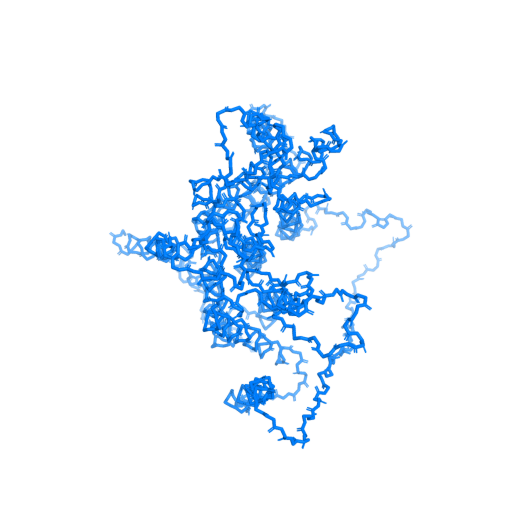1.197 1.00 90.69 482 GLY A O 1
ATOM 3772 N N . ALA A 1 483 ? 10.150 -8.101 1.643 1.00 89.31 483 ALA A N 1
ATOM 3773 C CA . ALA A 1 483 ? 10.590 -8.792 0.432 1.00 89.31 483 ALA A CA 1
ATOM 3774 C C . ALA A 1 483 ? 10.043 -8.121 -0.842 1.00 89.31 483 ALA A C 1
ATOM 3776 O O . ALA A 1 483 ? 10.775 -7.961 -1.818 1.00 89.31 483 ALA A O 1
ATOM 3777 N N . SER A 1 484 ? 8.796 -7.645 -0.808 1.00 92.88 484 SER A N 1
ATOM 3778 C CA . SER A 1 484 ? 8.165 -6.928 -1.922 1.00 92.88 484 SER A CA 1
ATOM 3779 C C . SER A 1 484 ? 8.884 -5.622 -2.255 1.00 92.88 484 SER A C 1
ATOM 3781 O O . SER A 1 484 ? 9.243 -5.374 -3.406 1.00 92.88 484 SER A O 1
ATOM 3783 N N . VAL A 1 485 ? 9.163 -4.807 -1.234 1.00 92.12 485 VAL A N 1
ATOM 3784 C CA . VAL A 1 485 ? 9.907 -3.550 -1.392 1.00 92.12 485 VAL A CA 1
ATOM 3785 C C . VAL A 1 485 ? 11.316 -3.820 -1.933 1.00 92.12 485 VAL A C 1
ATOM 3787 O O . VAL A 1 485 ? 11.778 -3.113 -2.830 1.00 92.12 485 VAL A O 1
ATOM 3790 N N . ALA A 1 486 ? 11.984 -4.868 -1.434 1.00 89.06 486 ALA A N 1
ATOM 3791 C CA . ALA A 1 486 ? 13.299 -5.306 -1.909 1.00 89.06 486 ALA A CA 1
ATOM 3792 C C . ALA A 1 486 ? 13.299 -5.721 -3.387 1.00 89.06 486 ALA A C 1
ATOM 3794 O O . ALA A 1 486 ? 14.189 -5.314 -4.135 1.00 89.06 486 ALA A O 1
ATOM 3795 N N . ALA A 1 487 ? 12.290 -6.484 -3.808 1.00 89.81 487 ALA A N 1
ATOM 3796 C CA . ALA A 1 487 ? 12.143 -6.996 -5.167 1.00 89.81 487 ALA A CA 1
ATOM 3797 C C . ALA A 1 487 ? 12.006 -5.879 -6.214 1.00 89.81 487 ALA A C 1
ATOM 3799 O O . ALA A 1 487 ? 12.659 -5.899 -7.260 1.00 89.81 487 ALA A O 1
ATOM 3800 N N . VAL A 1 488 ? 11.192 -4.872 -5.905 1.00 92.06 488 VAL A N 1
ATOM 3801 C CA . VAL A 1 488 ? 10.824 -3.782 -6.820 1.00 92.06 488 VAL A CA 1
ATOM 3802 C C . VAL A 1 488 ? 11.936 -2.733 -6.991 1.00 92.06 488 VAL A C 1
ATOM 3804 O O . VAL A 1 488 ? 11.901 -1.898 -7.900 1.00 92.06 488 VAL A O 1
ATOM 3807 N N . GLN A 1 489 ? 12.977 -2.766 -6.160 1.00 88.50 489 GLN A N 1
ATOM 3808 C CA . GLN A 1 489 ? 14.091 -1.828 -6.259 1.00 88.50 489 GLN A CA 1
ATOM 3809 C C . GLN A 1 489 ? 15.257 -2.380 -7.102 1.00 88.50 489 GLN A C 1
ATOM 3811 O O . GLN A 1 489 ? 15.518 -3.587 -7.090 1.00 88.50 489 GLN A O 1
ATOM 3816 N N . PRO A 1 490 ? 16.030 -1.528 -7.808 1.00 85.12 490 PRO A N 1
ATOM 3817 C CA . PRO A 1 490 ? 17.232 -1.978 -8.506 1.00 85.12 490 PRO A CA 1
ATOM 3818 C C . PRO A 1 490 ? 18.311 -2.553 -7.576 1.00 85.12 490 PRO A C 1
ATOM 3820 O O . PRO A 1 490 ? 18.456 -2.087 -6.436 1.00 85.12 490 PRO A O 1
ATOM 3823 N N . PRO A 1 491 ? 19.114 -3.526 -8.056 1.00 78.69 491 PRO A N 1
ATOM 3824 C CA . PRO A 1 491 ? 20.099 -4.223 -7.232 1.00 78.69 491 PRO A CA 1
ATOM 3825 C C . PRO A 1 491 ? 21.116 -3.253 -6.621 1.00 78.69 491 PRO A C 1
ATOM 3827 O O . PRO A 1 491 ? 21.515 -2.287 -7.263 1.00 78.69 491 PRO A O 1
ATOM 3830 N N . LYS A 1 492 ? 21.570 -3.522 -5.388 1.00 73.06 492 LYS A N 1
ATOM 3831 C CA . LYS A 1 492 ? 22.639 -2.770 -4.687 1.00 73.06 492 LYS A CA 1
ATOM 3832 C C . LYS A 1 492 ? 22.350 -1.283 -4.405 1.00 73.06 492 LYS A C 1
ATOM 3834 O O . LYS A 1 492 ? 23.230 -0.568 -3.940 1.00 73.06 492 LYS A O 1
ATOM 3839 N N . THR A 1 493 ? 21.122 -0.812 -4.627 1.00 72.56 493 THR A N 1
ATOM 3840 C CA . THR A 1 493 ? 20.724 0.584 -4.341 1.00 72.56 493 THR A CA 1
ATOM 3841 C C . THR A 1 493 ? 19.918 0.735 -3.047 1.00 72.56 493 THR A C 1
ATOM 3843 O O . THR A 1 493 ? 19.638 1.854 -2.613 1.00 72.56 493 THR A O 1
ATOM 3846 N N . MET A 1 494 ? 19.540 -0.391 -2.434 1.00 67.19 494 MET A N 1
ATOM 3847 C CA . MET A 1 494 ? 18.735 -0.463 -1.219 1.00 67.19 494 MET A CA 1
ATOM 3848 C C . MET A 1 494 ? 19.489 0.084 -0.008 1.00 67.19 494 MET A C 1
ATOM 3850 O O . MET A 1 494 ? 20.443 -0.517 0.485 1.00 67.19 494 MET A O 1
ATOM 3854 N N . LYS A 1 495 ? 19.015 1.211 0.525 1.00 76.69 495 LYS A N 1
ATOM 3855 C CA . LYS A 1 495 ? 19.441 1.722 1.831 1.00 76.69 495 LYS A CA 1
ATOM 3856 C C . LYS A 1 495 ? 18.633 1.023 2.924 1.00 76.69 495 LYS A C 1
ATOM 3858 O O . LYS A 1 495 ? 17.746 1.633 3.511 1.00 76.69 495 LYS A O 1
ATOM 3863 N N . TRP A 1 496 ? 18.938 -0.250 3.184 1.00 74.19 496 TRP A N 1
ATOM 3864 C CA . TRP A 1 496 ? 18.218 -1.107 4.141 1.00 74.19 496 TRP A CA 1
ATOM 3865 C C . TRP A 1 496 ? 17.934 -0.436 5.490 1.00 74.19 496 TRP A C 1
ATOM 3867 O O . TRP A 1 496 ? 16.848 -0.599 6.040 1.00 74.19 496 TRP A O 1
ATOM 3877 N N . TRP A 1 497 ? 18.863 0.388 5.982 1.00 71.19 497 TRP A N 1
ATOM 3878 C CA . TRP A 1 497 ? 18.695 1.115 7.239 1.00 71.19 497 TRP A CA 1
ATOM 3879 C C . TRP A 1 497 ? 17.500 2.086 7.234 1.00 71.19 497 TRP A C 1
ATOM 3881 O O . TRP A 1 497 ? 16.827 2.198 8.251 1.00 71.19 497 TRP A O 1
ATOM 3891 N N . LEU A 1 498 ? 17.186 2.754 6.114 1.00 69.44 498 LEU A N 1
ATOM 3892 C CA . LEU A 1 498 ? 16.052 3.690 6.034 1.00 69.44 498 LEU A CA 1
ATOM 3893 C C . LEU A 1 498 ? 14.715 2.963 6.191 1.00 69.44 498 LEU A C 1
ATOM 3895 O O . LEU A 1 498 ? 13.816 3.449 6.876 1.00 69.44 498 LEU A O 1
ATOM 3899 N N . TYR A 1 499 ? 14.595 1.789 5.576 1.00 74.12 499 TYR A N 1
ATOM 3900 C CA . TYR A 1 499 ? 13.386 0.969 5.647 1.00 74.12 499 TYR A CA 1
ATOM 3901 C C . TYR A 1 499 ? 13.264 0.273 6.995 1.00 74.12 499 TYR A C 1
ATOM 3903 O O . TYR A 1 499 ? 12.173 0.213 7.552 1.00 74.12 499 TYR A O 1
ATOM 3911 N N . PHE A 1 500 ? 14.388 -0.164 7.566 1.00 78.81 500 PHE A N 1
ATOM 3912 C CA . PHE A 1 500 ? 14.428 -0.671 8.931 1.00 78.81 500 PHE A CA 1
ATOM 3913 C C . PHE A 1 500 ? 13.989 0.399 9.940 1.00 78.81 500 PHE A C 1
ATOM 3915 O O . PHE A 1 500 ? 13.177 0.116 10.814 1.00 78.81 500 PHE A O 1
ATOM 3922 N N . VAL A 1 501 ? 14.443 1.649 9.782 1.00 77.81 501 VAL A N 1
ATOM 3923 C CA . VAL A 1 501 ? 13.975 2.776 10.605 1.00 77.81 501 VAL A CA 1
ATOM 3924 C C . VAL A 1 501 ? 12.472 2.983 10.438 1.00 77.81 501 VAL A C 1
ATOM 3926 O O . VAL A 1 501 ? 11.775 3.056 11.443 1.00 77.81 501 VAL A O 1
ATOM 3929 N N . ALA A 1 502 ? 11.949 3.027 9.208 1.00 76.25 502 ALA A N 1
ATOM 3930 C CA . ALA A 1 502 ? 10.508 3.176 8.975 1.00 76.25 502 ALA A CA 1
ATOM 3931 C C . ALA A 1 502 ? 9.688 2.032 9.600 1.00 76.25 502 ALA A C 1
ATOM 3933 O O . ALA A 1 502 ? 8.614 2.272 10.149 1.00 76.25 502 ALA A O 1
ATOM 3934 N N . LEU A 1 503 ? 10.214 0.804 9.564 1.00 82.12 503 LEU A N 1
ATOM 3935 C CA . LEU A 1 503 ? 9.576 -0.374 10.143 1.00 82.12 503 LEU A CA 1
ATOM 3936 C C . LEU A 1 503 ? 9.615 -0.353 11.676 1.00 82.12 503 LEU A C 1
ATOM 3938 O O . LEU A 1 503 ? 8.620 -0.692 12.302 1.00 82.12 503 LEU A O 1
ATOM 3942 N N . MET A 1 504 ? 10.709 0.094 12.291 1.00 83.75 504 MET A N 1
ATOM 3943 C CA . MET A 1 504 ? 10.864 0.090 13.751 1.00 83.75 504 MET A CA 1
ATOM 3944 C C . MET A 1 504 ? 10.321 1.352 14.435 1.00 83.75 504 MET A C 1
ATOM 3946 O O . MET A 1 504 ? 10.032 1.315 15.632 1.00 83.75 504 MET A O 1
ATOM 3950 N N . LEU A 1 505 ? 10.151 2.466 13.713 1.00 83.50 505 LEU A N 1
ATOM 3951 C CA . LEU A 1 505 ? 9.746 3.754 14.290 1.00 83.50 505 LEU A CA 1
ATOM 3952 C C . LEU A 1 505 ? 8.441 3.682 15.109 1.00 83.50 505 LEU A C 1
ATOM 3954 O O . LEU A 1 505 ? 8.435 4.223 16.217 1.00 83.50 505 LEU A O 1
ATOM 3958 N N . PRO A 1 506 ? 7.364 3.004 14.658 1.00 83.50 506 PRO A N 1
ATOM 3959 C CA . PRO A 1 506 ? 6.136 2.892 15.449 1.00 83.50 506 PRO A CA 1
ATOM 3960 C C . PRO A 1 506 ? 6.341 2.127 16.764 1.00 83.50 506 PRO A C 1
ATOM 3962 O O . PRO A 1 506 ? 5.823 2.534 17.804 1.00 83.50 506 PRO A O 1
ATOM 3965 N N . TYR A 1 507 ? 7.159 1.070 16.744 1.00 82.50 507 TYR A N 1
ATOM 3966 C CA . TYR A 1 507 ? 7.503 0.284 17.932 1.00 82.50 507 TYR A CA 1
ATOM 3967 C C . TYR A 1 507 ? 8.317 1.114 18.933 1.00 82.50 507 TYR A C 1
ATOM 3969 O O . TYR A 1 507 ? 8.002 1.142 20.125 1.00 82.50 507 TYR A O 1
ATOM 3977 N N . ILE A 1 508 ? 9.328 1.846 18.449 1.00 81.88 508 ILE A N 1
ATOM 3978 C CA . ILE A 1 508 ? 10.189 2.705 19.279 1.00 81.88 508 ILE A CA 1
ATOM 3979 C C . ILE A 1 508 ? 9.384 3.866 19.872 1.00 81.88 508 ILE A C 1
ATOM 3981 O O . ILE A 1 508 ? 9.478 4.126 21.071 1.00 81.88 508 ILE A O 1
ATOM 3985 N N . SER A 1 509 ? 8.562 4.539 19.059 1.00 77.69 509 SER A N 1
ATOM 3986 C CA . SER A 1 509 ? 7.700 5.643 19.500 1.00 77.69 509 SER A CA 1
ATOM 3987 C C . SER A 1 509 ? 6.789 5.211 20.652 1.00 77.69 509 SER A C 1
ATOM 3989 O O . SER A 1 509 ? 6.676 5.907 21.666 1.00 77.69 509 SER A O 1
ATOM 3991 N N . ARG A 1 510 ? 6.212 4.008 20.552 1.00 77.81 510 ARG A N 1
ATOM 3992 C CA . ARG A 1 510 ? 5.352 3.445 21.594 1.00 77.81 510 ARG A CA 1
ATOM 3993 C C . ARG A 1 510 ? 6.122 3.051 22.848 1.00 77.81 510 ARG A C 1
ATOM 3995 O O . ARG A 1 510 ? 5.690 3.390 23.951 1.00 77.81 510 ARG A O 1
ATOM 4002 N N . ALA A 1 511 ? 7.262 2.378 22.698 1.00 78.19 511 ALA A N 1
ATOM 4003 C CA . ALA A 1 511 ? 8.130 2.023 23.820 1.00 78.19 511 ALA A CA 1
ATOM 4004 C C . ALA A 1 511 ? 8.558 3.272 24.608 1.00 78.19 511 ALA A C 1
ATOM 4006 O O . ALA A 1 511 ? 8.470 3.294 25.835 1.00 78.19 511 ALA A O 1
ATOM 4007 N N . PHE A 1 512 ? 8.916 4.342 23.897 1.00 77.12 512 PHE A N 1
ATOM 4008 C CA . PHE A 1 512 ? 9.282 5.627 24.483 1.00 77.12 512 PHE A CA 1
ATOM 4009 C C . PHE A 1 512 ? 8.101 6.324 25.178 1.00 77.12 512 PHE A C 1
ATOM 4011 O O . PHE A 1 512 ? 8.248 6.812 26.297 1.00 77.12 512 PHE A O 1
ATOM 4018 N N . SER A 1 513 ? 6.905 6.322 24.576 1.00 73.50 513 SER A N 1
ATOM 4019 C CA . SER A 1 513 ? 5.695 6.873 25.207 1.00 73.50 513 SER A CA 1
ATOM 4020 C C . SER A 1 513 ? 5.349 6.150 26.515 1.00 73.50 513 SER A C 1
ATOM 4022 O O . SER A 1 513 ? 5.071 6.792 27.531 1.00 73.50 513 SER A O 1
ATOM 4024 N N . ASN A 1 514 ? 5.423 4.815 26.518 1.00 71.31 514 ASN A N 1
ATOM 4025 C CA . ASN A 1 514 ? 5.203 4.005 27.717 1.00 71.31 514 ASN A CA 1
ATOM 4026 C C . ASN A 1 514 ? 6.285 4.255 28.777 1.00 71.31 514 ASN A C 1
ATOM 4028 O O . ASN A 1 514 ? 5.968 4.311 29.962 1.00 71.31 514 ASN A O 1
ATOM 4032 N N . PHE A 1 515 ? 7.543 4.437 28.363 1.00 74.00 515 PHE A N 1
ATOM 4033 C CA . PHE A 1 515 ? 8.635 4.809 29.259 1.00 74.00 515 PHE A CA 1
ATOM 4034 C C . PHE A 1 515 ? 8.346 6.151 29.943 1.00 74.00 515 PHE A C 1
ATOM 4036 O O . PHE A 1 515 ? 8.308 6.197 31.165 1.00 74.00 515 PHE A O 1
ATOM 4043 N N . ILE A 1 516 ? 8.019 7.212 29.194 1.00 71.88 516 ILE A N 1
ATOM 4044 C CA . ILE A 1 516 ? 7.684 8.526 29.777 1.00 71.88 516 ILE A CA 1
ATOM 4045 C C . ILE A 1 516 ? 6.534 8.422 30.785 1.00 71.88 516 ILE A C 1
ATOM 4047 O O . ILE A 1 516 ? 6.596 9.036 31.846 1.00 71.88 516 ILE A O 1
ATOM 4051 N N . LYS A 1 517 ? 5.491 7.644 30.472 1.00 69.00 517 LYS A N 1
ATOM 4052 C CA . LYS A 1 517 ? 4.336 7.453 31.364 1.00 69.00 517 LYS A CA 1
ATOM 4053 C C . LYS A 1 517 ? 4.661 6.692 32.649 1.00 69.00 517 LYS A C 1
ATOM 4055 O O . LYS A 1 517 ? 3.914 6.828 33.600 1.00 69.00 517 LYS A O 1
ATOM 4060 N N . ARG A 1 518 ? 5.729 5.888 32.682 1.00 68.19 518 ARG A N 1
ATOM 4061 C CA . ARG A 1 518 ? 6.177 5.189 33.901 1.00 68.19 518 ARG A CA 1
ATOM 4062 C C . ARG A 1 518 ? 6.977 6.084 34.851 1.00 68.19 518 ARG A C 1
ATOM 4064 O O . ARG A 1 518 ? 7.102 5.736 36.018 1.00 68.19 518 ARG A O 1
ATOM 4071 N N . TYR A 1 519 ? 7.539 7.185 34.351 1.00 66.44 519 TYR A N 1
ATOM 4072 C CA . TYR A 1 519 ? 8.359 8.130 35.124 1.00 66.44 519 TYR A CA 1
ATOM 4073 C C . TYR A 1 519 ? 7.639 9.453 35.442 1.00 66.44 519 TYR A C 1
ATOM 4075 O O . TYR A 1 519 ? 8.238 10.338 36.052 1.00 66.44 519 TYR A O 1
ATOM 4083 N N . LYS A 1 520 ? 6.377 9.594 35.028 1.00 55.72 520 LYS A N 1
ATOM 4084 C CA . LYS A 1 520 ? 5.436 10.615 35.503 1.00 55.72 520 LYS A CA 1
ATOM 4085 C C . LYS A 1 520 ? 4.445 9.957 36.444 1.00 55.72 520 LYS A C 1
ATOM 4087 O O . LYS A 1 520 ? 4.052 10.637 37.413 1.00 55.72 520 LYS A O 1
#

Sequence (520 aa):
MAADQRNVPENPAKNFNEYFRFNLGRDTPSDARNTLLVVTTLIIAVTFQAALNPPAGVWQDDRYDPAENCTVVTSDNNDCTIIRYAGTSILHTRTGAGYDIFIFVNTLAFSAATNTIDPLFATGQPFSDRGFTLHLFNELRVWCFSWCCVTSKNNEMGDNCSCFHVTLFLKEVQVAREEEVPQENPAKGFNQYFRYKLGRDPP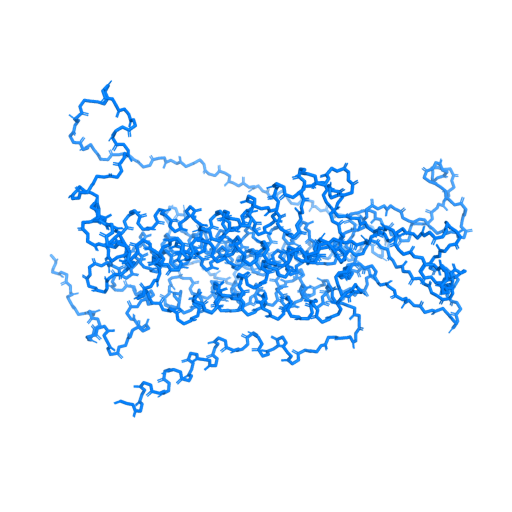SDARNTLLVVTTLIVAVTFQAAISPPGGVWQDDKYSPATCTAVTSDSNCTIIRHAGTSVLYYRDKSRYDAFVYANTLAFSAATNTILCLLLDSPFQTEVLLSIYSMNFAFGASVGAVQPPKTMKWAFICLALFLPYIIRMAANQLNIPENPSTNFNQYFRFKLGRDPPSDARNTLLVVTTLIVAVTFQAAINPPGGLWQDDKYSPATCTVVTSDNNCTIIRHAGTSVLYYRNKTGYGIFVFVNTLAFSASTNTIFYLLLDSPFQTEVLLSIYSINAAYGASVAAVQPPKTMKWWLYFVALMLPYISRAFSNFIKRYK

Radius of gyration: 26.66 Å; Cα contacts (8 Å, |Δi|>4): 639; chains: 1; bounding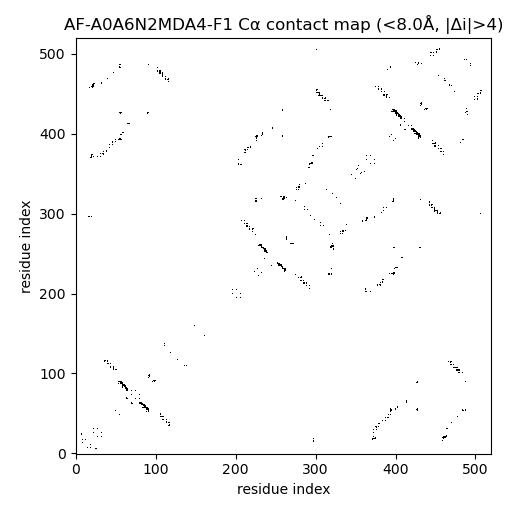 box: 78×71×77 Å

Organism: Salix viminalis (NCBI:txid40686)

Solvent-accessible surface area (backbone atoms only — not comparable to full-atom values): 28811 Å² total; per-residue (Å²): 132,84,82,80,78,85,77,73,75,76,55,64,86,78,45,54,66,70,57,42,23,43,43,80,91,77,52,51,71,67,55,53,48,55,46,48,51,57,48,28,54,47,46,33,52,43,35,51,52,40,65,78,48,35,36,20,33,53,33,88,55,70,37,58,43,75,91,71,76,57,47,97,85,46,51,90,81,44,99,64,58,70,77,43,55,48,71,41,49,37,30,42,77,76,36,48,71,58,35,50,52,28,52,51,28,29,49,47,15,29,51,25,20,50,65,56,46,56,67,78,72,53,86,86,70,76,84,87,75,73,61,70,69,59,58,55,50,49,52,51,43,56,50,47,48,51,50,47,57,63,63,47,72,81,53,89,87,80,95,80,86,80,84,77,80,83,74,81,78,78,69,78,81,77,77,76,82,79,80,91,68,87,86,70,79,71,88,76,49,64,73,67,68,76,46,90,43,90,89,77,51,63,49,64,60,57,37,47,53,48,43,54,54,26,46,50,45,33,42,56,35,46,52,42,37,37,50,36,74,81,35,50,32,83,56,67,39,45,37,58,80,87,36,45,99,74,62,64,49,96,78,49,42,77,80,39,58,45,9,16,41,41,33,46,80,76,41,48,68,63,36,52,54,49,54,50,53,40,40,34,52,27,29,44,21,51,52,50,46,52,50,44,45,41,84,34,84,66,40,70,37,53,49,47,16,52,56,21,41,54,49,26,46,54,47,18,46,56,48,23,44,58,85,96,66,74,58,56,69,58,54,50,42,36,53,43,42,56,56,48,56,49,53,48,45,66,71,64,65,62,80,35,77,59,71,76,44,55,58,77,62,39,23,52,45,90,89,78,53,59,46,64,60,55,40,43,45,48,44,54,46,27,46,49,45,32,43,48,35,46,52,42,38,38,45,34,32,19,32,56,27,87,55,68,38,46,34,55,75,87,36,49,96,82,54,71,51,99,77,52,42,78,80,38,56,48,10,16,39,35,31,44,78,77,36,52,67,60,36,54,52,32,54,42,29,29,41,28,15,26,31,15,19,51,50,51,48,50,57,44,42,43,74,33,89,60,39,69,34,52,50,48,16,52,56,19,45,53,50,24,46,52,41,18,46,57,50,20,43,62,86,96,67,74,62,62,66,60,54,51,47,29,50,45,44,49,58,52,54,48,54,49,52,55,49,55,62,73,78,106

pLDDT: mean 75.34, std 18.9, range [23.81, 95.69]

Secondary structure (DSSP, 8-state):
-----TT--S-TTT-HHHHHS--TTTS-HHHHHHHHHHHHHHHHHHHHHHHHS-TT-B-SS-EE-GGGT--TTTTTTS-PPEEE-TTSBHHHHH-HHHHHHHHHHHHHHHHHHHHHHHHHH-TT--TTS--HHHHHHHHHHHHHHHHHHHHGGGS-------------------PPPPP------TTS-HHHHSS--BTTB-HHHHHHHHHHHHHHHHHHHHHHHHS-TT-B-SS-EEESTT--SSS--TT-EEEE-TTSBHHHHH-HHHHHHHHHHHHHHHHHHHHHHHHHSTT-TTHHHHHHHHHHHHHHHHHHHHHHSPTT---HHHHHHHHHHHHHHHHHHHHTT---SSSS-HHHHHS--BTTB-HHHHHHHHHHHHHHHHHHHHHHHHS-TT-B-SS-EEESTT--SS---TT-EEEE-TTSBHHHHH-HHHHHHHHHHHHHHHHHHHHHHHHHHTT-TTHHHHHHHHHHHHHHHHHHHHHHSPTT---HHHHHHHHHHHHHHHHHHHHHHH--

Foldseek 3Di:
DDLDPPDDPDDCVQPVLVQLADDPSPDDLVLLLLLLCLQLVLLLVLLVVCVQAPFLGWFQAWAWDVVQVDDPVCVVPDVIHTPGHTSHHLLCVVPVVLSVLLNVLSVLLNVLSVVSNPVSPDPDDDPPPPDPVPPVVVVVVVVVLVVVVVVCVVDDDDDDDDDDDPPPPPPPPPDDDDDDDDDDDCPPCVPVVPDDDPPVDALLVVLLVLLLVLLVLLQVLLVCLQAPVQGWAQDWQWPPNPDDPFNDDPPIDTPGAFLAHPCCVVPVVVVVVSNLVSLLSNLLSLVSNLLQCVVFPLNVLQVLLSVLSNVLSLLLNVSRHDPPPDPVVSSVCSNCVSVVVVVVCVVVPPQCPCGNPVSVRNHDDPPSDRSSSSLSSLSSNLSSLLSSLLVCLSAPRSGWRSDWQWPPNPDDPPPPDVPIDTPHRRSADSSCVVPVPSVLSSNLSSLLSNLSSLVSSLSNHPVRVSNVSSVSSSVSSNSSSVSSNVSRHDPPPDPVVSSVCSNCVNVVVVVVVVVVSVVD

Nearest PDB structures (foldseek):
  8g2y-assembly1_R  TM=2.461E-01  e=3.918E+00  Homo sapiens

InterPro domains:
  IPR026961 PGG domain [PF13962] (30-121)
  IPR026961 PGG domain [PF13962] (205-296)
  IPR026961 PGG domain [PF13962] (373-464)